Protein AF-A0A2J8A4R7-F1 (afdb_monomer)

pLDDT: mean 76.88, std 17.41, range [34.88, 96.88]

Secondary structure (DSSP, 8-state):
--HHHHGGGS---HHHHHHHHHHHHHTT--HHHHHHHHHTTT---HHHHHHHHHHHHHTT--TTSEETTTEEHHHHHHHSSSPPPSS--TT----HHHHHHT---TT-B-TTS-BHHHHHHHHHHHHT-----TT--TT-B-TTS-BHHHHHHHHHHHHHHHHHHHTTTS-SHHHHHHHHHHHHHHHHTT-PPPPPHHHHHHHHH--S-PPPPPPPPPGGGGGPBP-SGGGTTSBGGGS-HHHHHHHHHSTTTTTSSHHHHHHHHHHHHTTSEEEETTEEEEPPHHHHH-B--SSTTTTSBGGGS-HHHHHHHHHS-TTTT-S-HHHHHHHHHHHHTTSEEEETTEEEE--------S----------S--S-----------------

Radius of gyration: 30.82 Å; Cα contacts (8 Å, |Δi|>4): 371; chains: 1; bounding box: 73×88×78 Å

Structure (mmCIF, N/CA/C/O backbone):
data_AF-A0A2J8A4R7-F1
#
_entry.id   AF-A0A2J8A4R7-F1
#
loop_
_atom_site.group_PDB
_atom_site.id
_atom_site.type_symbol
_atom_site.label_atom_id
_atom_site.label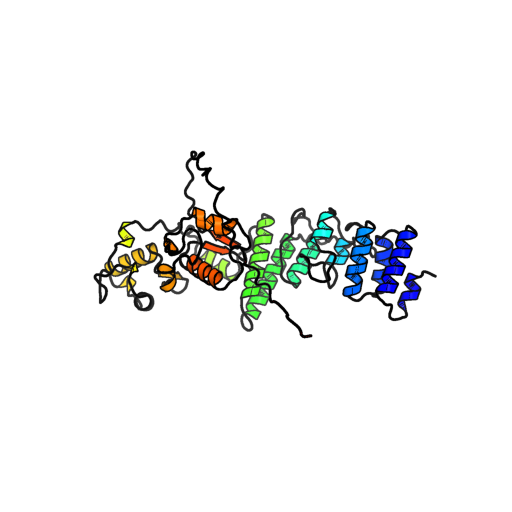_alt_id
_atom_site.label_comp_id
_atom_site.label_asym_id
_atom_site.label_entity_id
_atom_site.label_seq_id
_atom_site.pdbx_PDB_ins_code
_atom_site.Cartn_x
_atom_site.Cartn_y
_atom_site.Cartn_z
_atom_site.occupancy
_atom_site.B_iso_or_equiv
_atom_site.auth_seq_id
_atom_site.auth_comp_id
_atom_site.auth_asym_id
_atom_site.auth_atom_id
_atom_site.pdbx_PDB_model_num
ATOM 1 N N . MET A 1 1 ? 33.862 -18.446 -30.635 1.00 52.34 1 MET A N 1
ATOM 2 C CA . MET A 1 1 ? 33.684 -18.172 -29.199 1.00 52.34 1 MET A CA 1
ATOM 3 C C . MET A 1 1 ? 32.553 -17.181 -29.067 1.00 52.34 1 MET A C 1
ATOM 5 O O . MET A 1 1 ? 32.362 -16.391 -29.985 1.00 52.34 1 MET A O 1
ATOM 9 N N . ASP A 1 2 ? 31.738 -17.319 -28.028 1.00 71.25 2 ASP A N 1
ATOM 10 C CA . ASP A 1 2 ? 30.549 -16.492 -27.857 1.00 71.25 2 ASP A CA 1
ATOM 11 C C . ASP A 1 2 ? 30.984 -15.091 -27.404 1.00 71.25 2 ASP A C 1
ATOM 13 O O . ASP A 1 2 ? 31.662 -14.963 -26.387 1.00 71.25 2 ASP A O 1
ATOM 17 N N . THR A 1 3 ? 30.659 -14.046 -28.167 1.00 71.19 3 THR A N 1
ATOM 18 C CA . THR A 1 3 ? 31.118 -12.664 -27.917 1.00 71.19 3 THR A CA 1
ATOM 19 C C . THR A 1 3 ? 30.745 -12.154 -26.525 1.00 71.19 3 THR A C 1
ATOM 21 O O . THR A 1 3 ? 31.468 -11.344 -25.959 1.00 71.19 3 THR A O 1
ATOM 24 N N . LEU A 1 4 ? 29.659 -12.666 -25.939 1.00 68.56 4 LEU A N 1
ATOM 25 C CA . LEU A 1 4 ? 29.264 -12.370 -24.559 1.00 68.56 4 LEU A CA 1
ATOM 26 C C . LEU A 1 4 ? 30.168 -13.048 -23.516 1.00 68.56 4 LEU A C 1
ATOM 28 O O . LEU A 1 4 ? 30.400 -12.488 -22.451 1.00 68.56 4 LEU A O 1
ATOM 32 N N . GLN A 1 5 ? 30.733 -14.213 -23.831 1.00 68.19 5 GLN A N 1
ATOM 33 C CA . GLN A 1 5 ? 31.623 -14.948 -22.931 1.00 68.19 5 GLN A CA 1
ATOM 34 C C . GLN A 1 5 ? 33.022 -14.313 -22.869 1.00 68.19 5 GLN A C 1
ATOM 36 O O . GLN A 1 5 ? 33.666 -14.320 -21.824 1.00 68.19 5 GLN A O 1
ATOM 41 N N . GLU A 1 6 ? 33.481 -13.700 -23.966 1.00 73.31 6 GLU A N 1
ATOM 42 C CA . GLU A 1 6 ? 34.736 -12.928 -23.993 1.00 73.31 6 GLU A CA 1
ATOM 43 C C . GLU A 1 6 ? 34.648 -11.625 -23.180 1.00 73.31 6 GLU A C 1
ATOM 45 O O . GLU A 1 6 ? 35.665 -11.124 -22.703 1.00 73.31 6 GLU A O 1
ATOM 50 N N . LEU A 1 7 ? 33.437 -11.098 -22.972 1.00 66.12 7 LEU A N 1
ATOM 51 C CA . LEU A 1 7 ? 33.177 -9.904 -22.165 1.00 66.12 7 LEU A CA 1
ATOM 52 C C . LEU A 1 7 ? 33.205 -10.183 -20.648 1.00 66.12 7 LEU A C 1
ATOM 54 O O . LEU A 1 7 ? 33.266 -9.250 -19.857 1.00 66.12 7 LEU A O 1
ATOM 58 N N . SER A 1 8 ? 33.239 -11.441 -20.211 1.00 60.41 8 SER A N 1
ATOM 59 C CA . SER A 1 8 ? 33.236 -11.775 -18.780 1.00 60.41 8 SER A CA 1
ATOM 60 C C . SER A 1 8 ? 34.531 -11.383 -18.041 1.00 60.41 8 SER A C 1
ATOM 62 O O . SER A 1 8 ? 34.534 -11.086 -16.849 1.00 60.41 8 SER A O 1
ATOM 64 N N . THR A 1 9 ? 35.664 -11.304 -18.745 1.00 59.56 9 THR A N 1
ATOM 65 C CA . THR A 1 9 ? 36.989 -11.265 -18.100 1.00 59.56 9 THR A CA 1
ATOM 66 C C . THR A 1 9 ? 37.578 -9.869 -17.875 1.00 59.56 9 THR A C 1
ATOM 68 O O . THR A 1 9 ? 38.642 -9.757 -17.264 1.00 59.56 9 THR A O 1
ATOM 71 N N . ALA A 1 10 ? 36.929 -8.794 -18.335 1.00 55.81 10 ALA A N 1
ATOM 72 C CA . ALA A 1 10 ? 37.531 -7.460 -18.320 1.00 55.81 10 ALA A CA 1
ATOM 73 C C . ALA A 1 10 ? 36.509 -6.332 -18.129 1.00 55.81 10 ALA A C 1
ATOM 75 O O . ALA A 1 10 ? 36.104 -5.738 -19.119 1.00 55.81 10 ALA A O 1
ATOM 76 N N . GLY A 1 11 ? 36.144 -6.015 -16.876 1.00 66.44 11 GLY A N 1
ATOM 77 C CA . GLY A 1 11 ? 35.497 -4.754 -16.452 1.00 66.44 11 GLY A CA 1
ATOM 78 C C . GLY A 1 11 ? 34.668 -4.055 -17.533 1.00 66.44 11 GLY A C 1
ATOM 79 O O . GLY A 1 11 ? 35.001 -2.944 -17.954 1.00 66.44 11 GLY A O 1
ATOM 80 N N . VAL A 1 12 ? 33.669 -4.758 -18.065 1.00 73.81 12 VAL A N 1
ATOM 81 C CA . VAL A 1 12 ? 33.002 -4.349 -19.298 1.00 73.81 12 VAL A CA 1
ATOM 82 C C . VAL A 1 12 ? 32.086 -3.179 -19.010 1.00 73.81 12 VAL A C 1
ATOM 84 O O . VAL A 1 12 ? 31.276 -3.215 -18.091 1.00 73.81 12 VAL A O 1
ATOM 87 N N . SER A 1 13 ? 32.221 -2.118 -19.805 1.00 86.06 13 SER A N 1
ATOM 88 C CA . SER A 1 13 ? 31.308 -0.990 -19.708 1.00 86.06 13 SER A CA 1
ATOM 89 C C . SER A 1 13 ? 29.898 -1.429 -20.097 1.00 86.06 13 SER A C 1
ATOM 91 O O . SER A 1 13 ? 29.714 -2.144 -21.085 1.00 86.06 13 SER A O 1
ATOM 93 N N . THR A 1 14 ? 28.894 -0.940 -19.368 1.00 86.38 14 THR A N 1
ATOM 94 C CA . THR A 1 14 ? 27.467 -1.164 -19.649 1.00 86.38 14 THR A CA 1
ATOM 95 C C . THR A 1 14 ? 27.131 -0.977 -21.131 1.00 86.38 14 THR A C 1
ATOM 97 O O . THR A 1 14 ? 26.435 -1.795 -21.720 1.00 86.38 14 THR A O 1
ATOM 100 N N . ALA A 1 15 ? 27.708 0.040 -21.778 1.00 88.62 15 ALA A N 1
ATOM 101 C CA . ALA A 1 15 ? 27.512 0.308 -23.201 1.00 88.62 15 ALA A CA 1
ATOM 102 C C . ALA A 1 15 ? 27.959 -0.849 -24.117 1.00 88.62 15 ALA A C 1
ATOM 104 O O . ALA A 1 15 ? 27.279 -1.163 -25.090 1.00 88.62 15 ALA A O 1
ATOM 105 N N . ARG A 1 16 ? 29.088 -1.506 -23.816 1.00 90.00 16 ARG A N 1
ATOM 106 C CA . ARG A 1 16 ? 29.576 -2.645 -24.615 1.00 90.00 16 ARG A CA 1
ATOM 107 C C . ARG A 1 16 ? 28.708 -3.881 -24.423 1.00 90.00 16 ARG A C 1
ATOM 109 O O . ARG A 1 16 ? 28.510 -4.623 -25.379 1.00 90.00 16 ARG A O 1
ATOM 116 N N . LEU A 1 17 ? 28.200 -4.087 -23.210 1.00 89.75 17 LEU A N 1
ATOM 117 C CA . LEU A 1 17 ? 27.266 -5.167 -22.917 1.00 89.75 17 LEU A CA 1
ATOM 118 C C . LEU A 1 17 ? 25.942 -4.968 -23.668 1.00 89.75 17 LEU A C 1
ATOM 120 O O . LEU A 1 17 ? 25.487 -5.896 -24.331 1.00 89.75 17 LEU A O 1
ATOM 124 N N . LEU A 1 18 ? 25.364 -3.763 -23.611 1.00 91.94 18 LEU A N 1
ATOM 125 C CA . LEU A 1 18 ? 24.124 -3.433 -24.321 1.00 91.94 18 LEU A CA 1
ATOM 126 C C . LEU A 1 18 ? 24.280 -3.609 -25.833 1.00 91.94 18 LEU A C 1
ATOM 128 O O . LEU A 1 18 ? 23.467 -4.296 -26.440 1.00 91.94 18 LEU A O 1
ATOM 132 N N . ALA A 1 19 ? 25.372 -3.107 -26.419 1.00 92.88 19 ALA A N 1
ATOM 133 C CA . ALA A 1 19 ? 25.649 -3.291 -27.845 1.00 92.88 19 ALA A CA 1
ATOM 134 C C . ALA A 1 19 ? 25.807 -4.776 -28.231 1.00 92.88 19 ALA A C 1
ATOM 136 O O . ALA A 1 19 ? 25.372 -5.200 -29.300 1.00 92.88 19 ALA A O 1
ATOM 137 N N . ALA A 1 20 ? 26.419 -5.593 -27.366 1.00 92.50 20 ALA A N 1
ATOM 138 C CA . ALA A 1 20 ? 26.547 -7.029 -27.606 1.00 92.50 20 ALA A CA 1
ATOM 139 C C . ALA A 1 20 ? 25.202 -7.766 -27.482 1.00 92.50 20 ALA A C 1
ATOM 141 O O . ALA A 1 20 ? 24.940 -8.688 -28.257 1.00 92.50 20 ALA A O 1
ATOM 142 N N . ALA A 1 21 ? 24.355 -7.366 -26.529 1.00 94.38 21 ALA A N 1
ATOM 143 C CA . ALA A 1 21 ? 23.003 -7.892 -26.376 1.00 94.38 21 ALA A CA 1
ATOM 144 C C . ALA A 1 21 ? 22.128 -7.532 -27.587 1.00 94.38 21 ALA A C 1
ATOM 146 O O . ALA A 1 21 ? 21.499 -8.417 -28.162 1.00 94.38 21 ALA A O 1
ATOM 147 N N . GLU A 1 22 ? 22.159 -6.275 -28.028 1.00 95.69 22 GLU A N 1
ATOM 148 C CA . GLU A 1 22 ? 21.443 -5.787 -29.211 1.00 95.69 22 GLU A CA 1
ATOM 149 C C . GLU A 1 22 ? 21.853 -6.558 -30.472 1.00 95.69 22 GLU A C 1
ATOM 151 O O . GLU A 1 22 ? 21.004 -7.149 -31.135 1.00 95.69 22 GLU A O 1
ATOM 156 N N . ALA A 1 23 ? 23.158 -6.711 -30.725 1.00 95.31 23 ALA A N 1
ATOM 157 C CA . ALA A 1 23 ? 23.651 -7.490 -31.863 1.00 95.31 23 ALA A CA 1
ATOM 158 C C . ALA A 1 23 ? 23.183 -8.962 -31.843 1.00 95.31 23 ALA A C 1
ATOM 160 O O . ALA A 1 23 ? 22.969 -9.575 -32.892 1.00 95.31 23 ALA A O 1
ATOM 161 N N . LYS A 1 24 ? 23.012 -9.564 -30.657 1.00 95.62 24 LYS A N 1
ATOM 162 C CA . LYS A 1 24 ? 22.471 -10.927 -30.514 1.00 95.62 24 LYS A CA 1
ATOM 163 C C . LYS A 1 24 ? 20.977 -10.989 -30.820 1.00 95.62 24 LYS A C 1
ATOM 165 O O . LYS A 1 24 ? 20.540 -11.951 -31.460 1.00 95.62 24 LYS A O 1
ATOM 170 N N . LEU A 1 25 ? 20.216 -9.990 -30.383 1.00 96.31 25 LEU A N 1
ATOM 171 C CA . LEU A 1 25 ? 18.788 -9.865 -30.679 1.00 96.31 25 LEU A CA 1
ATOM 172 C C . LEU A 1 25 ? 18.564 -9.661 -32.185 1.00 96.31 25 LEU A C 1
ATOM 174 O O . LEU A 1 25 ? 17.738 -10.356 -32.773 1.00 96.31 25 LEU A O 1
ATOM 178 N N . GLU A 1 26 ? 19.361 -8.806 -32.832 1.00 95.69 26 GLU A N 1
ATOM 179 C CA . GLU A 1 26 ? 19.342 -8.603 -34.291 1.00 95.69 26 GLU A CA 1
ATOM 180 C C . GLU A 1 26 ? 19.698 -9.876 -35.071 1.00 95.69 26 GLU A C 1
ATOM 182 O O . GLU A 1 26 ? 19.134 -10.144 -36.133 1.00 95.69 26 GLU A O 1
ATOM 187 N N . ALA A 1 27 ? 20.587 -10.710 -34.522 1.00 96.56 27 ALA A N 1
ATOM 188 C CA . ALA A 1 27 ? 20.904 -12.025 -35.075 1.00 96.56 27 ALA A CA 1
ATOM 189 C C . ALA A 1 27 ? 19.780 -13.071 -34.879 1.00 96.56 27 ALA A C 1
ATOM 191 O O . ALA A 1 27 ? 19.938 -14.218 -35.304 1.00 96.56 27 ALA A O 1
ATOM 192 N N . GLY A 1 28 ? 18.660 -12.704 -34.246 1.00 96.62 28 GLY A N 1
ATOM 193 C CA . GLY A 1 28 ? 17.497 -13.567 -34.026 1.00 96.62 28 GLY A CA 1
ATOM 194 C C . GLY A 1 28 ? 17.567 -14.424 -32.761 1.00 96.62 28 GLY A C 1
ATOM 195 O O . GLY A 1 28 ? 16.794 -15.374 -32.628 1.00 96.62 28 GLY A O 1
ATOM 196 N N . THR A 1 29 ? 18.483 -14.119 -31.837 1.00 96.69 29 THR A N 1
ATOM 197 C CA . THR A 1 29 ? 18.538 -14.797 -30.531 1.00 96.69 29 THR A CA 1
ATOM 198 C C . THR A 1 29 ? 17.316 -14.402 -29.707 1.00 96.69 29 THR A C 1
ATOM 200 O O . THR A 1 29 ? 16.936 -13.232 -29.679 1.00 96.69 29 THR A O 1
ATOM 203 N N . GLN A 1 30 ? 16.703 -15.362 -29.013 1.00 96.69 30 GLN A N 1
ATOM 204 C CA . GLN A 1 30 ? 15.543 -15.072 -28.173 1.00 96.69 30 GLN A CA 1
ATOM 205 C C . GLN A 1 30 ? 15.953 -14.189 -26.978 1.00 96.69 30 GLN A C 1
ATOM 207 O O . GLN A 1 30 ? 16.973 -14.476 -26.341 1.00 96.69 30 GLN A O 1
ATOM 212 N N . PRO A 1 31 ? 15.161 -13.168 -26.593 1.00 96.88 31 PRO A N 1
ATOM 213 C CA . PRO A 1 31 ? 15.502 -12.280 -25.478 1.00 96.88 31 PRO A CA 1
ATOM 214 C C . PRO A 1 31 ? 15.804 -13.010 -24.161 1.00 96.88 31 PRO A C 1
ATOM 216 O O . PRO A 1 31 ? 16.723 -12.642 -23.432 1.00 96.88 31 PRO A O 1
ATOM 219 N N . ALA A 1 32 ? 15.084 -14.096 -23.869 1.00 95.25 32 ALA A N 1
ATOM 220 C CA . ALA A 1 32 ? 15.292 -14.891 -22.657 1.00 95.25 32 ALA A CA 1
ATOM 221 C C . ALA A 1 32 ? 16.643 -15.635 -22.636 1.00 95.25 32 ALA A C 1
ATOM 223 O O . ALA A 1 32 ? 17.237 -15.838 -21.570 1.00 95.25 32 ALA A O 1
ATOM 224 N N . GLU A 1 33 ? 17.155 -16.013 -23.811 1.00 94.06 33 GLU A N 1
ATOM 225 C CA . GLU A 1 33 ? 18.480 -16.618 -23.956 1.00 94.06 33 GLU A CA 1
ATOM 226 C C . GLU A 1 33 ? 19.572 -15.568 -23.757 1.00 94.06 33 GLU A C 1
ATOM 228 O O . GLU A 1 33 ? 20.509 -15.811 -22.996 1.00 94.06 33 GLU A O 1
ATOM 233 N N . VAL A 1 34 ? 19.414 -14.380 -24.356 1.00 94.69 34 VAL A N 1
ATOM 234 C CA . VAL A 1 34 ? 20.325 -13.243 -24.138 1.00 94.69 34 VAL A CA 1
ATOM 235 C C . VAL A 1 34 ? 20.383 -12.892 -22.652 1.00 94.69 34 VAL A C 1
ATOM 237 O O . VAL A 1 34 ? 21.472 -12.804 -22.085 1.00 94.69 34 VAL A O 1
ATOM 240 N N . PHE A 1 35 ? 19.228 -12.798 -21.989 1.00 93.38 35 PHE A N 1
ATOM 241 C CA . PHE A 1 35 ? 19.165 -12.572 -20.548 1.00 93.38 35 PHE A CA 1
ATOM 242 C C . PHE A 1 35 ? 19.918 -13.648 -19.759 1.00 93.38 35 PHE A C 1
ATOM 244 O O . PHE A 1 35 ? 20.719 -13.335 -18.883 1.00 93.38 35 PHE A O 1
ATOM 251 N N . SER A 1 36 ? 19.693 -14.925 -20.081 1.00 91.25 36 SER A N 1
ATOM 252 C CA . SER A 1 36 ? 20.334 -16.045 -19.383 1.00 91.25 36 SER A CA 1
ATOM 253 C C . SER A 1 36 ? 21.853 -16.072 -19.572 1.00 91.25 36 SER A C 1
ATOM 255 O O . SER A 1 36 ? 22.563 -16.499 -18.664 1.00 91.25 36 SER A O 1
ATOM 257 N N . LEU A 1 37 ? 22.362 -15.627 -20.724 1.00 90.06 37 LEU A N 1
ATOM 258 C CA . LEU A 1 37 ? 23.802 -15.491 -20.956 1.00 90.06 37 LEU A CA 1
ATOM 259 C C . LEU A 1 37 ? 24.400 -14.397 -20.072 1.00 90.06 37 LEU A C 1
ATOM 261 O O . LEU A 1 37 ? 25.438 -14.609 -19.454 1.00 90.06 37 LEU A O 1
ATOM 265 N N . VAL A 1 38 ? 23.719 -13.259 -19.971 1.00 88.00 38 VAL A N 1
ATOM 266 C CA . VAL A 1 38 ? 24.218 -12.111 -19.214 1.00 88.00 38 VAL A CA 1
ATOM 267 C C . VAL A 1 38 ? 24.093 -12.318 -17.698 1.00 88.00 38 VAL A C 1
ATOM 269 O O . VAL A 1 38 ? 25.035 -12.047 -16.957 1.00 88.00 38 VAL A O 1
ATOM 272 N N . ALA A 1 39 ? 22.968 -12.862 -17.225 1.00 84.06 39 ALA A N 1
ATOM 273 C CA . ALA A 1 39 ? 22.700 -13.070 -15.801 1.00 84.06 39 ALA A CA 1
ATOM 274 C C . ALA A 1 39 ? 23.618 -14.117 -15.141 1.00 84.06 39 ALA A C 1
ATOM 276 O O . ALA A 1 39 ? 23.785 -14.104 -13.924 1.00 84.06 39 ALA A O 1
ATOM 277 N N . ARG A 1 40 ? 24.205 -15.042 -15.914 1.00 78.12 40 ARG A N 1
ATOM 278 C CA . ARG A 1 40 ? 25.118 -16.075 -15.385 1.00 78.12 40 ARG A CA 1
ATOM 279 C C . ARG A 1 40 ? 26.479 -15.538 -14.974 1.00 78.12 40 ARG A C 1
ATOM 281 O O . ARG A 1 40 ? 27.146 -16.170 -14.163 1.00 78.12 40 ARG A O 1
ATOM 288 N N . GLU A 1 41 ? 26.888 -14.430 -15.565 1.00 71.88 41 GLU A N 1
ATOM 289 C CA . GLU A 1 41 ? 28.254 -13.931 -15.458 1.00 71.88 41 GLU A CA 1
ATOM 290 C C . GLU A 1 41 ? 28.380 -12.806 -14.406 1.00 71.88 41 GLU A C 1
ATOM 292 O O . GLU A 1 41 ? 29.466 -12.273 -14.216 1.00 71.88 41 GLU A O 1
ATOM 297 N N . ASP A 1 42 ? 27.281 -12.447 -13.720 1.00 72.12 42 ASP A N 1
ATOM 298 C CA . ASP A 1 42 ? 27.208 -11.368 -12.711 1.00 72.12 42 ASP A CA 1
ATOM 299 C C . ASP A 1 42 ? 27.814 -10.033 -13.204 1.00 72.12 42 ASP A C 1
ATOM 301 O O . ASP A 1 42 ? 28.354 -9.228 -12.449 1.00 72.12 42 ASP A O 1
ATOM 305 N N . LEU A 1 43 ? 27.757 -9.805 -14.523 1.00 65.75 43 LEU A N 1
ATOM 306 C CA . LEU A 1 43 ? 28.521 -8.752 -15.207 1.00 65.75 43 LEU A CA 1
ATOM 307 C C . LEU A 1 43 ? 27.918 -7.362 -15.074 1.00 65.75 43 LEU A C 1
ATOM 309 O O . LEU A 1 43 ? 28.460 -6.414 -15.644 1.00 65.75 43 LEU A O 1
ATOM 313 N N . ILE A 1 44 ? 26.787 -7.228 -14.386 1.00 67.75 44 ILE A N 1
ATOM 314 C CA . ILE A 1 44 ? 26.025 -5.991 -14.400 1.00 67.75 44 ILE A CA 1
ATOM 315 C C . ILE A 1 44 ? 25.819 -5.455 -12.991 1.00 67.75 44 ILE A C 1
ATOM 317 O O . ILE A 1 44 ? 25.117 -6.050 -12.179 1.00 67.75 44 ILE A O 1
ATOM 321 N N . GLY A 1 45 ? 26.371 -4.268 -12.734 1.00 71.19 45 GLY A N 1
ATOM 322 C CA . GLY A 1 45 ? 25.896 -3.428 -11.639 1.00 71.19 45 GLY A CA 1
ATOM 323 C C . GLY A 1 45 ? 24.443 -2.998 -11.867 1.00 71.19 45 GLY A C 1
ATOM 324 O O . GLY A 1 45 ? 23.961 -2.988 -12.997 1.00 71.19 45 GLY A O 1
ATOM 325 N N . THR A 1 46 ? 23.747 -2.599 -10.804 1.00 70.06 46 THR A N 1
ATOM 326 C CA . THR A 1 46 ? 22.306 -2.278 -10.821 1.00 70.06 46 THR A CA 1
ATOM 327 C C . THR A 1 46 ? 21.881 -1.346 -11.962 1.00 70.06 46 THR A C 1
ATOM 329 O O . THR A 1 46 ? 20.887 -1.616 -12.621 1.00 70.06 46 THR A O 1
ATOM 332 N N . GLU A 1 47 ? 22.663 -0.306 -12.264 1.00 70.69 47 GLU A N 1
ATOM 333 C CA . GLU A 1 47 ? 22.330 0.673 -13.315 1.00 70.69 47 GLU A CA 1
ATOM 334 C C . GLU A 1 47 ? 22.333 0.082 -14.732 1.00 70.69 47 GLU A C 1
ATOM 336 O O . GLU A 1 47 ? 21.532 0.468 -15.580 1.00 70.69 47 GLU A O 1
ATOM 341 N N . GLY A 1 48 ? 23.226 -0.871 -15.016 1.00 81.50 48 GLY A N 1
ATOM 342 C CA . GLY A 1 48 ? 23.259 -1.513 -16.330 1.00 81.50 48 GLY A CA 1
ATOM 343 C C . GLY A 1 48 ? 22.140 -2.530 -16.524 1.00 81.50 48 GLY A C 1
ATOM 344 O O . GLY A 1 48 ? 21.827 -2.892 -17.659 1.00 81.50 48 GLY A O 1
ATOM 345 N N . PHE A 1 49 ? 21.552 -2.993 -15.421 1.00 86.12 49 PHE A N 1
ATOM 346 C CA . PHE A 1 49 ? 20.550 -4.041 -15.441 1.00 86.12 49 PHE A CA 1
ATOM 347 C C . PHE A 1 49 ? 19.232 -3.477 -15.960 1.00 86.12 49 PHE A C 1
ATOM 349 O O . PHE A 1 49 ? 18.633 -4.082 -16.843 1.00 86.12 49 PHE A O 1
ATOM 356 N N . ASP A 1 50 ? 18.845 -2.288 -15.496 1.00 86.38 50 ASP A N 1
ATOM 357 C CA . ASP A 1 50 ? 17.602 -1.628 -15.902 1.00 86.38 50 ASP A CA 1
ATOM 358 C C . ASP A 1 50 ? 17.592 -1.303 -17.405 1.00 86.38 50 ASP A C 1
ATOM 360 O O . ASP A 1 50 ? 16.596 -1.535 -18.088 1.00 86.38 50 ASP A O 1
ATOM 364 N N . ALA A 1 51 ? 18.721 -0.834 -17.950 1.00 89.12 51 ALA A N 1
ATOM 365 C CA . ALA A 1 51 ? 18.854 -0.560 -19.382 1.00 89.12 51 ALA A CA 1
ATOM 366 C C . ALA A 1 51 ? 18.784 -1.842 -20.232 1.00 89.12 51 ALA A C 1
ATOM 368 O O . ALA A 1 51 ? 18.190 -1.844 -21.312 1.00 89.12 51 ALA A O 1
ATOM 369 N N . LEU A 1 52 ? 19.370 -2.943 -19.748 1.00 91.69 52 LEU A N 1
ATOM 370 C CA . LEU A 1 52 ? 19.288 -4.233 -20.430 1.00 91.69 52 LEU A CA 1
ATOM 371 C C . LEU A 1 52 ? 17.873 -4.819 -20.348 1.00 91.69 52 LEU A C 1
ATOM 373 O O . LEU A 1 52 ? 17.367 -5.325 -21.345 1.00 91.69 52 LEU A O 1
ATOM 377 N N . GLU A 1 53 ? 17.235 -4.757 -19.179 1.00 92.50 53 GLU A N 1
ATOM 378 C CA . GLU A 1 53 ? 15.852 -5.196 -18.958 1.00 92.50 53 GLU A CA 1
ATOM 379 C C . GLU A 1 53 ? 14.900 -4.445 -19.901 1.00 92.50 53 GLU A C 1
ATOM 381 O O . GLU A 1 53 ? 14.144 -5.088 -20.630 1.00 92.50 53 GLU A O 1
ATOM 386 N N . ALA A 1 54 ? 15.021 -3.119 -20.003 1.00 91.38 54 ALA A N 1
ATOM 387 C CA . ALA A 1 54 ? 14.240 -2.319 -20.945 1.00 91.38 54 ALA A CA 1
ATOM 388 C C . ALA A 1 54 ? 14.462 -2.732 -22.410 1.00 91.38 54 ALA A C 1
ATOM 390 O O . ALA A 1 54 ? 13.489 -2.924 -23.143 1.00 91.38 54 ALA A O 1
ATOM 391 N N . LEU A 1 55 ? 15.719 -2.927 -22.830 1.00 94.38 55 LEU A N 1
ATOM 392 C CA . LEU A 1 55 ? 16.045 -3.404 -24.179 1.00 94.38 55 LEU A CA 1
ATOM 393 C C . LEU A 1 55 ? 15.382 -4.761 -24.460 1.00 94.38 55 LEU A C 1
ATOM 395 O O . LEU A 1 55 ? 14.728 -4.949 -25.482 1.00 94.38 55 LEU A O 1
ATOM 399 N N . LEU A 1 56 ? 15.496 -5.718 -23.541 1.00 95.56 56 LEU A N 1
ATOM 400 C CA . LEU A 1 56 ? 14.947 -7.057 -23.741 1.00 95.56 56 LEU A CA 1
ATOM 401 C C . LEU A 1 56 ? 13.414 -7.058 -23.807 1.00 95.56 56 LEU A C 1
ATOM 403 O O . LEU A 1 56 ? 12.847 -7.791 -24.620 1.00 95.56 56 LEU A O 1
ATOM 407 N N . LEU A 1 57 ? 12.743 -6.230 -23.002 1.00 94.00 57 LEU A N 1
ATOM 408 C CA . LEU A 1 57 ? 11.287 -6.062 -23.060 1.00 94.00 57 LEU A CA 1
ATOM 409 C C . LEU A 1 57 ? 10.837 -5.452 -24.393 1.00 94.00 57 LEU A C 1
ATOM 411 O O . LEU A 1 57 ? 9.868 -5.939 -24.977 1.00 94.00 57 LEU A O 1
ATOM 415 N N . GLN A 1 58 ? 11.567 -4.464 -24.928 1.00 93.88 58 GLN A N 1
ATOM 416 C CA . GLN A 1 58 ? 11.295 -3.897 -26.260 1.00 93.88 58 GLN A CA 1
ATOM 417 C C . GLN A 1 58 ? 11.402 -4.948 -27.374 1.00 93.88 58 GLN A C 1
ATOM 419 O O . GLN A 1 58 ? 10.649 -4.903 -28.346 1.00 93.88 58 GLN A O 1
ATOM 424 N N . HIS A 1 59 ? 12.287 -5.931 -27.205 1.00 96.31 59 HIS A N 1
ATOM 425 C CA . HIS A 1 59 ? 12.436 -7.068 -28.114 1.00 96.31 59 HIS A CA 1
ATOM 426 C C . HIS A 1 59 ? 11.517 -8.260 -27.785 1.00 96.31 59 HIS A C 1
ATOM 428 O O . HIS A 1 59 ? 11.671 -9.335 -28.366 1.00 96.31 59 HIS A O 1
ATOM 434 N N . GLY A 1 60 ? 10.537 -8.086 -26.893 1.00 95.56 60 GLY A N 1
ATOM 435 C CA . GLY A 1 60 ? 9.497 -9.082 -26.631 1.00 95.56 60 GLY A CA 1
ATOM 436 C C . GLY A 1 60 ? 9.851 -10.124 -25.571 1.00 95.56 60 GLY A C 1
ATOM 437 O O . GLY A 1 60 ? 9.302 -11.227 -25.596 1.00 95.56 60 GLY A O 1
ATOM 438 N N . LEU A 1 61 ? 10.747 -9.815 -24.628 1.00 96.19 61 LEU A N 1
ATOM 439 C CA . LEU A 1 61 ? 10.918 -10.645 -23.435 1.00 96.19 61 LEU A CA 1
ATOM 440 C C . LEU A 1 61 ? 9.599 -10.700 -22.648 1.00 96.19 61 LEU A C 1
ATOM 442 O O . LEU A 1 61 ? 9.176 -9.723 -22.042 1.00 96.19 61 LEU A O 1
ATOM 446 N N . HIS A 1 62 ? 8.949 -11.860 -22.628 1.00 96.62 62 HIS A N 1
ATOM 447 C CA . HIS A 1 62 ? 7.732 -12.054 -21.841 1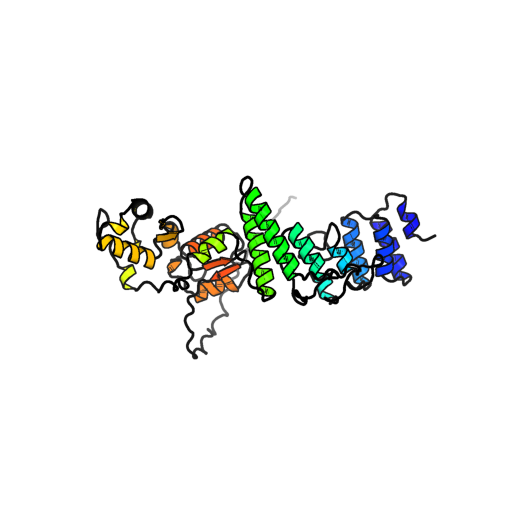.00 96.62 62 HIS A CA 1
ATOM 448 C C . HIS A 1 62 ? 8.081 -12.413 -20.382 1.00 96.62 62 HIS A C 1
ATOM 450 O O . HIS A 1 62 ? 9.037 -13.173 -20.181 1.00 96.62 62 HIS A O 1
ATOM 456 N N . PRO A 1 63 ? 7.318 -11.991 -19.354 1.00 95.75 63 PRO A N 1
ATOM 457 C CA . PRO A 1 63 ? 7.640 -12.326 -17.964 1.00 95.75 63 PRO A CA 1
ATOM 458 C C . PRO A 1 63 ? 7.523 -13.828 -17.627 1.00 95.75 63 PRO A C 1
ATOM 460 O O . PRO A 1 63 ? 8.140 -14.306 -16.669 1.00 95.75 63 PRO A O 1
ATOM 463 N N . ASP A 1 64 ? 6.795 -14.591 -18.446 1.00 96.19 64 ASP A N 1
ATOM 464 C CA . ASP A 1 64 ? 6.736 -16.061 -18.360 1.00 96.19 64 ASP A CA 1
ATOM 465 C C . ASP A 1 64 ? 7.892 -16.764 -19.087 1.00 96.19 64 ASP A C 1
ATOM 467 O O . ASP A 1 64 ? 8.020 -17.986 -18.999 1.00 96.19 64 ASP A O 1
ATOM 471 N N . SER A 1 65 ? 8.748 -16.019 -19.795 1.00 96.38 65 SER A N 1
ATOM 472 C CA . SER A 1 65 ? 9.866 -16.615 -20.527 1.00 96.38 65 SER A CA 1
ATOM 473 C C . SER A 1 65 ? 10.818 -17.315 -19.557 1.00 96.38 65 SER A C 1
ATOM 475 O O . SER A 1 65 ? 11.165 -16.732 -18.524 1.00 96.38 65 SER A O 1
ATOM 477 N N . PRO A 1 66 ? 11.264 -18.543 -19.857 1.00 94.81 66 PRO A N 1
ATOM 478 C CA . PRO A 1 66 ? 12.169 -19.271 -18.984 1.00 94.81 66 PRO A CA 1
ATOM 479 C C . PRO A 1 66 ? 13.553 -18.618 -18.992 1.00 94.81 66 PRO A C 1
ATOM 481 O O . PRO A 1 66 ? 14.169 -18.458 -20.044 1.00 94.81 66 PRO A O 1
ATOM 484 N N . VAL A 1 67 ? 14.063 -18.282 -17.809 1.00 91.75 67 VAL A N 1
ATOM 485 C CA . VAL A 1 67 ? 15.419 -17.768 -17.604 1.00 91.75 67 VAL A CA 1
ATOM 486 C C . VAL A 1 67 ? 16.119 -18.584 -16.520 1.00 91.75 67 VAL A C 1
ATOM 488 O O . VAL A 1 67 ? 15.539 -18.911 -15.485 1.00 91.75 67 VAL A O 1
ATOM 491 N N . GLY A 1 68 ? 17.378 -18.964 -16.744 1.00 79.56 68 GLY A N 1
ATOM 492 C CA . GLY A 1 68 ? 18.167 -19.639 -15.702 1.00 79.56 68 GLY A CA 1
ATOM 493 C C . GLY A 1 68 ? 17.593 -20.984 -15.217 1.00 79.56 68 GLY A C 1
ATOM 494 O O . GLY A 1 68 ? 17.535 -21.255 -14.017 1.00 79.56 68 GLY A O 1
ATOM 495 N N . GLY A 1 69 ? 17.165 -21.846 -16.143 1.00 80.19 69 GLY A N 1
ATOM 496 C CA . GLY A 1 69 ? 16.833 -23.255 -15.893 1.00 80.19 69 GLY A CA 1
ATOM 497 C C . GLY A 1 69 ? 15.432 -23.525 -15.336 1.00 80.19 69 GLY A C 1
ATOM 498 O O . GLY A 1 69 ? 14.723 -24.349 -15.903 1.00 80.19 69 GLY A O 1
ATOM 499 N N . SER A 1 70 ? 15.024 -22.866 -14.246 1.00 82.38 70 SER A N 1
ATOM 500 C CA . SER A 1 70 ? 13.743 -23.173 -13.566 1.00 82.38 70 SER A CA 1
ATOM 501 C C . SER A 1 70 ? 12.878 -21.972 -13.191 1.00 82.38 70 SER A C 1
ATOM 503 O O . SER A 1 70 ? 11.784 -22.153 -12.653 1.00 82.38 70 SER A O 1
ATOM 505 N N . TYR A 1 71 ? 13.352 -20.760 -13.461 1.00 89.69 71 TYR A N 1
ATOM 506 C CA . TYR A 1 71 ? 12.612 -19.539 -13.187 1.00 89.69 71 TYR A CA 1
ATOM 507 C C . TYR A 1 71 ? 11.992 -19.027 -14.482 1.00 89.69 71 TYR A C 1
ATOM 509 O O . TYR A 1 71 ? 12.612 -19.090 -15.541 1.00 89.69 71 TYR A O 1
ATOM 517 N N . SER A 1 72 ? 10.776 -18.493 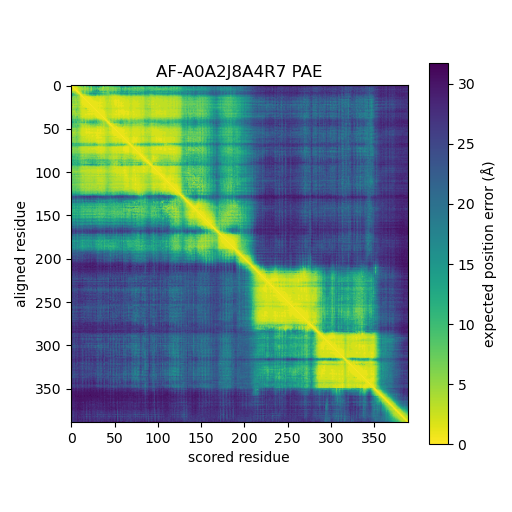-14.407 1.00 94.94 72 SER A N 1
ATOM 518 C CA . SER A 1 72 ? 10.382 -17.507 -15.409 1.00 94.94 72 SER A CA 1
ATOM 519 C C . SER A 1 72 ? 11.085 -16.187 -15.109 1.00 94.94 72 SER A C 1
ATOM 521 O O . SER A 1 72 ? 11.547 -15.968 -13.983 1.00 94.94 72 SER A O 1
ATOM 523 N N . TYR A 1 73 ? 11.141 -15.296 -16.090 1.00 95.06 73 TYR A N 1
ATOM 524 C CA . TYR A 1 73 ? 11.743 -13.983 -15.921 1.00 95.06 73 TYR A CA 1
ATOM 525 C C . TYR A 1 73 ? 11.179 -13.218 -14.718 1.00 95.06 73 TYR A C 1
ATOM 527 O O . TYR A 1 73 ? 11.939 -12.747 -13.870 1.00 95.06 73 TYR A O 1
ATOM 535 N N . LEU A 1 74 ? 9.852 -13.200 -14.568 1.00 94.19 74 LEU A N 1
ATOM 536 C CA . LEU A 1 74 ? 9.194 -12.573 -13.423 1.00 94.19 74 LEU A CA 1
ATOM 537 C C . LEU A 1 74 ? 9.618 -13.209 -12.095 1.00 94.19 74 LEU A C 1
ATOM 539 O O . LEU A 1 74 ? 9.931 -12.495 -11.142 1.00 94.19 74 LEU A O 1
ATOM 543 N N . HIS A 1 75 ? 9.679 -14.543 -12.021 1.00 93.88 75 HIS A N 1
ATOM 544 C CA . HIS A 1 75 ? 10.120 -15.209 -10.797 1.00 93.88 75 HIS A CA 1
ATOM 545 C C . HIS A 1 75 ? 11.577 -14.865 -10.462 1.00 93.88 75 HIS A C 1
ATOM 547 O O . HIS A 1 75 ? 11.879 -14.606 -9.299 1.00 93.88 75 HIS A O 1
ATOM 553 N N . TYR A 1 76 ? 12.466 -14.819 -11.460 1.00 92.31 76 TYR A N 1
ATOM 554 C CA . TYR A 1 76 ? 13.856 -14.401 -11.267 1.00 92.31 76 TYR A CA 1
ATOM 555 C C . TYR A 1 76 ? 13.935 -12.968 -10.723 1.00 92.31 76 TYR A C 1
ATOM 557 O O . TYR A 1 76 ? 14.602 -12.724 -9.716 1.00 92.31 76 TYR A O 1
ATOM 565 N N . ARG A 1 77 ? 13.209 -12.024 -11.335 1.00 90.56 77 ARG A N 1
ATOM 566 C CA . ARG A 1 77 ? 13.212 -10.612 -10.922 1.00 90.56 77 ARG A CA 1
ATOM 567 C C . ARG A 1 77 ? 12.700 -10.428 -9.503 1.00 90.56 77 ARG A C 1
ATOM 569 O O . ARG A 1 77 ? 13.351 -9.755 -8.705 1.00 90.56 77 ARG A O 1
ATOM 576 N N . LEU A 1 78 ? 11.601 -11.089 -9.151 1.00 89.88 78 LEU A N 1
ATOM 577 C CA . LEU A 1 78 ? 11.063 -11.069 -7.792 1.00 89.88 78 LEU A CA 1
ATOM 578 C C . LEU A 1 78 ? 11.998 -11.748 -6.784 1.00 89.88 78 LEU A C 1
ATOM 580 O O . LEU A 1 78 ? 12.113 -11.296 -5.648 1.00 89.88 78 LEU A O 1
ATOM 584 N N . ALA A 1 79 ? 12.699 -12.808 -7.185 1.00 88.75 79 ALA A N 1
ATOM 585 C CA . ALA A 1 79 ? 13.672 -13.488 -6.338 1.00 88.75 79 ALA A CA 1
ATOM 586 C C . ALA A 1 79 ? 15.009 -12.739 -6.214 1.00 88.75 79 ALA A C 1
ATOM 588 O O . ALA A 1 79 ? 15.807 -13.120 -5.359 1.00 88.75 79 ALA A O 1
ATOM 589 N N . SER A 1 80 ? 15.264 -11.695 -7.006 1.00 86.88 80 SER A N 1
ATOM 590 C CA . SER A 1 80 ? 16.532 -10.957 -6.991 1.00 86.88 80 SER A CA 1
ATOM 591 C C . SER A 1 80 ? 16.691 -10.048 -5.759 1.00 86.88 80 SER A C 1
ATOM 593 O O . SER A 1 80 ? 15.739 -9.767 -5.023 1.00 86.88 80 SER A O 1
ATOM 595 N N . GLU A 1 81 ? 17.915 -9.574 -5.506 1.00 79.75 81 GLU A N 1
ATOM 596 C CA . GLU A 1 81 ? 18.182 -8.585 -4.453 1.00 79.75 81 GLU A CA 1
ATOM 597 C C . GLU A 1 81 ? 17.586 -7.209 -4.758 1.00 79.75 81 GLU A C 1
ATOM 599 O O . GLU A 1 81 ? 17.326 -6.445 -3.834 1.00 79.75 81 GLU A O 1
ATOM 604 N N . HIS A 1 82 ? 17.291 -6.899 -6.014 1.00 78.31 82 HIS A N 1
ATOM 605 C CA . HIS A 1 82 ? 16.743 -5.612 -6.435 1.00 78.31 82 HIS A CA 1
ATOM 606 C C . HIS A 1 82 ? 15.483 -5.856 -7.272 1.00 78.31 82 HIS A C 1
ATOM 608 O O . HIS A 1 82 ? 15.541 -5.756 -8.495 1.00 78.31 82 HIS A O 1
ATOM 614 N N . PRO A 1 83 ? 14.353 -6.243 -6.642 1.00 84.19 83 PRO A N 1
ATOM 615 C CA . PRO A 1 83 ? 13.108 -6.462 -7.356 1.00 84.19 83 PRO A CA 1
ATOM 616 C C . PRO A 1 83 ? 12.641 -5.151 -8.004 1.00 84.19 83 PRO A C 1
ATOM 618 O O . PRO A 1 83 ? 12.956 -4.075 -7.483 1.00 84.19 83 PRO A O 1
ATOM 621 N N . PRO A 1 84 ? 11.884 -5.236 -9.107 1.00 83.56 84 PRO A N 1
ATOM 622 C CA . PRO A 1 84 ? 11.406 -4.062 -9.821 1.00 83.56 84 PRO A CA 1
ATOM 623 C C . PRO A 1 84 ? 10.551 -3.189 -8.888 1.00 83.56 84 PRO A C 1
ATOM 625 O O . PRO A 1 84 ? 9.753 -3.724 -8.102 1.00 83.56 84 PRO A O 1
ATOM 628 N N . PRO A 1 85 ? 10.715 -1.856 -8.921 1.00 81.00 85 PRO A N 1
ATOM 629 C CA . PRO A 1 85 ? 9.945 -0.969 -8.066 1.00 81.00 85 PRO A CA 1
ATOM 630 C C . PRO A 1 85 ? 8.467 -1.004 -8.461 1.00 81.00 85 PRO A C 1
ATOM 632 O O . PRO A 1 85 ? 8.109 -1.205 -9.619 1.00 81.00 85 PRO A O 1
ATOM 635 N N . CYS A 1 86 ? 7.582 -0.789 -7.487 1.00 75.44 86 CYS A N 1
ATOM 636 C CA . CYS A 1 86 ? 6.142 -0.714 -7.754 1.00 75.44 86 CYS A CA 1
ATOM 637 C C . CYS A 1 86 ? 5.743 0.573 -8.483 1.00 75.44 86 CYS A C 1
ATOM 639 O O . CYS A 1 86 ? 4.663 0.627 -9.045 1.00 75.44 86 CYS A O 1
ATOM 641 N N . ARG A 1 87 ? 6.575 1.617 -8.426 1.00 71.12 87 ARG A N 1
ATOM 642 C CA . ARG A 1 87 ? 6.314 2.920 -9.041 1.00 71.12 87 ARG A CA 1
ATOM 643 C C . ARG A 1 87 ? 7.521 3.357 -9.860 1.00 71.12 87 ARG A C 1
ATOM 645 O O . ARG A 1 87 ? 8.634 2.957 -9.512 1.00 71.12 87 ARG A O 1
ATOM 652 N N . PRO A 1 88 ? 7.325 4.211 -10.875 1.00 76.44 88 PRO A N 1
ATOM 653 C CA . PRO A 1 88 ? 8.433 4.835 -11.579 1.00 76.44 88 PRO A CA 1
ATOM 654 C C . PRO A 1 88 ? 9.351 5.565 -10.589 1.00 76.44 88 PRO A C 1
ATOM 656 O O . PRO A 1 88 ? 8.887 6.341 -9.749 1.00 76.44 88 PRO A O 1
ATOM 659 N N . CYS A 1 89 ? 10.649 5.299 -10.680 1.00 73.75 89 CYS A N 1
ATOM 660 C CA . CYS A 1 89 ? 11.695 5.996 -9.939 1.00 73.75 89 CYS A CA 1
ATOM 661 C C . CYS A 1 89 ? 12.696 6.567 -10.944 1.00 73.75 89 CYS A C 1
ATOM 663 O O . CYS A 1 89 ? 12.886 6.000 -12.018 1.00 73.75 89 CYS A O 1
ATOM 665 N N . GLU A 1 90 ? 13.333 7.687 -10.607 1.00 74.44 90 GLU A N 1
ATOM 666 C CA . GLU A 1 90 ? 14.325 8.313 -11.482 1.00 74.44 90 GLU A CA 1
ATOM 667 C C . GLU A 1 90 ? 15.452 7.316 -11.807 1.00 74.44 90 GLU A C 1
ATOM 669 O O . GLU A 1 90 ? 16.036 6.713 -10.909 1.00 74.44 90 GLU A O 1
ATOM 674 N N . GLY A 1 91 ? 15.702 7.096 -13.101 1.00 74.19 91 GLY A N 1
ATOM 675 C CA . GLY A 1 91 ? 16.703 6.145 -13.595 1.00 74.19 91 GLY A CA 1
ATOM 676 C C . GLY A 1 91 ? 16.220 4.701 -13.787 1.00 74.19 91 GLY A C 1
ATOM 677 O O . GLY A 1 91 ? 16.875 3.967 -14.524 1.00 74.19 91 GLY A O 1
ATOM 678 N N . VAL A 1 92 ? 15.072 4.300 -13.226 1.00 73.31 92 VAL A N 1
ATOM 679 C CA . VAL A 1 92 ? 14.528 2.942 -13.409 1.00 73.31 92 VAL A CA 1
ATOM 680 C C . VAL A 1 92 ? 13.545 2.925 -14.574 1.00 73.31 92 VAL A C 1
ATOM 682 O O . VAL A 1 92 ? 12.516 3.598 -14.538 1.00 73.31 92 VAL A O 1
ATOM 685 N N . GLN A 1 93 ? 13.853 2.141 -15.606 1.00 76.62 93 GLN A N 1
ATOM 686 C CA . GLN A 1 93 ? 13.043 2.096 -16.829 1.00 76.62 93 GLN A CA 1
ATOM 687 C C . GLN A 1 93 ? 11.893 1.089 -16.781 1.00 76.62 93 GLN A C 1
ATOM 689 O O . GLN A 1 93 ? 10.985 1.185 -17.600 1.00 76.62 93 GLN A O 1
ATOM 694 N N . VAL A 1 94 ? 11.929 0.126 -15.854 1.00 86.62 94 VAL A N 1
ATOM 695 C CA . VAL A 1 94 ? 10.962 -0.976 -15.812 1.00 86.62 94 VAL A CA 1
ATOM 696 C C . VAL A 1 94 ? 10.421 -1.153 -14.403 1.00 86.62 94 VAL A C 1
ATOM 698 O O . VAL A 1 94 ? 11.153 -1.454 -13.456 1.00 86.62 94 VAL A O 1
ATOM 701 N N . THR A 1 95 ? 9.114 -0.970 -14.266 1.00 89.12 95 THR A N 1
ATOM 702 C CA . THR A 1 95 ? 8.390 -1.165 -13.013 1.00 89.12 95 THR A CA 1
ATOM 703 C C . THR A 1 95 ? 7.749 -2.550 -12.952 1.00 89.12 95 THR A C 1
ATOM 705 O O . THR A 1 95 ? 7.607 -3.262 -13.948 1.00 89.12 95 THR A O 1
ATOM 708 N N . LEU A 1 96 ? 7.321 -2.948 -11.753 1.00 87.94 96 LEU A N 1
ATOM 709 C CA . LEU A 1 96 ? 6.531 -4.165 -11.586 1.00 87.94 96 LEU A CA 1
ATOM 710 C C . LEU A 1 96 ? 5.187 -4.063 -12.325 1.00 87.94 96 LEU A C 1
ATOM 712 O O . LEU A 1 96 ? 4.710 -5.069 -12.841 1.00 87.94 96 LEU A O 1
ATOM 716 N N . GLU A 1 97 ? 4.588 -2.871 -12.389 1.00 85.25 97 GLU A N 1
ATOM 717 C CA . GLU A 1 97 ? 3.349 -2.644 -13.139 1.00 85.25 97 GLU A CA 1
ATOM 718 C C . GLU A 1 97 ? 3.544 -2.927 -14.631 1.00 85.25 97 GLU A C 1
ATOM 720 O O . GLU A 1 97 ? 2.717 -3.628 -15.213 1.00 85.25 97 GLU A O 1
ATOM 725 N N . ASP A 1 98 ? 4.667 -2.497 -15.216 1.00 87.88 98 ASP A N 1
ATOM 726 C CA . ASP A 1 98 ? 4.992 -2.762 -16.625 1.00 87.88 98 ASP A CA 1
ATOM 727 C C . ASP A 1 98 ? 5.089 -4.267 -16.905 1.00 87.88 98 ASP A C 1
ATOM 729 O O . ASP A 1 98 ? 4.527 -4.769 -17.878 1.00 87.88 98 ASP A O 1
ATOM 733 N N . LEU A 1 99 ? 5.741 -5.022 -16.012 1.00 90.62 99 LEU A N 1
ATOM 734 C CA . LEU A 1 99 ? 5.850 -6.478 -16.141 1.00 90.62 99 LEU A CA 1
ATOM 735 C C . LEU A 1 99 ? 4.500 -7.186 -15.978 1.00 90.62 99 LEU A C 1
ATOM 737 O O . LEU A 1 99 ? 4.237 -8.171 -16.666 1.00 90.62 99 LEU A O 1
ATOM 741 N N . LEU A 1 100 ? 3.642 -6.712 -15.072 1.00 88.62 100 LEU A N 1
ATOM 742 C CA . LEU A 1 100 ? 2.308 -7.280 -14.869 1.00 88.62 100 LEU A CA 1
ATOM 743 C C . LEU A 1 100 ? 1.349 -6.923 -16.014 1.00 88.62 100 LEU A C 1
ATOM 745 O O . LEU A 1 100 ? 0.489 -7.736 -16.355 1.00 88.62 100 LEU A O 1
ATOM 749 N N . ALA A 1 101 ? 1.514 -5.757 -16.641 1.00 88.56 101 ALA A N 1
ATOM 750 C CA . ALA A 1 101 ? 0.721 -5.327 -17.793 1.00 88.56 101 ALA A CA 1
ATOM 751 C C . ALA A 1 101 ? 0.910 -6.237 -19.018 1.00 88.56 101 ALA A C 1
ATOM 753 O O . ALA A 1 101 ? 0.010 -6.339 -19.852 1.00 88.56 101 ALA A O 1
ATOM 754 N N . LEU A 1 102 ? 2.035 -6.957 -19.096 1.00 89.81 102 LEU A N 1
ATOM 755 C CA . LEU A 1 102 ? 2.282 -7.972 -20.125 1.00 89.81 102 LEU A CA 1
ATOM 756 C C . LEU A 1 102 ? 1.451 -9.255 -19.933 1.00 89.81 102 LEU A C 1
ATOM 758 O O . LEU A 1 102 ? 1.471 -10.121 -20.801 1.00 89.81 102 LEU A O 1
ATOM 762 N N . GLY A 1 103 ? 0.696 -9.375 -18.837 1.00 90.69 103 GLY A N 1
ATOM 763 C CA . GLY A 1 103 ? -0.216 -10.492 -18.585 1.00 90.69 103 GLY A CA 1
ATOM 764 C C . GLY A 1 103 ? 0.475 -11.824 -18.261 1.00 90.69 103 GLY A C 1
ATOM 765 O O . GLY A 1 103 ? 0.126 -12.834 -18.876 1.00 90.69 103 GLY A O 1
ATOM 766 N N . PRO A 1 104 ? 1.428 -11.870 -17.309 1.00 91.56 104 PRO A N 1
ATOM 767 C CA . PRO A 1 104 ? 2.063 -13.121 -16.912 1.00 91.56 104 PRO A CA 1
ATOM 768 C C . PRO A 1 104 ? 1.059 -14.103 -16.307 1.00 91.56 104 PRO A C 1
ATOM 770 O O . PRO A 1 104 ? 0.104 -13.704 -15.634 1.00 91.56 104 PRO A O 1
ATOM 773 N N . ASN A 1 105 ? 1.299 -15.398 -16.492 1.00 89.75 105 ASN A N 1
ATOM 774 C CA . ASN A 1 105 ? 0.465 -16.442 -15.917 1.00 89.75 105 ASN A CA 1
ATOM 775 C C . ASN A 1 105 ? 0.627 -16.482 -14.380 1.00 89.75 105 ASN A C 1
ATOM 777 O O . ASN A 1 105 ? 1.694 -16.861 -13.883 1.00 89.75 105 ASN A O 1
ATOM 781 N N . PRO A 1 106 ? -0.429 -16.169 -13.601 1.00 85.00 106 PRO A N 1
ATOM 782 C CA . PRO A 1 106 ? -0.339 -16.095 -12.143 1.00 85.00 106 PRO A CA 1
ATOM 783 C C . PRO A 1 106 ? -0.108 -17.456 -11.469 1.00 85.00 106 PRO A C 1
ATOM 785 O O . PRO A 1 106 ? 0.361 -17.505 -10.328 1.00 85.00 106 PRO A O 1
ATOM 788 N N . ASP A 1 107 ? -0.420 -18.548 -12.170 1.00 87.44 107 ASP A N 1
ATOM 789 C CA . ASP A 1 107 ? -0.303 -19.924 -11.684 1.00 87.44 107 ASP A CA 1
ATOM 790 C C . ASP A 1 107 ? 0.992 -20.609 -12.133 1.00 87.44 107 ASP A C 1
ATOM 792 O O . ASP A 1 107 ? 1.223 -21.777 -11.797 1.00 87.44 107 ASP A O 1
ATOM 796 N N . LEU A 1 108 ? 1.849 -19.908 -12.886 1.00 90.88 108 LEU A N 1
ATOM 797 C CA . LEU A 1 108 ? 3.167 -20.418 -13.237 1.00 90.88 108 LEU A CA 1
ATOM 798 C C . LEU A 1 108 ? 3.996 -20.610 -11.961 1.00 90.88 108 LEU A C 1
ATOM 800 O O . LEU A 1 108 ? 3.953 -19.794 -11.040 1.00 90.88 108 LEU A O 1
ATOM 804 N N . ARG A 1 109 ? 4.734 -21.720 -11.899 1.00 92.31 109 ARG A N 1
ATOM 805 C CA . ARG A 1 109 ? 5.443 -22.168 -10.697 1.00 92.31 109 ARG A CA 1
ATOM 806 C C . ARG A 1 109 ? 6.922 -22.374 -10.976 1.00 92.31 109 ARG A C 1
ATOM 808 O O . ARG A 1 109 ? 7.289 -22.910 -12.020 1.00 92.31 109 ARG A O 1
ATOM 815 N N . THR A 1 110 ? 7.756 -22.015 -10.007 1.00 92.00 110 THR A N 1
ATOM 816 C CA . THR A 1 110 ? 9.171 -22.403 -9.968 1.00 92.00 110 THR A CA 1
ATOM 817 C C . THR A 1 110 ? 9.326 -23.915 -9.752 1.00 92.00 110 THR A C 1
ATOM 819 O O . THR A 1 110 ? 8.372 -24.616 -9.404 1.00 92.00 110 THR A O 1
ATOM 822 N N . ALA A 1 111 ? 10.559 -24.427 -9.846 1.00 90.00 111 ALA A N 1
ATOM 823 C CA . ALA A 1 111 ? 10.872 -25.808 -9.456 1.00 90.00 111 ALA A CA 1
ATOM 824 C C . ALA A 1 111 ? 10.543 -26.132 -7.982 1.00 90.00 111 ALA A C 1
ATOM 826 O O . ALA A 1 111 ? 10.281 -27.286 -7.656 1.00 90.00 111 ALA A O 1
ATOM 827 N N . SER A 1 112 ? 10.520 -25.129 -7.094 1.00 89.12 112 SER A N 1
ATOM 828 C CA . SER A 1 112 ? 10.070 -25.278 -5.701 1.00 89.12 112 SER A CA 1
ATOM 829 C C . SER A 1 112 ? 8.549 -25.159 -5.535 1.00 89.12 112 SER A C 1
ATOM 831 O O . SER A 1 112 ? 8.044 -25.180 -4.416 1.00 89.12 112 SER A O 1
ATOM 833 N N . GLY A 1 113 ? 7.801 -25.016 -6.630 1.00 90.94 113 GLY A N 1
ATOM 834 C CA . GLY A 1 113 ? 6.349 -24.860 -6.636 1.00 90.94 113 GLY A CA 1
ATOM 835 C C . GLY A 1 113 ? 5.843 -23.482 -6.216 1.00 90.94 113 GLY A C 1
ATOM 836 O O . GLY A 1 113 ? 4.627 -23.327 -6.097 1.00 90.94 113 GLY A O 1
ATOM 837 N N . ALA A 1 114 ? 6.730 -22.507 -5.998 1.00 88.44 114 ALA A N 1
ATOM 838 C CA . ALA A 1 114 ? 6.362 -21.140 -5.647 1.00 88.44 114 ALA A CA 1
ATOM 839 C C . ALA A 1 114 ? 5.839 -20.399 -6.883 1.00 88.44 114 ALA A C 1
ATOM 841 O O . ALA A 1 114 ? 6.436 -20.490 -7.952 1.00 88.44 114 ALA A O 1
ATOM 842 N N . THR A 1 115 ? 4.742 -19.658 -6.733 1.00 91.06 115 THR A N 1
ATOM 843 C CA . THR A 1 115 ? 4.256 -18.734 -7.775 1.00 91.06 115 THR A CA 1
ATOM 844 C C . THR A 1 115 ? 4.890 -17.352 -7.615 1.00 91.06 115 THR A C 1
ATOM 846 O O . THR A 1 115 ? 5.473 -17.046 -6.569 1.00 91.06 115 THR A O 1
ATOM 849 N N . ALA A 1 116 ? 4.728 -16.472 -8.606 1.00 88.25 116 ALA A N 1
ATOM 850 C CA . ALA A 1 116 ? 5.174 -15.080 -8.507 1.00 88.25 116 ALA A CA 1
ATOM 851 C C . ALA A 1 116 ? 4.596 -14.378 -7.261 1.00 88.25 116 ALA A C 1
ATOM 853 O O . ALA A 1 116 ? 5.324 -13.679 -6.558 1.00 88.25 116 ALA A O 1
ATOM 854 N N . LEU A 1 117 ? 3.337 -14.663 -6.898 1.00 82.50 117 LEU A N 1
ATOM 855 C CA . LEU A 1 117 ? 2.726 -14.144 -5.671 1.00 82.50 117 LEU A CA 1
ATOM 856 C C . LEU A 1 117 ? 3.462 -14.606 -4.404 1.00 82.50 117 LEU A C 1
ATOM 858 O O . LEU A 1 117 ? 3.671 -13.801 -3.498 1.00 82.50 117 LEU A O 1
ATOM 862 N N . HIS A 1 118 ? 3.879 -15.875 -4.335 1.00 85.00 118 HIS A N 1
ATOM 863 C CA . HIS A 1 118 ? 4.641 -16.382 -3.187 1.00 85.00 118 HIS A CA 1
ATOM 864 C C . HIS A 1 118 ? 5.936 -15.579 -3.002 1.00 85.00 118 HIS A C 1
ATOM 866 O O . HIS A 1 118 ? 6.234 -15.138 -1.891 1.00 85.00 118 HIS A O 1
ATOM 872 N N . LEU A 1 119 ? 6.660 -15.323 -4.097 1.00 87.50 119 LEU A N 1
ATOM 873 C CA . LEU A 1 119 ? 7.913 -14.563 -4.078 1.00 87.50 119 LEU A CA 1
ATOM 874 C C . LEU A 1 119 ? 7.693 -13.079 -3.754 1.00 87.50 119 LEU A C 1
ATOM 876 O O . LEU A 1 119 ? 8.439 -12.515 -2.951 1.00 87.50 119 LEU A O 1
ATOM 880 N N . MET A 1 120 ? 6.653 -12.457 -4.321 1.00 82.94 120 MET A N 1
ATOM 881 C CA . MET A 1 120 ? 6.257 -11.082 -3.994 1.00 82.94 120 MET A CA 1
ATOM 882 C C . MET A 1 120 ? 5.979 -10.941 -2.505 1.00 82.94 120 MET A C 1
ATOM 884 O O . MET A 1 120 ? 6.525 -10.051 -1.863 1.00 82.94 120 MET A O 1
ATOM 888 N N . VAL A 1 121 ? 5.171 -11.834 -1.935 1.00 78.38 121 VAL A N 1
ATOM 889 C CA . VAL A 1 121 ? 4.820 -11.792 -0.513 1.00 78.38 121 VAL A CA 1
ATOM 890 C C . VAL A 1 121 ? 6.049 -12.019 0.356 1.00 78.38 121 VAL A C 1
ATOM 892 O O . VAL A 1 121 ? 6.278 -11.251 1.289 1.00 78.38 121 VAL A O 1
ATOM 895 N N . GLU A 1 122 ? 6.891 -13.002 0.035 1.00 80.56 122 GLU A N 1
ATOM 896 C CA . GLU A 1 122 ? 8.127 -13.240 0.784 1.00 80.56 122 GLU A CA 1
ATOM 897 C C . GLU A 1 122 ? 9.038 -11.999 0.804 1.00 80.56 122 GLU A C 1
ATOM 899 O O . GLU A 1 122 ? 9.627 -11.667 1.836 1.00 80.56 122 GLU A O 1
ATOM 904 N N . ARG A 1 123 ? 9.135 -11.281 -0.320 1.00 77.00 123 ARG A N 1
ATOM 905 C CA . ARG A 1 123 ? 9.986 -10.090 -0.463 1.00 77.00 123 ARG A CA 1
ATOM 906 C C . ARG A 1 123 ? 9.363 -8.831 0.128 1.00 77.00 123 ARG A C 1
ATOM 908 O O . ARG A 1 123 ? 10.067 -8.088 0.808 1.00 77.00 123 ARG A O 1
ATOM 915 N N . LEU A 1 124 ? 8.064 -8.612 -0.058 1.00 68.25 124 LEU A N 1
ATOM 916 C CA . LEU A 1 124 ? 7.318 -7.505 0.549 1.00 68.25 124 LEU A CA 1
ATOM 917 C C . LEU A 1 124 ? 7.344 -7.598 2.076 1.00 68.25 124 LEU A C 1
ATOM 919 O O . LEU A 1 124 ? 7.503 -6.581 2.747 1.00 68.25 124 LEU A O 1
ATOM 923 N N . LEU A 1 125 ? 7.280 -8.812 2.630 1.00 64.75 125 LEU A N 1
ATOM 924 C CA . LEU A 1 125 ? 7.440 -9.042 4.068 1.00 64.75 125 LEU A CA 1
ATOM 925 C C . LEU A 1 125 ? 8.872 -8.777 4.560 1.00 64.75 125 LEU A C 1
ATOM 927 O O . LEU A 1 125 ? 9.049 -8.443 5.727 1.00 64.75 125 LEU A O 1
ATOM 931 N N . LYS A 1 126 ? 9.884 -8.883 3.688 1.00 67.25 126 LYS A N 1
ATOM 932 C CA . LYS A 1 126 ? 11.273 -8.499 3.995 1.00 67.25 126 LYS A CA 1
ATOM 933 C C . LYS A 1 126 ? 11.540 -6.992 3.831 1.00 67.25 126 LYS A C 1
ATOM 935 O O . LYS A 1 126 ? 12.528 -6.524 4.385 1.00 67.25 126 LYS A O 1
ATOM 940 N N . ARG A 1 127 ? 10.726 -6.246 3.064 1.00 59.56 127 ARG A N 1
ATOM 941 C CA . ARG A 1 127 ? 11.029 -4.854 2.644 1.00 59.56 127 ARG A CA 1
ATOM 942 C C . ARG A 1 127 ? 9.963 -3.778 2.920 1.00 59.56 127 ARG A C 1
ATOM 944 O O . ARG A 1 127 ? 10.255 -2.618 2.679 1.00 59.56 127 ARG A O 1
ATOM 951 N N . CYS A 1 128 ? 8.793 -4.122 3.465 1.00 43.16 128 CYS A N 1
ATOM 952 C CA . CYS A 1 128 ? 7.697 -3.198 3.823 1.00 43.16 128 CYS A CA 1
ATOM 953 C C . CYS A 1 128 ? 7.052 -2.407 2.641 1.00 43.16 128 CYS A C 1
ATOM 955 O O . CYS A 1 128 ? 7.315 -1.224 2.500 1.00 43.16 128 CYS A O 1
ATOM 957 N N . ALA A 1 129 ? 6.152 -3.079 1.885 1.00 46.41 129 ALA A N 1
ATOM 958 C CA . ALA A 1 129 ? 4.922 -2.639 1.141 1.00 46.41 129 ALA A CA 1
ATOM 959 C C . ALA A 1 129 ? 4.954 -1.472 0.090 1.00 46.41 129 ALA A C 1
ATOM 961 O O . ALA A 1 129 ? 5.661 -0.494 0.310 1.00 46.41 129 ALA A O 1
ATOM 962 N N . PRO A 1 130 ? 4.164 -1.509 -1.036 1.00 52.22 130 PRO A N 1
ATOM 963 C CA . PRO A 1 130 ? 2.674 -1.469 -1.047 1.00 52.22 130 PRO A CA 1
ATOM 964 C C . PRO A 1 130 ? 2.006 -2.403 -2.139 1.00 52.22 130 PRO A C 1
ATOM 966 O O . PRO A 1 130 ? 2.622 -3.426 -2.433 1.00 52.22 130 PRO A O 1
ATOM 969 N N . PRO A 1 131 ? 0.744 -2.238 -2.655 1.00 55.69 131 PRO A N 1
ATOM 970 C CA . PRO A 1 131 ? -0.261 -3.317 -2.682 1.00 55.69 131 PRO A CA 1
ATOM 971 C C . PRO A 1 131 ? -0.856 -3.611 -4.084 1.00 55.69 131 PRO A C 1
ATOM 973 O O . PRO A 1 131 ? -1.924 -3.097 -4.415 1.00 55.69 131 PRO A O 1
ATOM 976 N N . HIS A 1 132 ? -0.224 -4.443 -4.916 1.00 55.38 132 HIS A N 1
ATOM 977 C CA . HIS A 1 132 ? -0.788 -4.854 -6.219 1.00 55.38 132 HIS A CA 1
ATOM 978 C C . HIS A 1 132 ? -0.868 -6.381 -6.306 1.00 55.38 132 HIS A C 1
ATOM 980 O O . HIS A 1 132 ? 0.094 -7.038 -6.678 1.00 55.38 132 HIS A O 1
ATOM 986 N N . LEU A 1 133 ? -2.012 -6.950 -5.899 1.00 56.44 133 LEU A N 1
ATOM 987 C CA . LEU A 1 133 ? -2.262 -8.403 -5.891 1.00 56.44 133 LEU A CA 1
ATOM 988 C C . LEU A 1 133 ? -3.470 -8.819 -6.754 1.00 56.44 133 LEU A C 1
ATOM 990 O O . LEU A 1 133 ? -4.002 -9.916 -6.589 1.00 56.44 133 LEU A O 1
ATOM 994 N N . ALA A 1 134 ? -3.940 -7.957 -7.659 1.00 53.88 134 ALA A N 1
ATOM 995 C CA . ALA A 1 134 ? -5.066 -8.295 -8.525 1.00 53.88 134 ALA A CA 1
ATOM 996 C C . ALA A 1 134 ? -4.678 -9.429 -9.494 1.00 53.88 134 ALA A C 1
ATOM 998 O O . ALA A 1 134 ? -3.662 -9.340 -10.174 1.00 53.88 134 ALA A O 1
ATOM 999 N N . GLY A 1 135 ? -5.482 -10.496 -9.545 1.00 57.56 135 GLY A N 1
ATOM 1000 C CA . GLY A 1 135 ? -5.322 -11.604 -10.501 1.00 57.56 135 GLY A CA 1
ATOM 1001 C C . GLY A 1 135 ? -4.590 -12.849 -9.988 1.00 57.56 135 GLY A C 1
ATOM 1002 O O . GLY A 1 135 ? -4.640 -13.880 -10.651 1.00 57.56 135 GLY A O 1
ATOM 1003 N N . PHE A 1 136 ? -3.973 -12.815 -8.803 1.00 67.75 136 PHE A N 1
ATOM 1004 C CA . PHE A 1 136 ? -3.315 -13.992 -8.224 1.00 67.75 136 PHE A CA 1
ATOM 1005 C C . PHE A 1 136 ? -4.227 -14.737 -7.243 1.00 67.75 136 PHE A C 1
ATOM 1007 O O . PHE A 1 136 ? -4.933 -14.112 -6.453 1.00 67.75 136 PHE A O 1
ATOM 1014 N N . SER A 1 137 ? -4.179 -16.075 -7.246 1.00 74.25 137 SER A N 1
ATOM 1015 C CA . SER A 1 137 ? -4.920 -16.901 -6.285 1.00 74.25 137 SER A CA 1
ATOM 1016 C C . SER A 1 137 ? -4.150 -17.040 -4.961 1.00 74.25 137 SER A C 1
ATOM 1018 O O . SER A 1 137 ? -3.124 -17.725 -4.917 1.00 74.25 137 SER A O 1
ATOM 1020 N N . PRO A 1 138 ? -4.624 -16.450 -3.845 1.00 71.31 138 PRO A N 1
ATOM 1021 C CA . PRO A 1 138 ? -3.925 -16.517 -2.559 1.00 71.31 138 PRO A CA 1
ATOM 1022 C C . PRO A 1 138 ? -4.052 -17.885 -1.865 1.00 71.31 138 PRO A C 1
ATOM 1024 O O . PRO A 1 138 ? -3.385 -18.149 -0.861 1.00 71.31 138 PRO A O 1
ATOM 1027 N N . THR A 1 139 ? -4.916 -18.761 -2.381 1.00 79.38 139 THR A N 1
ATOM 1028 C CA . THR A 1 139 ? -5.188 -20.093 -1.828 1.00 79.38 139 THR A CA 1
ATOM 1029 C C . THR A 1 139 ? -4.436 -21.206 -2.550 1.00 79.38 139 THR A C 1
ATOM 1031 O O . THR A 1 139 ? -4.459 -22.342 -2.079 1.00 79.38 139 THR A O 1
ATOM 1034 N N . ALA A 1 140 ? -3.751 -20.910 -3.659 1.00 79.38 140 ALA A N 1
ATOM 1035 C CA . ALA A 1 140 ? -2.923 -21.888 -4.350 1.00 79.38 140 ALA A CA 1
ATOM 1036 C C . ALA A 1 140 ? -1.738 -22.301 -3.448 1.00 79.38 140 ALA A C 1
ATOM 1038 O O . ALA A 1 140 ? -0.957 -21.432 -3.056 1.00 79.38 140 ALA A O 1
ATOM 1039 N N . PRO A 1 141 ? -1.589 -23.593 -3.092 1.00 84.94 141 PRO A N 1
ATOM 1040 C CA . PRO A 1 141 ? -0.468 -24.054 -2.275 1.00 84.94 141 PRO A CA 1
ATOM 1041 C C . PRO A 1 141 ? 0.808 -24.180 -3.112 1.00 84.94 141 PRO A C 1
ATOM 1043 O O . PRO A 1 141 ? 0.714 -24.517 -4.294 1.00 84.94 141 PRO A O 1
ATOM 1046 N N . ASP A 1 142 ? 1.980 -23.968 -2.514 1.00 81.06 142 ASP A N 1
ATOM 1047 C CA . ASP A 1 142 ? 3.296 -24.276 -3.091 1.00 81.06 142 ASP A CA 1
ATOM 1048 C C . ASP A 1 142 ? 3.602 -25.796 -3.106 1.00 81.06 142 ASP A C 1
ATOM 1050 O O . ASP A 1 142 ? 2.738 -26.615 -2.775 1.00 81.06 142 ASP A O 1
ATOM 1054 N N . ALA A 1 143 ? 4.820 -26.214 -3.495 1.00 77.56 143 ALA A N 1
ATOM 1055 C CA . ALA A 1 143 ? 5.179 -27.644 -3.522 1.00 77.56 143 ALA A CA 1
ATOM 1056 C C . ALA A 1 143 ? 5.228 -28.297 -2.130 1.00 77.56 143 ALA A C 1
ATOM 1058 O O . ALA A 1 143 ? 5.184 -29.522 -2.024 1.00 77.56 143 ALA A O 1
ATOM 1059 N N . THR A 1 144 ? 5.320 -27.501 -1.066 1.00 81.56 144 THR A N 1
ATOM 1060 C CA . THR A 1 144 ? 5.292 -27.976 0.323 1.00 81.56 144 THR A CA 1
ATOM 1061 C C . THR A 1 144 ? 3.875 -28.011 0.902 1.00 81.56 144 THR A C 1
ATOM 1063 O O . THR A 1 144 ? 3.682 -28.437 2.040 1.00 81.56 144 THR A O 1
ATOM 1066 N N . GLY A 1 145 ? 2.871 -27.607 0.117 1.00 86.50 145 GLY A N 1
ATOM 1067 C CA . GLY A 1 145 ? 1.481 -27.510 0.551 1.00 86.50 145 GLY A CA 1
ATOM 1068 C C . GLY A 1 145 ? 1.153 -26.200 1.272 1.00 86.50 145 GLY A C 1
ATOM 1069 O O . GLY A 1 145 ? 0.057 -26.081 1.822 1.00 86.50 145 GLY A O 1
ATOM 1070 N N . VAL A 1 146 ? 2.072 -25.229 1.294 1.00 83.31 146 VAL A N 1
ATOM 1071 C CA . VAL A 1 146 ? 1.895 -23.953 1.993 1.00 83.31 146 VAL A CA 1
ATOM 1072 C C . VAL A 1 146 ? 1.259 -22.934 1.054 1.00 83.31 146 VAL A C 1
ATOM 1074 O O . VAL A 1 146 ? 1.760 -22.657 -0.026 1.00 83.31 146 VAL A O 1
ATOM 1077 N N . THR A 1 147 ? 0.137 -22.361 1.472 1.00 85.50 147 THR A N 1
ATOM 1078 C CA . THR A 1 147 ? -0.566 -21.291 0.743 1.00 85.50 147 THR A CA 1
ATOM 1079 C C . THR A 1 147 ? -0.009 -19.911 1.090 1.00 85.50 147 THR A C 1
ATOM 1081 O O . THR A 1 147 ? 0.553 -19.700 2.170 1.00 85.50 147 THR A O 1
ATOM 1084 N N . VAL A 1 148 ? -0.256 -18.921 0.231 1.00 76.94 148 VAL A N 1
ATOM 1085 C CA . VAL A 1 148 ? 0.101 -17.517 0.498 1.00 76.94 148 VAL A CA 1
ATOM 1086 C C . VAL A 1 148 ? -0.562 -17.001 1.782 1.00 76.94 148 VAL A C 1
ATOM 1088 O O . VAL A 1 148 ? 0.080 -16.330 2.591 1.00 76.94 148 VAL A O 1
ATOM 1091 N N . VAL A 1 149 ? -1.816 -17.385 2.039 1.00 77.00 149 VAL A N 1
ATOM 1092 C CA . VAL A 1 149 ? -2.511 -17.080 3.304 1.00 77.00 149 VAL A CA 1
ATOM 1093 C C . VAL A 1 149 ? -1.774 -17.675 4.509 1.00 77.00 149 VAL A C 1
ATOM 1095 O O . VAL A 1 149 ? -1.625 -17.007 5.535 1.00 77.00 149 VAL A O 1
ATOM 1098 N N . GLN A 1 150 ? -1.309 -18.924 4.417 1.00 81.56 150 GLN A N 1
ATOM 1099 C CA . GLN A 1 150 ? -0.545 -19.560 5.494 1.00 81.56 150 GLN A CA 1
ATOM 1100 C C . GLN A 1 150 ? 0.812 -18.883 5.705 1.00 81.56 150 GLN A C 1
ATOM 1102 O O . GLN A 1 150 ? 1.190 -18.667 6.857 1.00 81.56 150 GLN A O 1
ATOM 1107 N N . LEU A 1 151 ? 1.497 -18.474 4.633 1.00 77.75 151 LEU A N 1
ATOM 1108 C CA . LEU A 1 151 ? 2.719 -17.665 4.708 1.00 77.75 151 LEU A CA 1
ATOM 1109 C C . LEU A 1 151 ? 2.471 -16.337 5.430 1.00 77.75 151 LEU A C 1
ATOM 1111 O O . LEU A 1 151 ? 3.197 -16.013 6.372 1.00 77.75 151 LEU A O 1
ATOM 1115 N N . PHE A 1 152 ? 1.408 -15.613 5.065 1.00 73.69 152 PHE A N 1
ATOM 1116 C CA . PHE A 1 152 ? 1.019 -14.381 5.751 1.00 73.69 152 PHE A CA 1
ATOM 1117 C C . PHE A 1 152 ? 0.721 -14.618 7.230 1.00 73.69 152 PHE A C 1
ATOM 1119 O O . PHE A 1 152 ? 1.225 -13.879 8.072 1.00 73.69 152 PHE A O 1
ATOM 1126 N N . LYS A 1 153 ? -0.053 -15.654 7.579 1.00 77.25 153 LYS A N 1
ATOM 1127 C CA . LYS A 1 153 ? -0.380 -15.974 8.981 1.00 77.25 153 LYS A CA 1
ATOM 1128 C C . LYS A 1 153 ? 0.868 -16.358 9.786 1.00 77.25 153 LYS A C 1
ATOM 1130 O O . LYS A 1 153 ? 1.045 -15.864 10.901 1.00 77.25 153 LYS A O 1
ATOM 1135 N N . ALA A 1 154 ? 1.744 -17.194 9.228 1.00 78.56 154 ALA A N 1
ATOM 1136 C CA . ALA A 1 154 ? 2.979 -17.627 9.880 1.00 78.56 154 ALA A CA 1
ATOM 1137 C C . ALA A 1 154 ? 3.932 -16.449 10.126 1.00 78.56 154 ALA A C 1
ATOM 1139 O O . ALA A 1 154 ? 4.413 -16.265 11.249 1.00 78.56 154 ALA A O 1
ATOM 1140 N N . ARG A 1 155 ? 4.139 -15.601 9.110 1.00 71.56 155 ARG A N 1
ATOM 1141 C CA . ARG A 1 155 ? 4.993 -14.412 9.225 1.00 71.56 155 ARG A CA 1
ATOM 1142 C C . ARG A 1 155 ? 4.363 -13.314 10.071 1.00 71.56 155 ARG A C 1
ATOM 1144 O O . ARG A 1 155 ? 5.083 -12.683 10.829 1.00 71.56 155 ARG A O 1
ATOM 1151 N N . TYR A 1 156 ? 3.042 -13.135 10.053 1.00 67.62 156 TYR A N 1
ATOM 1152 C CA . TYR A 1 156 ? 2.350 -12.240 10.988 1.00 67.62 156 TYR A CA 1
ATOM 1153 C C . TYR A 1 156 ? 2.607 -12.648 12.443 1.00 67.62 156 TYR A C 1
ATOM 1155 O O . TYR A 1 156 ? 2.921 -11.801 13.279 1.00 67.62 156 TYR A O 1
ATOM 1163 N N . ALA A 1 157 ? 2.526 -13.946 12.751 1.00 70.75 157 ALA A N 1
ATOM 1164 C CA . ALA A 1 157 ? 2.803 -14.465 14.089 1.00 70.75 157 ALA A CA 1
ATOM 1165 C C . ALA A 1 157 ? 4.280 -14.318 14.497 1.00 70.75 157 ALA A C 1
ATOM 1167 O O . ALA A 1 157 ? 4.585 -14.140 15.676 1.00 70.75 157 ALA A O 1
ATOM 1168 N N . GLU A 1 158 ? 5.209 -14.413 13.550 1.00 71.69 158 GLU A N 1
ATOM 1169 C CA . GLU A 1 158 ? 6.638 -14.174 13.777 1.00 71.69 158 GLU A CA 1
ATOM 1170 C C . GLU A 1 158 ? 6.957 -12.687 13.962 1.00 71.69 158 GLU A C 1
ATOM 1172 O O . GLU A 1 158 ? 7.626 -12.329 14.927 1.00 71.69 158 GLU A O 1
ATOM 1177 N N . LEU A 1 159 ? 6.406 -11.815 13.116 1.00 64.12 159 LEU A N 1
ATOM 1178 C CA . LEU A 1 159 ? 6.527 -10.362 13.230 1.00 64.12 159 LEU A CA 1
ATOM 1179 C C . LEU A 1 159 ? 5.936 -9.855 14.544 1.00 64.12 159 LEU A C 1
ATOM 1181 O O . LEU A 1 159 ? 6.555 -9.029 15.201 1.00 64.12 159 LEU A O 1
ATOM 1185 N N . CYS A 1 160 ? 4.789 -10.384 14.982 1.00 63.69 160 CYS A N 1
ATOM 1186 C CA . CYS A 1 160 ? 4.248 -10.052 16.300 1.00 63.69 160 CYS A CA 1
ATOM 1187 C C . CYS A 1 160 ? 5.211 -10.443 17.430 1.00 63.69 160 CYS A C 1
ATOM 1189 O O . CYS A 1 160 ? 5.401 -9.652 18.346 1.00 63.69 160 CYS A O 1
ATOM 1191 N N . ARG A 1 161 ? 5.852 -11.618 17.341 1.00 67.81 161 ARG A N 1
ATOM 1192 C CA . ARG A 1 161 ? 6.845 -12.070 18.329 1.00 67.81 161 ARG A CA 1
ATOM 1193 C C . ARG A 1 161 ? 8.106 -11.203 18.332 1.00 67.81 161 ARG A C 1
ATOM 1195 O O . ARG A 1 161 ? 8.597 -10.864 19.402 1.00 67.81 161 ARG A O 1
ATOM 1202 N N . LEU A 1 162 ? 8.619 -10.838 17.157 1.00 59.00 162 LEU A N 1
ATOM 1203 C CA . LEU A 1 162 ? 9.779 -9.949 17.025 1.00 59.00 162 LEU A CA 1
ATOM 1204 C C . LEU A 1 162 ? 9.461 -8.535 17.525 1.00 59.00 162 LEU A C 1
ATOM 1206 O O . LEU A 1 162 ? 10.267 -7.934 18.229 1.00 59.00 162 LEU A O 1
ATOM 1210 N N . ALA A 1 163 ? 8.270 -8.022 17.221 1.00 54.22 163 ALA A N 1
ATOM 1211 C CA . ALA A 1 163 ? 7.842 -6.691 17.629 1.00 54.22 163 ALA A CA 1
ATOM 1212 C C . ALA A 1 163 ? 7.589 -6.563 19.135 1.00 54.22 163 ALA A C 1
ATOM 1214 O O . ALA A 1 163 ? 7.894 -5.523 19.716 1.00 54.22 163 ALA A O 1
ATOM 1215 N N . ASP A 1 164 ? 7.102 -7.620 19.790 1.00 55.75 164 ASP A N 1
ATOM 1216 C CA . ASP A 1 164 ? 7.020 -7.656 21.254 1.00 55.75 164 ASP A CA 1
ATOM 1217 C C . ASP A 1 164 ? 8.419 -7.541 21.901 1.00 55.75 164 ASP A C 1
ATOM 1219 O O . ASP A 1 164 ? 8.535 -7.018 23.008 1.00 55.75 164 ASP A O 1
ATOM 1223 N N . GLY A 1 165 ? 9.484 -7.941 21.189 1.00 51.91 165 GLY A N 1
ATOM 1224 C CA . GLY A 1 165 ? 10.881 -7.716 21.582 1.00 51.91 165 GLY A CA 1
ATOM 1225 C C . GLY A 1 165 ? 11.464 -6.352 21.174 1.00 51.91 165 GLY A C 1
ATOM 1226 O O . GLY A 1 165 ? 12.316 -5.827 21.884 1.00 51.91 165 GLY A O 1
ATOM 1227 N N . LEU A 1 166 ? 11.009 -5.759 20.063 1.00 40.62 166 LEU A N 1
ATOM 1228 C CA . LEU A 1 166 ? 11.534 -4.498 19.499 1.00 40.62 166 LEU A CA 1
ATOM 1229 C C . LEU A 1 166 ? 10.845 -3.225 20.014 1.00 40.62 166 LEU A C 1
ATOM 1231 O O . LEU A 1 166 ? 11.355 -2.127 19.790 1.00 40.62 166 LEU A O 1
ATOM 1235 N N . ARG A 1 167 ? 9.738 -3.349 20.758 1.00 49.47 167 ARG A N 1
ATOM 1236 C CA . ARG A 1 167 ? 9.015 -2.238 21.414 1.00 49.47 167 ARG A CA 1
ATOM 1237 C C . ARG A 1 167 ? 9.869 -1.327 22.313 1.00 49.47 167 ARG A C 1
ATOM 1239 O O . ARG A 1 167 ? 9.340 -0.342 22.819 1.00 49.47 167 ARG A O 1
ATOM 1246 N N . SER A 1 168 ? 11.152 -1.625 22.533 1.00 46.97 168 SER A N 1
ATOM 1247 C CA . SER A 1 168 ? 12.018 -0.873 23.441 1.00 46.97 168 SER A CA 1
ATOM 1248 C C . SER A 1 168 ? 12.982 0.133 22.796 1.00 46.97 168 SER A C 1
ATOM 1250 O O . SER A 1 168 ? 13.672 0.791 23.567 1.00 46.97 168 SER A O 1
ATOM 1252 N N . MET A 1 169 ? 13.091 0.267 21.462 1.00 39.47 169 MET A N 1
ATOM 1253 C CA . MET A 1 169 ? 14.194 1.066 20.873 1.00 39.47 169 MET A CA 1
ATOM 1254 C C . MET A 1 169 ? 13.777 2.169 19.884 1.00 39.47 169 MET A C 1
ATOM 1256 O O . MET A 1 169 ? 14.241 3.293 20.046 1.00 39.47 169 MET A O 1
ATOM 1260 N N . GLU A 1 170 ? 12.905 1.928 18.900 1.00 43.66 170 GLU A N 1
ATOM 1261 C CA . GLU A 1 170 ? 12.629 2.918 17.838 1.00 43.66 170 GLU A CA 1
ATOM 1262 C C . GLU A 1 170 ? 11.176 2.804 17.331 1.00 43.66 170 GLU A C 1
ATOM 1264 O O . GLU A 1 170 ? 10.854 1.871 16.613 1.00 43.66 170 GLU A O 1
ATOM 1269 N N . GLY A 1 171 ? 10.298 3.730 17.747 1.00 55.00 171 GLY A N 1
ATOM 1270 C CA . GLY A 1 171 ? 8.991 4.089 17.147 1.00 55.00 171 GLY A CA 1
ATOM 1271 C C . GLY A 1 171 ? 8.072 3.003 16.532 1.00 55.00 171 GLY A C 1
ATOM 1272 O O . GLY A 1 171 ? 8.371 2.396 15.514 1.00 55.00 171 GLY A O 1
ATOM 1273 N N . ASP A 1 172 ? 6.840 2.881 17.045 1.00 63.41 172 ASP A N 1
ATOM 1274 C CA . ASP A 1 172 ? 5.837 1.854 16.664 1.00 63.41 172 ASP A CA 1
ATOM 1275 C C . ASP A 1 172 ? 5.182 2.046 15.264 1.00 63.41 172 ASP A C 1
ATOM 1277 O O . ASP A 1 172 ? 4.332 1.249 14.863 1.00 63.41 172 ASP A O 1
ATOM 1281 N N . THR A 1 173 ? 5.536 3.091 14.501 1.00 56.00 173 T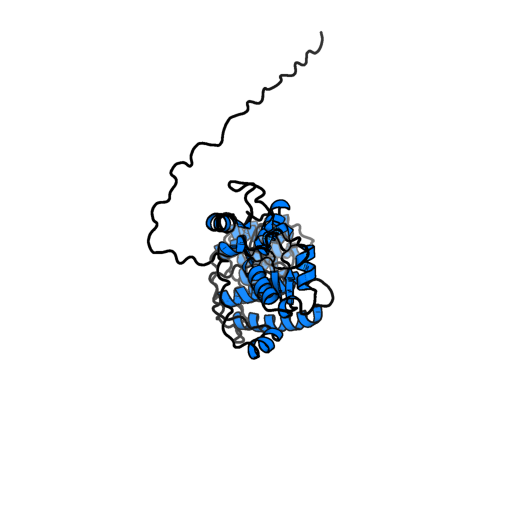HR A N 1
ATOM 1282 C CA . THR A 1 173 ? 4.810 3.505 13.278 1.00 56.00 173 THR A CA 1
ATOM 1283 C C . THR A 1 173 ? 4.956 2.515 12.119 1.00 56.00 173 THR A C 1
ATOM 1285 O O . THR A 1 173 ? 3.954 1.971 11.659 1.00 56.00 173 THR A O 1
ATOM 1288 N N . GLY A 1 174 ? 6.185 2.182 11.700 1.00 54.47 174 GLY A N 1
ATOM 1289 C CA . GLY A 1 174 ? 6.403 1.247 10.582 1.00 54.47 174 GLY A CA 1
ATOM 1290 C C . GLY A 1 174 ? 5.887 -0.170 10.871 1.00 54.47 174 GLY A C 1
ATOM 1291 O O . GLY A 1 174 ? 5.450 -0.893 9.977 1.00 54.47 174 GLY A O 1
ATOM 1292 N N . HIS A 1 175 ? 5.860 -0.553 12.148 1.00 61.88 175 HIS A N 1
ATOM 1293 C CA . HIS A 1 175 ? 5.281 -1.813 12.601 1.00 61.88 175 HIS A CA 1
ATOM 1294 C C . HIS A 1 175 ? 3.744 -1.808 12.542 1.00 61.88 175 HIS A C 1
ATOM 1296 O O . HIS A 1 175 ? 3.141 -2.805 12.126 1.00 61.88 175 HIS A O 1
ATOM 1302 N N . CYS A 1 176 ? 3.099 -0.699 12.919 1.00 62.62 176 CYS A N 1
ATOM 1303 C CA . CYS A 1 176 ? 1.654 -0.530 12.765 1.00 62.62 176 CYS A CA 1
ATOM 1304 C C . CYS A 1 176 ? 1.238 -0.571 11.290 1.00 62.62 176 CYS A C 1
ATOM 1306 O O . CYS A 1 176 ? 0.272 -1.267 10.962 1.00 62.62 176 CYS A O 1
ATOM 1308 N N . ASP A 1 177 ? 2.004 0.076 10.411 1.00 57.44 177 ASP A N 1
ATOM 1309 C CA . ASP A 1 177 ? 1.753 0.087 8.967 1.00 57.44 177 ASP A CA 1
ATOM 1310 C C . ASP A 1 177 ? 1.894 -1.313 8.357 1.00 57.44 177 ASP A C 1
ATOM 1312 O O . ASP A 1 177 ? 1.017 -1.765 7.618 1.00 57.44 177 ASP A O 1
ATOM 1316 N N . LEU A 1 178 ? 2.929 -2.068 8.744 1.00 58.06 178 LEU A N 1
ATOM 1317 C CA . LEU A 1 178 ? 3.105 -3.451 8.297 1.00 58.06 178 LEU A CA 1
ATOM 1318 C C . LEU A 1 178 ? 1.985 -4.374 8.809 1.00 58.06 178 LEU A C 1
ATOM 1320 O O . LEU A 1 178 ? 1.454 -5.191 8.052 1.00 58.06 178 LEU A O 1
ATOM 1324 N N . ARG A 1 179 ? 1.573 -4.241 10.080 1.00 6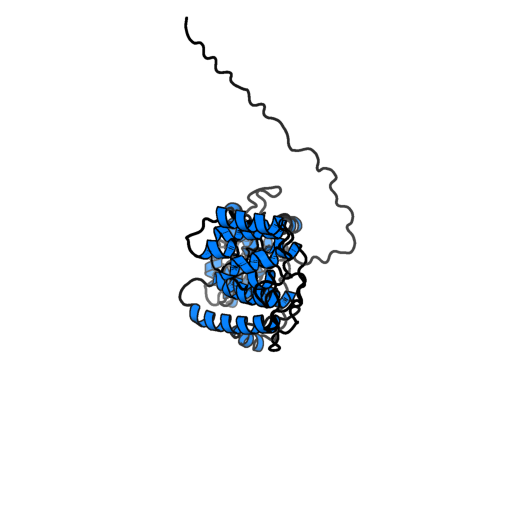5.88 179 ARG A N 1
ATOM 1325 C CA . ARG A 1 179 ? 0.431 -4.996 10.634 1.00 65.88 179 ARG A CA 1
ATOM 1326 C C . ARG A 1 179 ? -0.871 -4.668 9.904 1.00 65.88 179 ARG A C 1
ATOM 1328 O O . ARG A 1 179 ? -1.662 -5.582 9.660 1.00 65.88 179 ARG A O 1
ATOM 1335 N N . ALA A 1 180 ? -1.093 -3.398 9.573 1.00 63.69 180 ALA A N 1
ATOM 1336 C CA . ALA A 1 180 ? -2.252 -2.954 8.809 1.00 63.69 180 ALA A CA 1
ATOM 1337 C C . ALA A 1 180 ? -2.229 -3.522 7.382 1.00 63.69 180 ALA A C 1
ATOM 1339 O O . ALA A 1 180 ? -3.231 -4.089 6.948 1.00 63.69 180 ALA A O 1
ATOM 1340 N N . ALA A 1 181 ? -1.078 -3.482 6.705 1.00 61.34 181 ALA A N 1
ATOM 1341 C CA . ALA A 1 181 ? -0.907 -4.025 5.359 1.00 61.34 181 ALA A CA 1
ATOM 1342 C C . ALA A 1 181 ? -1.143 -5.546 5.299 1.00 61.34 181 ALA A C 1
ATOM 1344 O O . ALA A 1 181 ? -1.839 -6.031 4.404 1.00 61.34 181 ALA A O 1
ATOM 1345 N N . ILE A 1 182 ? -0.631 -6.311 6.275 1.00 65.31 182 ILE A N 1
ATOM 1346 C CA . ILE A 1 182 ? -0.875 -7.762 6.347 1.00 65.31 182 ILE A CA 1
ATOM 1347 C C . ILE A 1 182 ? -2.356 -8.051 6.619 1.00 65.31 182 ILE A C 1
ATOM 1349 O O . ILE A 1 182 ? -2.930 -8.939 5.992 1.00 65.31 182 ILE A O 1
ATOM 1353 N N . ARG A 1 183 ? -3.000 -7.296 7.520 1.00 67.38 183 ARG A N 1
ATOM 1354 C CA . ARG A 1 183 ? -4.437 -7.447 7.798 1.00 67.38 183 ARG A CA 1
ATOM 1355 C C . ARG A 1 183 ? -5.281 -7.162 6.554 1.00 67.38 183 ARG A C 1
ATOM 1357 O O . ARG A 1 183 ? -6.122 -7.985 6.213 1.00 67.38 183 ARG A O 1
ATOM 1364 N N . GLN A 1 184 ? -5.007 -6.061 5.859 1.00 65.19 184 GLN A N 1
ATOM 1365 C CA . GLN A 1 184 ? -5.684 -5.705 4.613 1.00 65.19 184 GLN A CA 1
ATOM 1366 C C . GLN A 1 184 ? -5.477 -6.778 3.537 1.00 65.19 184 GLN A C 1
ATOM 1368 O O . GLN A 1 184 ? -6.426 -7.159 2.859 1.00 65.19 184 GLN A O 1
ATOM 1373 N N . SER A 1 185 ? -4.260 -7.315 3.413 1.00 61.91 185 SER A N 1
ATOM 1374 C CA . SER A 1 185 ? -3.963 -8.389 2.459 1.00 61.91 185 SER A CA 1
ATOM 1375 C C . SER A 1 185 ? -4.758 -9.660 2.772 1.00 61.91 185 SER A C 1
ATOM 1377 O O . SER A 1 185 ? -5.323 -10.262 1.866 1.00 61.91 185 SER A O 1
ATOM 1379 N N . LEU A 1 186 ? -4.867 -10.044 4.050 1.00 67.50 186 LEU A N 1
ATOM 1380 C CA . LEU A 1 186 ? -5.685 -11.187 4.476 1.00 67.50 186 LEU A CA 1
ATOM 1381 C C . LEU A 1 186 ? -7.180 -10.961 4.207 1.00 67.50 186 LEU A C 1
ATOM 1383 O O . LEU A 1 186 ? -7.845 -11.861 3.699 1.00 67.50 186 LEU A O 1
ATOM 1387 N N . GLU A 1 187 ? -7.689 -9.758 4.478 1.00 68.81 187 GLU A N 1
ATOM 1388 C CA . GLU A 1 187 ? -9.086 -9.395 4.206 1.00 68.81 187 GLU A CA 1
ATOM 1389 C C . GLU A 1 187 ? -9.410 -9.439 2.705 1.00 68.81 187 GLU A C 1
ATOM 1391 O O . GLU A 1 187 ? -10.445 -9.984 2.322 1.00 68.81 187 GLU A O 1
ATOM 1396 N N . LEU A 1 188 ? -8.503 -8.956 1.846 1.00 59.16 188 LEU A N 1
ATOM 1397 C CA . LEU A 1 188 ? -8.627 -9.062 0.385 1.00 59.16 188 LEU A CA 1
ATOM 1398 C C . LEU A 1 188 ? -8.621 -10.517 -0.106 1.00 59.16 188 LEU A C 1
ATOM 1400 O O . LEU A 1 188 ? -9.234 -10.824 -1.125 1.00 59.16 188 LEU A O 1
ATOM 1404 N N . CYS A 1 189 ? -7.984 -11.423 0.637 1.00 63.16 189 CYS A N 1
ATOM 1405 C CA . CYS A 1 189 ? -8.017 -12.861 0.367 1.00 63.16 189 CYS A CA 1
ATOM 1406 C C . CYS A 1 189 ? -9.291 -13.552 0.900 1.00 63.16 189 CYS A C 1
ATOM 1408 O O . CYS A 1 189 ? -9.383 -14.776 0.828 1.00 63.16 189 CYS A O 1
ATOM 1410 N N . GLY A 1 190 ? -10.253 -12.808 1.464 1.00 70.00 190 GLY A N 1
ATOM 1411 C CA . GLY A 1 190 ? -11.469 -13.360 2.075 1.00 70.00 190 GLY A CA 1
ATOM 1412 C C . GLY A 1 190 ? -11.247 -14.001 3.451 1.00 70.00 190 GLY A C 1
ATOM 1413 O O . GLY A 1 190 ? -12.129 -14.688 3.966 1.00 70.00 190 GLY A O 1
ATOM 1414 N N . GLU A 1 191 ? -10.084 -13.785 4.065 1.00 71.56 191 GLU A N 1
ATOM 1415 C CA . GLU A 1 191 ? -9.685 -14.404 5.325 1.00 71.56 191 GLU A CA 1
ATOM 1416 C C . GLU A 1 191 ? -9.743 -13.398 6.475 1.00 71.56 191 GLU A C 1
ATOM 1418 O O . GLU A 1 191 ? -9.205 -12.291 6.414 1.00 71.56 191 GLU A O 1
ATOM 1423 N N . LYS A 1 192 ? -10.371 -13.793 7.587 1.00 70.00 192 LYS A N 1
ATOM 1424 C CA . LYS A 1 192 ? -10.417 -12.950 8.784 1.00 70.00 192 LYS A CA 1
ATOM 1425 C C . LYS A 1 192 ? -9.028 -12.916 9.422 1.00 70.00 192 LYS A C 1
ATOM 1427 O O . LYS A 1 192 ? -8.510 -13.951 9.845 1.00 70.00 192 LYS A O 1
ATOM 1432 N N . ALA A 1 193 ? -8.425 -11.731 9.504 1.00 62.91 193 ALA A N 1
ATOM 1433 C CA . ALA A 1 193 ? -7.088 -11.583 10.064 1.00 62.91 193 ALA A CA 1
ATOM 1434 C C . ALA A 1 193 ? -7.017 -12.083 11.525 1.00 62.91 193 ALA A C 1
ATOM 1436 O O . ALA A 1 193 ? -7.933 -11.806 12.310 1.00 62.91 193 ALA A O 1
ATOM 1437 N N . PRO A 1 194 ? -5.934 -12.781 11.926 1.00 63.00 194 PRO A N 1
ATOM 1438 C CA . PRO A 1 194 ? -5.736 -13.186 13.311 1.00 63.00 194 PRO A CA 1
ATOM 1439 C C . PRO A 1 194 ? -5.731 -11.960 14.230 1.00 63.00 194 PRO A C 1
ATOM 1441 O O . PRO A 1 194 ? -5.054 -10.963 13.963 1.00 63.00 194 PRO A O 1
ATOM 1444 N N . LEU A 1 195 ? -6.491 -12.020 15.324 1.00 58.66 195 LEU A N 1
ATOM 1445 C CA . LEU A 1 195 ? -6.406 -11.006 16.370 1.00 58.66 195 LEU A CA 1
ATOM 1446 C C . LEU A 1 195 ? -5.037 -11.122 17.061 1.00 58.66 195 LEU A C 1
ATOM 1448 O O . LEU A 1 195 ? -4.567 -12.240 17.282 1.00 58.66 195 LEU A O 1
ATOM 1452 N N . PRO A 1 196 ? -4.382 -10.001 17.409 1.00 57.38 196 PRO A N 1
ATOM 1453 C CA . PRO A 1 196 ? -3.127 -10.059 18.142 1.00 57.38 196 PRO A CA 1
ATOM 1454 C C . PRO A 1 196 ? -3.334 -10.763 19.497 1.00 57.38 196 PRO A C 1
ATOM 1456 O O . PRO A 1 196 ? -4.410 -10.631 20.088 1.00 57.38 196 PRO A O 1
ATOM 1459 N N . PRO A 1 197 ? -2.315 -11.465 20.027 1.00 52.06 197 PRO A N 1
ATOM 1460 C CA . PRO A 1 197 ? -2.437 -12.294 21.231 1.00 52.06 197 PRO A CA 1
ATOM 1461 C C . PRO A 1 197 ? -2.955 -11.528 22.467 1.00 52.06 197 PRO A C 1
ATOM 1463 O O . PRO A 1 197 ? -3.732 -12.063 23.260 1.00 52.06 197 PRO A O 1
ATOM 1466 N N . ALA A 1 198 ? -2.617 -10.240 22.594 1.00 49.44 198 ALA A N 1
ATOM 1467 C CA . ALA A 1 198 ? -3.147 -9.367 23.646 1.00 49.44 198 ALA A CA 1
ATOM 1468 C C . ALA A 1 198 ? -4.651 -9.053 23.481 1.00 49.44 198 ALA A C 1
ATOM 1470 O O . ALA A 1 198 ? -5.376 -8.930 24.466 1.00 49.44 198 ALA A O 1
ATOM 1471 N N . ALA A 1 199 ? -5.148 -8.975 22.242 1.00 49.50 199 ALA A N 1
ATOM 1472 C CA . ALA A 1 199 ? -6.562 -8.741 21.951 1.00 49.50 199 ALA A CA 1
ATOM 1473 C C . ALA A 1 199 ? -7.406 -10.015 22.080 1.00 49.50 199 ALA A C 1
ATOM 1475 O O . ALA A 1 199 ? -8.579 -9.912 22.413 1.00 49.50 199 ALA A O 1
ATOM 1476 N N . THR A 1 200 ? -6.840 -11.211 21.886 1.00 48.97 200 THR A N 1
ATOM 1477 C CA . THR A 1 200 ? -7.555 -12.471 22.165 1.00 48.97 200 THR A CA 1
ATOM 1478 C C . THR A 1 200 ? -7.878 -12.647 23.650 1.00 48.97 200 THR A C 1
ATOM 1480 O O . THR A 1 200 ? -8.960 -13.130 23.974 1.00 48.97 200 THR A O 1
ATOM 1483 N N . ALA A 1 201 ? -7.004 -12.185 24.554 1.00 46.88 201 ALA A N 1
ATOM 1484 C CA . ALA A 1 201 ? -7.271 -12.193 25.995 1.00 46.88 201 ALA A CA 1
ATOM 1485 C C . ALA A 1 201 ? -8.353 -11.168 26.395 1.00 46.88 201 ALA A C 1
ATOM 1487 O O . ALA A 1 201 ? -9.216 -11.470 27.215 1.00 46.88 201 ALA A O 1
ATOM 1488 N N . ALA A 1 202 ? -8.360 -9.985 25.769 1.00 42.12 202 ALA A N 1
ATOM 1489 C CA . ALA A 1 202 ? -9.384 -8.961 25.997 1.00 42.12 202 ALA A CA 1
ATOM 1490 C C . ALA A 1 202 ? -10.741 -9.310 25.350 1.00 42.12 202 ALA A C 1
ATOM 1492 O O . ALA A 1 202 ? -11.790 -9.066 25.940 1.00 42.12 202 ALA A O 1
ATOM 1493 N N . ALA A 1 203 ? -10.743 -9.937 24.169 1.00 41.28 203 ALA A N 1
ATOM 1494 C CA . ALA A 1 203 ? -11.954 -10.358 23.463 1.00 41.28 203 ALA A CA 1
ATOM 1495 C C . ALA A 1 203 ? -12.685 -11.507 24.177 1.00 41.28 203 ALA A C 1
ATOM 1497 O O . ALA A 1 203 ? -13.911 -11.565 24.131 1.00 41.28 203 ALA A O 1
ATOM 1498 N N . ALA A 1 204 ? -11.960 -12.375 24.893 1.00 47.41 204 ALA A N 1
ATOM 1499 C CA . ALA A 1 204 ? -12.567 -13.389 25.756 1.00 47.41 204 ALA A CA 1
ATOM 1500 C C . ALA A 1 204 ? -13.281 -12.782 26.985 1.00 47.41 204 ALA A C 1
ATOM 1502 O O . ALA A 1 204 ? -14.200 -13.397 27.517 1.00 47.41 204 ALA A O 1
ATOM 1503 N N . ALA A 1 205 ? -12.903 -11.569 27.407 1.00 46.50 205 ALA A N 1
ATOM 1504 C CA . ALA A 1 205 ? -13.544 -10.842 28.507 1.00 46.50 205 ALA A CA 1
ATOM 1505 C C . ALA A 1 205 ? -14.664 -9.883 28.048 1.00 46.50 205 ALA A C 1
ATOM 1507 O O . ALA A 1 205 ? -15.505 -9.493 28.854 1.00 46.50 205 ALA A O 1
ATOM 1508 N N . ALA A 1 206 ? -14.701 -9.517 26.763 1.00 43.03 206 ALA A N 1
ATOM 1509 C CA . ALA A 1 206 ? -15.590 -8.496 26.207 1.00 43.03 206 ALA A CA 1
ATOM 1510 C C . ALA A 1 206 ? -16.566 -9.048 25.152 1.00 43.03 206 ALA A C 1
ATOM 1512 O O . ALA A 1 206 ? -16.846 -8.390 24.153 1.00 43.03 206 ALA A O 1
ATOM 1513 N N . ALA A 1 207 ? -17.124 -10.243 25.368 1.00 37.53 207 ALA A N 1
ATOM 1514 C CA . ALA A 1 207 ? -18.238 -10.768 24.571 1.00 37.53 207 ALA A CA 1
ATOM 1515 C C . ALA A 1 207 ? -19.574 -10.065 24.915 1.00 37.53 207 ALA A C 1
ATOM 1517 O O . ALA A 1 207 ? -20.582 -10.707 25.206 1.00 37.53 207 ALA A O 1
ATOM 1518 N N . ALA A 1 208 ? -19.571 -8.732 24.891 1.00 42.41 208 ALA A N 1
ATOM 1519 C CA . ALA A 1 208 ? -20.753 -7.884 24.887 1.00 42.41 208 ALA A CA 1
ATOM 1520 C C . ALA A 1 208 ? -20.797 -7.140 23.545 1.00 42.41 208 ALA A C 1
ATOM 1522 O O . ALA A 1 208 ? -19.757 -6.818 22.976 1.00 42.41 208 ALA A O 1
ATOM 1523 N N . ALA A 1 209 ? -22.010 -6.949 23.028 1.00 34.88 209 ALA A N 1
ATOM 1524 C CA . ALA A 1 209 ? -22.330 -6.428 21.701 1.00 34.88 209 ALA A CA 1
ATOM 1525 C C . ALA A 1 209 ? -21.448 -5.245 21.233 1.00 34.88 209 ALA A C 1
ATOM 1527 O O . ALA A 1 209 ? -21.011 -4.447 22.066 1.00 34.88 209 ALA A O 1
ATOM 1528 N N . PRO A 1 210 ? -21.218 -5.092 19.910 1.00 39.47 210 PRO A N 1
ATOM 1529 C CA . PRO A 1 210 ? -20.488 -3.947 19.368 1.00 39.47 210 PRO A CA 1
ATOM 1530 C C . PRO A 1 210 ? -21.066 -2.634 19.923 1.00 39.47 210 PRO A C 1
ATOM 1532 O O . PRO A 1 210 ? -22.294 -2.509 19.995 1.00 39.47 210 PRO A O 1
ATOM 1535 N N . PRO A 1 211 ? -20.221 -1.670 20.341 1.00 44.25 211 PRO A N 1
ATOM 1536 C CA . PRO A 1 211 ? -20.705 -0.393 20.842 1.00 44.25 211 PRO A CA 1
ATOM 1537 C C . PRO A 1 211 ? -21.531 0.271 19.742 1.00 44.25 211 PRO A C 1
ATOM 1539 O O . PRO A 1 211 ? -21.059 0.442 18.620 1.00 44.25 211 PRO A O 1
ATOM 1542 N N . ALA A 1 212 ? -22.784 0.584 20.063 1.00 41.47 212 ALA A N 1
ATOM 1543 C CA . ALA A 1 212 ? -23.672 1.302 19.166 1.00 41.47 212 ALA A CA 1
ATOM 1544 C C . ALA A 1 212 ? -23.024 2.633 18.759 1.00 41.47 212 ALA A C 1
ATOM 1546 O O . ALA A 1 212 ? -22.452 3.328 19.604 1.00 41.47 212 ALA A O 1
ATOM 1547 N N . ASP A 1 213 ? -23.124 2.978 17.474 1.00 42.81 213 ASP A N 1
ATOM 1548 C CA . ASP A 1 213 ? -22.656 4.263 16.962 1.00 42.81 213 ASP A CA 1
ATOM 1549 C C . ASP A 1 213 ? -23.247 5.413 17.799 1.00 42.81 213 ASP A C 1
ATOM 1551 O O . ASP A 1 213 ? -24.451 5.410 18.087 1.00 42.81 213 ASP A O 1
ATOM 1555 N N . PRO A 1 214 ? -22.443 6.414 18.199 1.00 51.81 214 PRO A N 1
ATOM 1556 C CA . PRO A 1 214 ? -22.946 7.525 18.990 1.00 51.81 214 PRO A CA 1
ATOM 1557 C C . PRO A 1 214 ? -24.010 8.280 18.184 1.00 51.81 214 PRO A C 1
ATOM 1559 O O . PRO A 1 214 ? -23.760 8.736 17.063 1.00 51.81 214 PRO A O 1
ATOM 1562 N N . ALA A 1 215 ? -25.210 8.411 18.751 1.00 55.16 215 ALA A N 1
ATOM 1563 C CA . ALA A 1 215 ? -26.310 9.184 18.181 1.00 55.16 215 ALA A CA 1
ATOM 1564 C C . ALA A 1 215 ? -25.938 10.674 18.046 1.00 55.16 215 ALA A C 1
ATOM 1566 O O . ALA A 1 215 ? -25.053 11.178 18.740 1.00 55.16 215 ALA A O 1
ATOM 1567 N N . ALA A 1 216 ? -26.579 11.393 17.116 1.00 52.44 216 ALA A N 1
ATOM 1568 C CA . ALA A 1 216 ? -26.368 12.835 16.965 1.00 52.44 216 ALA A CA 1
ATOM 1569 C C . ALA A 1 216 ? -26.718 13.550 18.273 1.00 52.44 216 ALA A C 1
ATOM 1571 O O . ALA A 1 216 ? -27.776 13.245 18.827 1.00 52.44 216 ALA A O 1
ATOM 1572 N N . PRO A 1 217 ? -25.891 14.493 18.768 1.00 72.31 217 PRO A N 1
ATOM 1573 C CA . PRO A 1 217 ? -26.312 15.298 19.899 1.00 72.31 217 PRO A CA 1
ATOM 1574 C C . PRO A 1 217 ? -27.580 16.060 19.509 1.00 72.31 217 PRO A C 1
ATOM 1576 O O . PRO A 1 217 ? -27.611 16.740 18.482 1.00 72.31 217 PRO A O 1
ATOM 1579 N N . ALA A 1 218 ? -28.628 15.931 20.323 1.00 80.75 218 ALA A N 1
ATOM 1580 C CA . ALA A 1 218 ? -29.846 16.711 20.168 1.00 80.75 218 ALA A CA 1
ATOM 1581 C C . ALA A 1 218 ? -29.507 18.217 20.113 1.00 80.75 218 ALA A C 1
ATOM 1583 O O . ALA A 1 218 ? -28.604 18.654 20.832 1.00 80.75 218 ALA A O 1
ATOM 1584 N N . PRO A 1 219 ? -30.214 19.032 19.306 1.00 77.50 219 PRO A N 1
ATOM 1585 C CA . PRO A 1 219 ? -29.932 20.466 19.157 1.00 77.50 219 PRO A CA 1
ATOM 1586 C C . PRO A 1 219 ? -29.927 21.222 20.497 1.00 77.50 219 PRO A C 1
ATOM 1588 O O . PRO A 1 219 ? -29.161 22.166 20.678 1.00 77.50 219 PRO A O 1
ATOM 1591 N N . GLU A 1 220 ? -30.705 20.752 21.472 1.00 86.44 220 GLU A N 1
ATOM 1592 C CA . GLU A 1 220 ? -30.749 21.285 22.838 1.00 86.44 220 GLU A CA 1
ATOM 1593 C C . GLU A 1 220 ? -29.384 21.234 23.549 1.00 86.44 220 GLU A C 1
ATOM 1595 O O . GLU A 1 220 ? -29.046 22.148 24.309 1.00 86.44 220 GLU A O 1
ATOM 1600 N N . LEU A 1 221 ? -28.551 20.229 23.252 1.00 86.12 221 LEU A N 1
ATOM 1601 C CA . LEU A 1 221 ? -27.237 20.045 23.878 1.00 86.12 221 LEU A CA 1
ATOM 1602 C C . LEU A 1 221 ? -26.260 21.177 23.551 1.00 86.12 221 LEU A C 1
ATOM 1604 O O . LEU A 1 221 ? -25.439 21.531 24.394 1.00 86.12 221 LEU A O 1
ATOM 1608 N N . TRP A 1 222 ? -26.381 21.806 22.382 1.00 80.25 222 TRP A N 1
ATOM 1609 C CA . TRP A 1 222 ? -25.531 22.936 21.983 1.00 80.25 222 TRP A CA 1
ATOM 1610 C C . TRP A 1 222 ? -25.819 24.213 22.781 1.00 80.25 222 TRP A C 1
ATOM 1612 O O . TRP A 1 222 ? -24.982 25.112 22.866 1.00 80.25 222 TRP A O 1
ATOM 1622 N N . THR A 1 223 ? -27.000 24.289 23.397 1.00 89.25 223 THR A N 1
ATOM 1623 C CA . THR A 1 223 ? -27.399 25.401 24.272 1.00 89.25 223 THR A CA 1
ATOM 1624 C C . THR A 1 223 ? -27.238 25.081 25.755 1.00 89.25 223 THR A C 1
ATOM 1626 O O . THR A 1 223 ? -27.445 25.962 26.596 1.00 89.25 223 THR A O 1
ATOM 1629 N N . ALA A 1 224 ? -26.843 23.846 26.084 1.00 93.44 224 ALA A N 1
ATOM 1630 C CA . ALA A 1 224 ? -26.669 23.406 27.456 1.00 93.44 224 ALA A CA 1
ATOM 1631 C C . ALA A 1 224 ? -25.621 24.271 28.164 1.00 93.44 224 ALA A C 1
ATOM 1633 O O . ALA A 1 224 ? -24.519 24.511 27.659 1.00 93.44 224 ALA A O 1
ATOM 1634 N N . LYS A 1 225 ? -25.984 24.744 29.356 1.00 96.31 225 LYS A N 1
ATOM 1635 C CA . LYS A 1 225 ? -25.107 25.527 30.224 1.00 96.31 225 LYS A CA 1
ATOM 1636 C C . LYS A 1 225 ? -24.434 24.623 31.243 1.00 96.31 225 LYS A C 1
ATOM 1638 O O . LYS A 1 225 ? -24.986 23.597 31.642 1.00 96.31 225 LYS A O 1
ATOM 1643 N N . MET A 1 226 ? -23.244 25.022 31.670 1.00 96.38 226 MET A N 1
ATOM 1644 C CA . MET A 1 226 ? -22.552 24.381 32.778 1.00 96.38 226 MET A CA 1
ATOM 1645 C C . MET A 1 226 ? -23.433 24.455 34.035 1.00 96.38 226 MET A C 1
ATOM 1647 O O . MET A 1 226 ? -23.848 25.549 34.396 1.00 96.38 226 MET A O 1
ATOM 1651 N N . PRO A 1 227 ? -23.734 23.339 34.716 1.00 92.69 227 PRO A N 1
ATOM 1652 C CA . PRO A 1 227 ? -24.680 23.350 35.833 1.00 92.69 227 PRO A CA 1
ATOM 1653 C C . PRO A 1 227 ? -24.077 23.850 37.154 1.00 92.69 227 PRO A C 1
ATOM 1655 O O . PRO A 1 227 ? -24.815 24.126 38.095 1.00 92.69 227 PRO A O 1
ATOM 1658 N N . LEU A 1 228 ? -22.746 23.939 37.260 1.00 91.81 228 LEU A N 1
ATOM 1659 C CA . LEU A 1 228 ? -22.059 24.180 38.531 1.00 91.81 228 LEU A CA 1
ATOM 1660 C C . LEU A 1 228 ? -20.701 24.879 38.378 1.00 91.81 228 LEU A C 1
ATOM 1662 O O . LEU A 1 228 ? -20.091 24.899 37.307 1.00 91.81 228 LEU A O 1
ATOM 1666 N N . GLY A 1 229 ? -20.220 25.440 39.490 1.00 91.69 229 GLY A N 1
ATOM 1667 C CA . GLY A 1 229 ? -18.893 26.043 39.610 1.00 91.69 229 GLY A CA 1
ATOM 1668 C C . GLY A 1 229 ? -18.744 27.416 38.945 1.00 91.69 229 GLY A C 1
ATOM 1669 O O . GLY A 1 229 ? -19.716 28.084 38.593 1.00 91.69 229 GLY A O 1
ATOM 1670 N N . LYS A 1 230 ? -17.485 27.837 38.759 1.00 93.38 230 LYS A N 1
ATOM 1671 C CA . LYS A 1 230 ? -17.091 29.159 38.224 1.00 93.38 230 LYS A CA 1
ATOM 1672 C C . LYS A 1 230 ? -17.704 29.483 36.852 1.00 93.38 230 LYS A C 1
ATOM 1674 O O . LYS A 1 230 ? -17.818 30.651 36.495 1.00 93.38 230 LYS A O 1
ATOM 1679 N N . TYR A 1 231 ? -18.093 28.463 36.090 1.00 94.94 231 TYR A N 1
ATOM 1680 C CA . TYR A 1 231 ? -18.614 28.602 34.732 1.00 94.94 231 TYR A CA 1
ATOM 1681 C C . TYR A 1 231 ? -20.124 28.361 34.615 1.00 94.94 231 TYR A C 1
ATOM 1683 O O . TYR A 1 231 ? -20.600 28.290 33.489 1.00 94.94 231 TYR A O 1
ATOM 1691 N N . GLY A 1 232 ? -20.878 28.304 35.724 1.00 91.38 232 GLY A N 1
ATOM 1692 C CA . GLY A 1 232 ? -22.289 27.870 35.821 1.00 91.38 232 GLY A CA 1
ATOM 1693 C C . GLY A 1 232 ? -23.351 28.570 34.943 1.00 91.38 232 GLY A C 1
ATOM 1694 O O . GLY A 1 232 ? -24.537 28.280 35.038 1.00 91.38 232 GLY A O 1
ATOM 1695 N N . VAL A 1 233 ? -22.955 29.522 34.100 1.00 90.38 233 VAL A N 1
ATOM 1696 C CA . VAL A 1 233 ? -23.843 30.258 33.181 1.00 90.38 233 VAL A CA 1
ATOM 1697 C C . VAL A 1 233 ? -23.379 30.188 31.725 1.00 90.38 233 VAL A C 1
ATOM 1699 O O . VAL A 1 233 ? -24.128 30.578 30.826 1.00 90.38 233 VAL A O 1
ATOM 1702 N N . ARG A 1 234 ? -22.156 29.701 31.488 1.00 93.88 234 ARG A N 1
ATOM 1703 C CA . ARG A 1 234 ? -21.566 29.565 30.154 1.00 93.88 234 ARG A CA 1
ATOM 1704 C C . ARG A 1 234 ? -22.048 28.295 29.479 1.00 93.88 234 ARG A C 1
ATOM 1706 O O . ARG A 1 234 ? -22.381 27.319 30.158 1.00 93.88 234 ARG A O 1
ATOM 1713 N N . ARG A 1 235 ? -22.067 28.302 28.147 1.00 94.38 235 ARG A N 1
ATOM 1714 C CA . ARG A 1 235 ? -22.387 27.097 27.373 1.00 94.38 235 ARG A CA 1
ATOM 1715 C C . ARG A 1 235 ? -21.276 26.065 27.529 1.00 94.38 235 ARG A C 1
ATOM 1717 O O . ARG A 1 235 ? -20.114 26.428 27.702 1.00 94.38 235 ARG A O 1
ATOM 1724 N N . LEU A 1 236 ? -21.619 24.782 27.435 1.00 93.38 236 LEU A N 1
ATOM 1725 C CA . LEU A 1 236 ? -20.629 23.702 27.516 1.00 93.38 236 LEU A CA 1
ATOM 1726 C C . LEU A 1 236 ? -19.551 23.816 26.425 1.00 93.38 236 LEU A C 1
ATOM 1728 O O . LEU A 1 236 ? -18.385 23.542 26.689 1.00 93.38 236 LEU A O 1
ATOM 1732 N N . THR A 1 237 ? -19.917 24.310 25.242 1.00 87.44 237 THR A N 1
ATOM 1733 C CA . THR A 1 237 ? -19.003 24.565 24.115 1.00 87.44 237 THR A CA 1
ATOM 1734 C C . THR A 1 237 ? -18.094 25.782 24.308 1.00 87.44 237 THR A C 1
ATOM 1736 O O . THR A 1 237 ? -17.157 25.971 23.543 1.00 87.44 237 THR A O 1
ATOM 1739 N N . GLU A 1 238 ? -18.358 26.621 25.313 1.00 87.56 238 GLU A N 1
ATOM 1740 C CA . GLU A 1 238 ? -17.561 27.813 25.645 1.00 87.56 238 GLU A CA 1
ATOM 1741 C C . GLU A 1 238 ? -16.614 27.564 26.829 1.00 87.56 238 GLU A C 1
ATOM 1743 O O . GLU A 1 238 ? -15.951 28.489 27.315 1.00 87.56 238 GLU A O 1
ATOM 1748 N N . LEU A 1 239 ? -16.587 26.336 27.356 1.00 88.81 239 LEU A N 1
ATOM 1749 C CA . LEU A 1 239 ? -15.721 25.989 28.470 1.00 88.81 239 LEU A CA 1
ATOM 1750 C C . LEU A 1 239 ? -14.260 25.942 28.004 1.00 88.81 239 LEU A C 1
ATOM 1752 O O . LEU A 1 239 ? -13.957 25.284 27.009 1.00 88.81 239 LEU A O 1
ATOM 1756 N N . PRO A 1 240 ? -13.326 26.584 28.730 1.00 87.00 240 PRO A N 1
ATOM 1757 C CA . PRO A 1 240 ? -11.910 26.472 28.409 1.00 87.00 240 PRO A CA 1
ATOM 1758 C C . PRO A 1 240 ? -11.450 25.011 28.462 1.00 87.00 240 PRO A C 1
ATOM 1760 O O . PRO A 1 240 ? -11.757 24.298 29.421 1.00 87.00 240 PRO A O 1
ATOM 1763 N N . GLY A 1 241 ? -10.645 24.578 27.489 1.00 80.31 241 GLY A N 1
ATOM 1764 C CA . GLY A 1 241 ? -10.115 23.209 27.468 1.00 80.31 241 GLY A CA 1
ATOM 1765 C C . GLY A 1 241 ? -9.292 22.855 28.710 1.00 80.31 241 GLY A C 1
ATOM 1766 O O . GLY A 1 241 ? -9.331 21.719 29.172 1.00 80.31 241 GLY A O 1
ATOM 1767 N N . SER A 1 242 ? -8.625 23.833 29.332 1.00 83.25 242 SER A N 1
ATOM 1768 C CA . SER A 1 242 ? -7.930 23.648 30.614 1.00 83.25 242 SER A CA 1
ATOM 1769 C C . SER A 1 242 ? -8.878 23.270 31.757 1.00 83.25 242 SER A C 1
ATOM 1771 O O . SER A 1 242 ? -8.523 22.448 32.603 1.00 83.25 242 SER A O 1
ATOM 1773 N N . TYR A 1 243 ? -10.095 23.819 31.758 1.00 92.00 243 TYR A N 1
ATOM 1774 C CA . TYR A 1 243 ? -11.123 23.520 32.750 1.00 92.00 243 TYR A CA 1
ATOM 1775 C C . TYR A 1 243 ? -11.759 22.146 32.514 1.00 92.00 243 TYR A C 1
ATOM 1777 O O . TYR A 1 243 ? -11.875 21.361 33.455 1.00 92.00 243 TYR A O 1
ATOM 1785 N N . LEU A 1 244 ? -12.073 21.811 31.256 1.00 91.50 244 LEU A N 1
ATOM 1786 C CA . LEU A 1 244 ? -12.468 20.449 30.869 1.00 91.50 244 LEU A CA 1
ATOM 1787 C C . LEU A 1 244 ? -11.383 19.430 31.262 1.00 91.50 244 LEU A C 1
ATOM 1789 O O . LEU A 1 244 ? -11.690 18.353 31.770 1.00 91.50 244 LEU A O 1
ATOM 1793 N N . GLY A 1 245 ? -10.110 19.798 31.081 1.00 86.88 245 GLY A N 1
ATOM 1794 C CA . GLY A 1 245 ? -8.956 18.949 31.385 1.00 86.88 245 GLY A CA 1
ATOM 1795 C C . GLY A 1 245 ? -8.807 18.685 32.871 1.00 86.88 245 GLY A C 1
ATOM 1796 O O . GLY A 1 245 ? -8.504 17.563 33.266 1.00 86.88 245 GLY A O 1
ATOM 1797 N N . TRP A 1 246 ? -9.054 19.701 33.696 1.00 93.38 246 TRP A N 1
ATOM 1798 C CA . TRP A 1 246 ? -9.136 19.522 35.139 1.00 93.38 246 TRP A CA 1
ATOM 1799 C C . TRP A 1 246 ? -10.281 18.570 35.522 1.00 93.38 246 TRP A C 1
ATOM 1801 O O . TRP A 1 246 ? -10.014 17.598 36.220 1.00 93.38 246 TRP A O 1
ATOM 1811 N N . MET A 1 247 ? -11.499 18.759 34.994 1.00 94.75 247 MET A N 1
ATOM 1812 C CA . MET A 1 247 ? -12.641 17.876 35.302 1.00 94.75 247 MET A CA 1
ATOM 1813 C C . MET A 1 247 ? -12.388 16.407 34.940 1.00 94.75 247 MET A C 1
ATOM 1815 O O . MET A 1 247 ? -12.821 15.520 35.665 1.00 94.75 247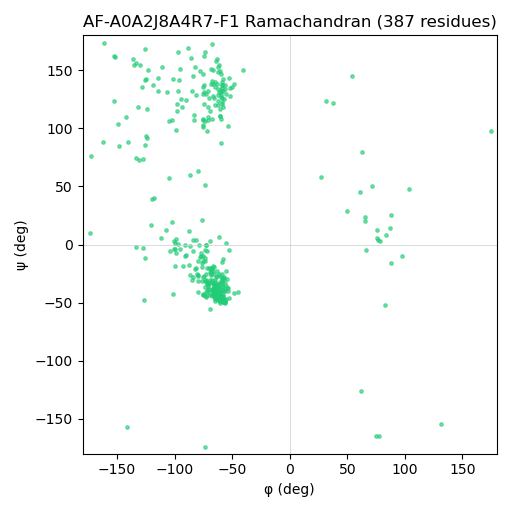 MET A O 1
ATOM 1819 N N . CYS A 1 248 ? -11.679 16.141 33.838 1.00 92.94 248 CYS A N 1
ATOM 1820 C CA . CYS A 1 248 ? -11.338 14.774 33.431 1.00 92.94 248 CYS A CA 1
ATOM 1821 C C . CYS A 1 248 ? -10.236 14.134 34.286 1.00 92.94 248 CYS A C 1
ATOM 1823 O O . CYS A 1 248 ? -10.193 12.911 34.394 1.00 92.94 248 CYS A O 1
ATOM 1825 N N . ARG A 1 249 ? -9.342 14.938 34.878 1.00 91.94 249 ARG A N 1
ATOM 1826 C CA . ARG A 1 249 ? -8.261 14.450 35.752 1.00 91.94 249 ARG A CA 1
ATOM 1827 C C . ARG A 1 249 ? -8.688 14.286 37.205 1.00 91.94 249 ARG A C 1
ATOM 1829 O O . ARG A 1 249 ? -8.067 13.499 37.908 1.00 91.94 249 ARG A O 1
ATOM 1836 N N . GLU A 1 250 ? -9.688 15.040 37.652 1.00 94.69 250 GLU A N 1
ATOM 1837 C CA . GLU A 1 250 ? -10.166 15.026 39.033 1.00 94.69 250 GLU A CA 1
ATOM 1838 C C . GLU A 1 250 ? -10.908 13.704 39.335 1.00 94.69 250 GLU A C 1
ATOM 1840 O O . GLU A 1 250 ? -12.003 13.477 38.804 1.00 94.69 250 GLU A O 1
ATOM 1845 N N . PRO A 1 251 ? -10.344 12.804 40.166 1.00 91.25 251 PRO A N 1
ATOM 1846 C CA . PRO A 1 251 ? -10.924 11.484 40.389 1.00 91.25 251 PRO A CA 1
ATOM 1847 C C . PRO A 1 251 ? -12.315 11.573 41.021 1.00 91.25 251 PRO A C 1
ATOM 1849 O O . PRO A 1 251 ? -12.509 12.218 42.049 1.00 91.25 251 PRO A O 1
ATOM 1852 N N . GLY A 1 252 ? -13.294 10.897 40.420 1.00 91.62 252 GLY A N 1
ATOM 1853 C CA . GLY A 1 252 ? -14.664 10.868 40.929 1.00 91.62 252 GLY A CA 1
ATOM 1854 C C . GLY A 1 252 ? -15.474 12.139 40.658 1.00 91.62 252 GLY A C 1
ATOM 1855 O O . GLY A 1 252 ? -16.617 12.219 41.109 1.00 91.62 252 GLY A O 1
ATOM 1856 N N . PHE A 1 253 ? -14.942 13.134 39.933 1.00 94.31 253 PHE A N 1
ATOM 1857 C CA . PHE A 1 253 ? -15.680 14.366 39.635 1.00 94.31 253 PHE A CA 1
ATOM 1858 C C . PHE A 1 253 ? -17.011 14.070 38.935 1.00 94.31 253 PHE A C 1
ATOM 1860 O O . PHE A 1 253 ? -18.072 14.509 39.393 1.00 94.31 253 PHE A O 1
ATOM 1867 N N . PHE A 1 254 ? -16.973 13.262 37.873 1.00 95.19 254 PHE A N 1
ATOM 1868 C CA . PHE A 1 254 ? -18.159 12.894 37.105 1.00 95.19 254 PHE A CA 1
ATOM 1869 C C . PHE A 1 254 ? -19.064 11.889 37.823 1.00 95.19 254 PHE A C 1
ATOM 1871 O O . PHE A 1 254 ? -20.216 11.737 37.438 1.00 95.19 254 PHE A O 1
ATOM 1878 N N . GLU A 1 255 ? -18.586 11.239 38.881 1.00 94.31 255 GLU A N 1
ATOM 1879 C CA . GLU A 1 255 ? -19.325 10.240 39.657 1.00 94.31 255 GLU A CA 1
ATOM 1880 C C . GLU A 1 255 ? -19.919 10.816 40.953 1.00 94.31 255 GLU A C 1
ATOM 1882 O O . GLU A 1 255 ? -20.855 10.240 41.512 1.00 94.31 255 GLU A O 1
ATOM 1887 N N . SER A 1 256 ? -19.415 11.968 41.406 1.00 91.25 256 SER A N 1
ATOM 1888 C CA . SER A 1 256 ? -19.738 12.585 42.699 1.00 91.25 256 SER A CA 1
ATOM 1889 C C . SER A 1 256 ? -21.216 12.943 42.884 1.00 91.25 256 SER A C 1
ATOM 1891 O O . SER A 1 256 ? -21.707 12.965 44.012 1.00 91.25 256 SER A O 1
ATOM 1893 N N . SER A 1 257 ? -21.952 13.214 41.800 1.00 95.88 257 SER A N 1
ATOM 1894 C CA . SER A 1 257 ? -23.362 13.603 41.858 1.00 95.88 257 SER A CA 1
ATOM 1895 C C . SER A 1 257 ? -24.133 13.191 40.593 1.00 95.88 257 SER A C 1
ATOM 1897 O O . SER A 1 257 ? -23.530 12.941 39.547 1.00 95.88 257 SER A O 1
ATOM 1899 N N . PRO A 1 258 ? -25.478 13.130 40.632 1.00 95.94 258 PRO A N 1
ATOM 1900 C CA . PRO A 1 258 ? -26.285 12.929 39.425 1.00 95.94 258 PRO A CA 1
ATOM 1901 C C . PRO A 1 258 ? -26.053 14.014 38.362 1.00 95.94 258 PRO A C 1
ATOM 1903 O O . PRO A 1 258 ? -25.999 13.711 37.176 1.00 95.94 258 PRO A O 1
ATOM 1906 N N . GLN A 1 259 ? -25.847 15.262 38.792 1.00 94.88 259 GLN A N 1
ATOM 1907 C CA . GLN A 1 259 ? -25.622 16.408 37.906 1.00 94.88 259 GLN A CA 1
ATOM 1908 C C . GLN A 1 259 ? -24.287 16.303 37.162 1.00 94.88 259 GLN A C 1
ATOM 1910 O O . GLN A 1 259 ? -24.206 16.630 35.981 1.00 94.88 259 GLN A O 1
ATOM 1915 N N . THR A 1 260 ? -23.231 15.831 37.833 1.00 94.50 260 THR A N 1
ATOM 1916 C CA . THR A 1 260 ? -21.927 15.632 37.191 1.00 94.50 260 THR A CA 1
ATOM 1917 C C . THR A 1 260 ? -21.928 14.416 36.262 1.00 94.50 260 THR A C 1
ATOM 1919 O O . THR A 1 260 ? -21.297 14.473 35.209 1.00 94.50 260 THR A O 1
ATOM 1922 N N . ARG A 1 261 ? -22.718 13.371 36.551 1.00 94.38 261 ARG A N 1
ATOM 1923 C CA . ARG A 1 261 ? -22.945 12.258 35.608 1.00 94.38 261 ARG A CA 1
ATOM 1924 C C . ARG A 1 261 ? -23.652 12.714 34.334 1.00 94.38 261 ARG A C 1
ATOM 1926 O O . ARG A 1 261 ? -23.196 12.399 33.240 1.00 94.38 261 ARG A O 1
ATOM 1933 N N . GLU A 1 262 ? -24.705 13.513 34.472 1.00 95.12 262 GLU A N 1
ATOM 1934 C CA . GLU A 1 262 ? -25.411 14.101 33.331 1.00 95.12 262 GLU A CA 1
ATOM 1935 C C . GLU A 1 262 ? -24.494 15.042 32.532 1.00 95.12 262 GLU A C 1
ATOM 1937 O O . GLU A 1 262 ? -24.469 15.009 31.302 1.00 95.12 262 GLU A O 1
ATOM 1942 N N . LEU A 1 263 ? -23.670 15.843 33.216 1.00 95.19 263 LEU A N 1
ATOM 1943 C CA . LEU A 1 263 ? -22.658 16.673 32.566 1.00 95.19 263 LEU A CA 1
ATOM 1944 C C . LEU A 1 263 ? -21.680 15.826 31.738 1.00 95.19 263 LEU A C 1
ATOM 1946 O O . LEU A 1 263 ? -21.396 16.192 30.600 1.00 95.19 263 LEU A O 1
ATOM 1950 N N . ARG A 1 264 ? -21.204 14.688 32.265 1.00 94.56 264 ARG A N 1
ATOM 1951 C CA . ARG A 1 264 ? -20.340 13.751 31.526 1.00 94.56 264 ARG A CA 1
ATOM 1952 C C . ARG A 1 264 ? -20.996 13.299 30.226 1.00 94.56 264 ARG A C 1
ATOM 1954 O O . ARG A 1 264 ? -20.369 13.364 29.173 1.00 94.56 264 ARG A O 1
ATOM 1961 N N . GLU A 1 265 ? -22.249 12.866 30.299 1.00 93.56 265 GLU A N 1
ATOM 1962 C CA . GLU A 1 265 ? -23.012 12.394 29.138 1.00 93.56 265 GLU A CA 1
ATOM 1963 C C . GLU A 1 265 ? -23.191 13.498 28.094 1.00 93.56 265 GLU A C 1
ATOM 1965 O O . GLU A 1 265 ? -22.988 13.261 26.904 1.00 93.56 265 GLU A O 1
ATOM 1970 N N . ARG A 1 266 ? -23.473 14.730 28.531 1.00 93.38 266 ARG A N 1
ATOM 1971 C CA . ARG A 1 266 ? -23.580 15.889 27.634 1.00 93.38 266 ARG A CA 1
ATOM 1972 C C . ARG A 1 266 ? -22.247 16.238 26.976 1.00 93.38 266 ARG A C 1
ATOM 1974 O O . ARG A 1 266 ? -22.224 16.508 25.780 1.00 93.38 266 ARG A O 1
ATOM 1981 N N . LEU A 1 267 ? -21.141 16.215 27.722 1.00 92.50 267 LEU A N 1
ATOM 1982 C CA . LEU A 1 267 ? -19.806 16.482 27.174 1.00 92.50 267 LEU A CA 1
ATOM 1983 C C . LEU A 1 267 ? -19.371 15.398 26.175 1.00 92.50 267 LEU A C 1
ATOM 1985 O O . LEU A 1 267 ? -18.770 15.732 25.154 1.00 92.50 267 LEU A O 1
ATOM 1989 N N . LEU A 1 268 ? -19.695 14.128 26.443 1.00 89.25 268 LEU A N 1
ATOM 1990 C CA . LEU A 1 268 ? -19.471 13.012 25.517 1.00 89.25 268 LEU A CA 1
ATOM 1991 C C . LEU A 1 268 ? -20.316 13.166 24.249 1.00 89.25 268 LEU A C 1
ATOM 1993 O O . LEU A 1 268 ? -19.793 13.043 23.144 1.00 89.25 268 LEU A O 1
ATOM 1997 N N . ALA A 1 269 ? -21.602 13.492 24.395 1.00 86.31 269 ALA A N 1
ATOM 1998 C CA . ALA A 1 269 ? -22.507 13.701 23.266 1.00 86.31 269 ALA A CA 1
ATOM 1999 C C . ALA A 1 269 ? -22.078 14.888 22.386 1.00 86.31 269 ALA A C 1
ATOM 2001 O O . ALA A 1 269 ? -22.205 14.830 21.165 1.00 86.31 269 ALA A O 1
ATOM 2002 N N . LEU A 1 270 ? -21.533 15.944 22.996 1.00 84.88 270 LEU A N 1
ATOM 2003 C CA . LEU A 1 270 ? -20.965 17.098 22.294 1.00 84.88 270 LEU A CA 1
ATOM 2004 C C . LEU A 1 270 ? -19.572 16.831 21.695 1.00 84.88 270 LEU A C 1
ATOM 2006 O O . LEU A 1 270 ? -19.046 17.691 20.993 1.00 84.88 270 LEU A O 1
ATOM 2010 N N . GLY A 1 271 ? -18.948 15.682 21.975 1.00 83.81 271 GLY A N 1
ATOM 2011 C CA . GLY A 1 271 ? -17.585 15.384 21.524 1.00 83.81 271 GLY A CA 1
ATOM 2012 C C . GLY A 1 271 ? -16.520 16.296 22.144 1.00 83.81 271 GLY A C 1
ATOM 2013 O O . GLY A 1 271 ? -15.454 16.493 21.564 1.00 83.81 271 GLY A O 1
ATOM 2014 N N . LEU A 1 272 ? -16.801 16.887 23.309 1.00 85.44 272 LEU A N 1
ATOM 2015 C CA . LEU A 1 272 ? -15.838 17.705 24.061 1.00 85.44 272 LEU A CA 1
ATOM 2016 C C . LEU A 1 272 ? -14.874 16.828 24.874 1.00 85.44 272 LEU A C 1
ATOM 2018 O O . LEU A 1 272 ? -13.748 17.226 25.175 1.00 85.44 272 LEU A O 1
ATOM 2022 N N . VAL A 1 273 ? -15.311 15.616 25.210 1.00 89.12 273 VAL A N 1
ATOM 2023 C CA . VAL A 1 273 ? -14.517 14.578 25.872 1.00 89.12 273 VAL A CA 1
ATOM 2024 C C . VAL A 1 273 ? -14.767 13.240 25.180 1.00 89.12 273 VAL A C 1
ATOM 2026 O O . VAL A 1 273 ? -15.823 13.041 24.579 1.00 89.12 273 VAL A O 1
ATOM 2029 N N . ARG A 1 274 ? -13.811 12.314 25.264 1.00 86.12 274 ARG A N 1
ATOM 2030 C CA . ARG A 1 274 ? -13.932 10.949 24.730 1.00 86.12 274 ARG A CA 1
ATOM 2031 C C . ARG A 1 274 ? -13.459 9.914 25.741 1.00 86.12 274 ARG A C 1
ATOM 2033 O O . ARG A 1 274 ? -12.651 10.224 26.615 1.00 86.12 274 ARG A O 1
ATOM 2040 N N . HIS A 1 275 ? -13.948 8.686 25.604 1.00 85.06 275 HIS A N 1
ATOM 2041 C CA . HIS A 1 275 ? -13.447 7.551 26.374 1.00 85.06 275 HIS A CA 1
ATOM 2042 C C . HIS A 1 275 ? -12.168 6.990 25.747 1.00 85.06 275 HIS A C 1
ATOM 2044 O O . HIS A 1 275 ? -12.143 6.665 24.562 1.00 85.06 275 HIS A O 1
ATOM 2050 N N . GLU A 1 276 ? -11.133 6.830 26.566 1.00 84.88 276 GLU A N 1
ATOM 2051 C CA . GLU A 1 276 ? -9.912 6.087 26.247 1.00 84.88 276 GLU A CA 1
ATOM 2052 C C . GLU A 1 276 ? -9.653 5.017 27.319 1.00 84.88 276 GLU A C 1
ATOM 2054 O O . GLU A 1 276 ? -10.268 5.026 28.387 1.00 84.88 276 GLU A O 1
ATOM 2059 N N . ALA A 1 277 ? -8.725 4.090 27.053 1.00 74.88 277 ALA A N 1
ATOM 2060 C CA . ALA A 1 277 ? -8.429 2.947 27.927 1.00 74.88 277 ALA A CA 1
ATOM 2061 C C . ALA A 1 277 ? -8.013 3.325 29.370 1.00 74.88 277 ALA A C 1
ATOM 2063 O O . ALA A 1 277 ? -7.998 2.461 30.242 1.00 74.88 277 ALA A O 1
ATOM 2064 N N . GLY A 1 278 ? -7.703 4.601 29.631 1.00 76.50 278 GLY A N 1
ATOM 2065 C CA . GLY A 1 278 ? -7.348 5.140 30.947 1.00 76.50 278 GLY A CA 1
ATOM 2066 C C . GLY A 1 278 ? -8.361 6.112 31.567 1.00 76.50 278 GLY A C 1
ATOM 2067 O O . GLY A 1 278 ? -8.055 6.685 32.609 1.00 76.50 278 GLY A O 1
ATOM 2068 N N . GLY A 1 279 ? -9.533 6.334 30.957 1.00 83.31 279 GLY A N 1
ATOM 2069 C CA . GLY A 1 279 ? -10.552 7.261 31.468 1.00 83.31 279 GLY A CA 1
ATOM 2070 C C . GLY A 1 279 ? -11.090 8.232 30.415 1.00 83.31 279 GLY A C 1
ATOM 2071 O O . GLY A 1 279 ? -11.102 7.936 29.221 1.00 83.31 279 GLY A O 1
ATOM 2072 N N . LEU A 1 280 ? -11.584 9.388 30.861 1.00 82.81 280 LEU A N 1
ATOM 2073 C CA . LEU A 1 280 ? -12.027 10.459 29.968 1.00 82.81 280 LEU A CA 1
ATOM 2074 C C . LEU A 1 280 ? -10.844 11.332 29.566 1.00 82.81 280 LEU A C 1
ATOM 2076 O O . LEU A 1 280 ? -10.086 11.793 30.417 1.00 82.81 280 LEU A O 1
ATOM 2080 N N . VAL A 1 281 ? -10.727 11.604 28.272 1.00 77.81 281 VAL A N 1
ATOM 2081 C CA . VAL A 1 281 ? -9.718 12.509 27.718 1.00 77.81 281 VAL A CA 1
ATOM 2082 C C . VAL A 1 281 ? -10.422 13.669 27.028 1.00 77.81 281 VAL A C 1
ATOM 2084 O O . VAL A 1 281 ? -11.427 13.486 26.341 1.00 77.81 281 VAL A O 1
ATOM 2087 N N . VAL A 1 282 ? -9.907 14.879 27.237 1.00 79.44 282 VAL A N 1
ATOM 2088 C CA . VAL A 1 282 ? -10.428 16.095 26.606 1.00 79.44 282 VAL A CA 1
ATOM 2089 C C . VAL A 1 282 ? -10.012 16.133 25.150 1.00 79.44 282 VAL A C 1
ATOM 2091 O O . VAL A 1 282 ? -8.834 15.970 24.830 1.00 79.44 282 VAL A O 1
ATOM 2094 N N . VAL A 1 283 ? -10.976 16.390 24.272 1.00 68.81 283 VAL A N 1
ATOM 2095 C CA . VAL A 1 283 ? -10.686 16.693 22.872 1.00 68.81 283 VAL A CA 1
ATOM 2096 C C . VAL A 1 283 ? -10.086 18.094 22.823 1.00 68.81 283 VAL A C 1
ATOM 2098 O O . VAL A 1 283 ? -10.625 19.010 23.444 1.00 68.81 283 VAL A O 1
ATOM 2101 N N . ALA A 1 284 ? -8.943 18.256 22.149 1.00 64.94 284 ALA A N 1
ATOM 2102 C CA . ALA A 1 284 ? -8.194 19.507 22.188 1.00 64.94 284 ALA A CA 1
ATOM 2103 C C . ALA A 1 284 ? -9.110 20.703 21.837 1.00 64.94 284 ALA A C 1
ATOM 2105 O O . ALA A 1 284 ? -9.807 20.653 20.818 1.00 64.94 284 ALA A O 1
ATOM 2106 N N . PRO A 1 285 ? -9.140 21.757 22.676 1.00 58.91 285 PRO A N 1
ATOM 2107 C CA . PRO A 1 285 ? -10.092 22.866 22.549 1.00 58.91 285 PRO A CA 1
ATOM 2108 C C . PRO A 1 285 ? -10.001 23.579 21.195 1.00 58.91 285 PRO A C 1
ATOM 2110 O O . PRO A 1 285 ? -11.010 24.061 20.684 1.00 58.91 285 PRO A O 1
ATOM 2113 N N . ASP A 1 286 ? -8.816 23.576 20.588 1.00 70.56 286 ASP A N 1
ATOM 2114 C CA . ASP A 1 286 ? -8.537 24.270 19.332 1.00 70.56 286 ASP A CA 1
ATOM 2115 C C . ASP A 1 286 ? -9.327 23.674 18.155 1.00 70.56 286 ASP A C 1
ATOM 2117 O O . ASP A 1 286 ? -9.671 24.385 17.217 1.00 70.56 286 ASP A O 1
ATOM 2121 N N . SER A 1 287 ? -9.712 22.396 18.226 1.00 77.69 287 SER A N 1
ATOM 2122 C CA . SER A 1 287 ? -10.441 21.719 17.145 1.00 77.69 287 SER A CA 1
ATOM 2123 C C . SER A 1 287 ? -11.908 22.106 17.034 1.00 77.69 287 SER A C 1
ATOM 2125 O O . SER A 1 287 ? -12.453 22.084 15.936 1.00 77.69 287 SER A O 1
ATOM 2127 N N . HIS A 1 288 ? -12.552 22.503 18.132 1.00 71.00 288 HIS A N 1
ATOM 2128 C CA . HIS A 1 288 ? -13.960 22.925 18.108 1.00 71.00 288 HIS A CA 1
ATOM 2129 C C . HIS A 1 288 ? -14.140 24.359 17.605 1.00 71.00 288 HIS A C 1
ATOM 2131 O O . HIS A 1 288 ? -15.185 24.690 17.047 1.00 71.00 288 HIS A O 1
ATOM 2137 N N . ALA A 1 289 ? -13.115 25.196 17.774 1.00 79.75 289 ALA A N 1
ATOM 2138 C CA . ALA A 1 289 ? -13.069 26.550 17.231 1.00 79.75 289 ALA A CA 1
ATOM 2139 C C . ALA A 1 289 ? -12.422 26.617 15.838 1.00 79.75 289 ALA A C 1
ATOM 2141 O O . ALA A 1 289 ? -12.481 27.668 15.197 1.00 79.75 289 ALA A O 1
ATOM 2142 N N . ALA A 1 290 ? -11.814 25.521 15.374 1.00 85.69 290 ALA A N 1
ATOM 2143 C CA . ALA A 1 290 ? -11.159 25.460 14.079 1.00 85.69 290 ALA A CA 1
ATOM 2144 C C . ALA A 1 290 ? -12.154 25.760 12.952 1.00 85.69 290 ALA A C 1
ATOM 2146 O O . ALA A 1 290 ? -13.272 25.230 12.901 1.00 85.69 290 ALA A O 1
ATOM 2147 N N . ARG A 1 291 ? -11.720 26.626 12.041 1.00 91.94 291 ARG A N 1
ATOM 2148 C CA . ARG A 1 291 ? -12.466 27.047 10.857 1.00 91.94 291 ARG A CA 1
ATOM 2149 C C . ARG A 1 291 ? -11.801 26.494 9.612 1.00 91.94 291 ARG A C 1
ATOM 2151 O O . ARG A 1 291 ? -10.600 26.237 9.603 1.00 91.94 291 ARG A O 1
ATOM 2158 N N . MET A 1 292 ? -12.594 26.293 8.571 1.00 95.38 292 MET A N 1
ATOM 2159 C CA . MET A 1 292 ? -12.095 25.854 7.280 1.00 95.38 292 MET A CA 1
ATOM 2160 C C . MET A 1 292 ? -11.143 26.922 6.712 1.00 95.38 292 MET A C 1
ATOM 2162 O O . MET A 1 292 ? -11.561 28.064 6.497 1.00 95.38 292 MET A O 1
ATOM 2166 N N . PRO A 1 293 ? -9.873 26.575 6.452 1.00 91.06 293 PRO A N 1
ATOM 2167 C CA . PRO A 1 293 ? -8.862 27.561 6.083 1.00 91.06 293 PRO A CA 1
ATOM 2168 C C . PRO A 1 293 ? -8.983 28.067 4.640 1.00 91.06 293 PRO A C 1
ATOM 2170 O O . PRO A 1 293 ? -8.377 29.080 4.317 1.00 91.06 293 PRO A O 1
ATOM 2173 N N . PHE A 1 294 ? -9.756 27.409 3.769 1.00 91.62 294 PHE A N 1
ATOM 2174 C CA . PHE A 1 294 ? -9.858 27.768 2.349 1.00 91.62 294 PHE A CA 1
ATOM 2175 C C . PHE A 1 294 ? -11.115 27.192 1.669 1.00 91.62 294 PHE A C 1
ATOM 2177 O O . PHE A 1 294 ? -11.836 26.368 2.235 1.00 91.62 294 PHE A O 1
ATOM 2184 N N . GLY A 1 295 ? -11.349 27.593 0.415 1.00 92.00 295 GLY A N 1
ATOM 2185 C CA . GLY A 1 295 ? -12.405 27.056 -0.449 1.00 92.00 295 GLY A CA 1
ATOM 2186 C C . GLY A 1 295 ? -13.809 27.580 -0.131 1.00 92.00 295 GLY A C 1
ATOM 2187 O O . GLY A 1 295 ? -13.979 28.563 0.586 1.00 92.00 295 GLY A O 1
ATOM 2188 N N . LYS A 1 296 ? -14.836 26.900 -0.658 1.00 91.69 296 LYS A N 1
ATOM 2189 C CA . LYS A 1 296 ? -16.252 27.322 -0.577 1.00 91.69 296 LYS A CA 1
ATOM 2190 C C . LYS A 1 296 ? -16.762 27.528 0.855 1.00 91.69 296 LYS A C 1
ATOM 2192 O O . LYS A 1 296 ? -17.653 28.338 1.081 1.00 91.69 296 LYS A O 1
ATOM 2197 N N . TYR A 1 297 ? -16.206 26.789 1.812 1.00 94.19 297 TYR A N 1
ATOM 2198 C CA . TYR A 1 297 ? -16.591 26.856 3.221 1.00 94.19 297 TYR A CA 1
ATOM 2199 C C . TYR A 1 297 ? -15.597 27.652 4.066 1.00 94.19 297 TYR A C 1
ATOM 2201 O O . TYR A 1 297 ? -15.595 27.471 5.277 1.00 94.19 297 TYR A O 1
ATOM 2209 N N . HIS A 1 298 ? -14.752 28.499 3.466 1.00 94.38 298 HIS A N 1
ATOM 2210 C CA . HIS A 1 298 ? -13.788 29.319 4.200 1.00 94.38 298 HIS A CA 1
ATOM 2211 C C . HIS A 1 298 ? -14.446 30.047 5.385 1.00 94.38 298 HIS A C 1
ATOM 2213 O O . HIS A 1 298 ? -15.581 30.516 5.289 1.00 94.38 298 HIS A O 1
ATOM 2219 N N . GLU A 1 299 ? -13.751 30.077 6.523 1.00 90.81 299 GLU A N 1
ATOM 2220 C CA . GLU A 1 299 ? -14.222 30.618 7.806 1.00 90.81 299 GLU A CA 1
ATOM 2221 C C . GLU A 1 299 ? -15.390 29.865 8.473 1.00 90.81 299 GLU A C 1
ATOM 2223 O O . GLU A 1 299 ? -15.739 30.176 9.615 1.00 90.81 299 GLU A O 1
ATOM 2228 N N . ILE A 1 300 ? -15.981 28.839 7.856 1.00 92.44 300 ILE A N 1
ATOM 2229 C CA . ILE A 1 300 ? -17.005 28.010 8.508 1.00 92.44 300 ILE A CA 1
ATOM 2230 C C . ILE A 1 300 ? -16.345 27.074 9.522 1.00 92.44 300 ILE A C 1
ATOM 2232 O O . ILE A 1 300 ? -15.314 26.463 9.247 1.00 92.44 300 ILE A O 1
ATOM 2236 N N . LEU A 1 301 ? -16.951 26.934 10.706 1.00 91.06 301 LEU A N 1
ATOM 2237 C CA . LEU A 1 301 ? -16.494 25.988 11.728 1.00 91.06 301 LEU A CA 1
ATOM 2238 C C . LEU A 1 301 ? -16.436 24.570 11.157 1.00 91.06 301 LEU A C 1
ATOM 2240 O O . LEU A 1 301 ? -17.411 24.103 10.567 1.00 91.06 301 LEU A O 1
ATOM 2244 N N . LEU A 1 302 ? -15.343 23.849 11.405 1.00 92.94 302 LEU A N 1
ATOM 2245 C CA . LEU A 1 302 ? -15.154 22.490 10.885 1.00 92.94 302 LEU A CA 1
ATOM 2246 C C . LEU A 1 302 ? -16.250 21.513 11.342 1.00 92.94 302 LEU A C 1
ATOM 2248 O O . LEU A 1 302 ? -16.614 20.594 10.610 1.00 92.94 302 LEU A O 1
ATOM 2252 N N . ALA A 1 303 ? -16.845 21.750 12.513 1.00 88.06 303 ALA A N 1
ATOM 2253 C CA . ALA A 1 303 ? -17.995 20.995 13.009 1.00 88.06 303 ALA A CA 1
ATOM 2254 C C . ALA A 1 303 ? -19.287 21.216 12.189 1.00 88.06 303 ALA A C 1
ATOM 2256 O O . ALA A 1 303 ? -20.192 20.381 12.236 1.00 88.06 303 ALA A O 1
ATOM 2257 N N . LEU A 1 304 ? -19.383 22.313 11.437 1.00 88.88 304 LEU A N 1
ATOM 2258 C CA . LEU A 1 304 ? -20.552 22.695 10.636 1.00 88.88 304 LEU A CA 1
ATOM 2259 C C . LEU A 1 304 ? -20.370 22.442 9.136 1.00 88.88 304 LEU A C 1
ATOM 2261 O O . LEU A 1 304 ? -21.318 22.614 8.375 1.00 88.88 304 LEU A O 1
ATOM 2265 N N . VAL A 1 305 ? -19.181 22.020 8.704 1.00 93.31 305 VAL A N 1
ATOM 2266 C CA . VAL A 1 305 ? -18.923 21.697 7.296 1.00 93.31 305 VAL A CA 1
ATOM 2267 C C . VAL A 1 305 ? -19.846 20.547 6.865 1.00 93.31 305 VAL A C 1
ATOM 2269 O O . VAL A 1 305 ? -19.929 19.549 7.585 1.00 93.31 305 VAL A O 1
ATOM 2272 N N . PRO A 1 306 ? -20.549 20.645 5.727 1.00 94.25 306 PRO A N 1
ATOM 2273 C CA . PRO A 1 306 ? -21.436 19.584 5.251 1.00 94.25 306 PRO A CA 1
ATOM 2274 C C . PRO A 1 306 ? -20.722 18.240 5.007 1.00 94.25 306 PRO A C 1
ATOM 2276 O O . PRO A 1 306 ? -19.538 18.186 4.664 1.00 94.25 306 PRO A O 1
ATOM 2279 N N . ALA A 1 307 ? -21.422 17.127 5.249 1.00 89.50 307 ALA A N 1
ATOM 2280 C CA . ALA A 1 307 ? -20.836 15.782 5.189 1.00 89.50 307 ALA A CA 1
ATOM 2281 C C . ALA A 1 307 ? -20.512 15.326 3.755 1.00 89.50 307 ALA A C 1
ATOM 2283 O O . ALA A 1 307 ? -19.532 14.615 3.539 1.00 89.50 307 ALA A O 1
ATOM 2284 N N . ASP A 1 308 ? -21.316 15.758 2.789 1.00 91.75 308 ASP A N 1
ATOM 2285 C CA . ASP A 1 308 ? -21.093 15.628 1.349 1.00 91.75 308 ASP A CA 1
ATOM 2286 C C . ASP A 1 308 ? -19.800 16.330 0.918 1.00 91.75 308 ASP A C 1
ATOM 2288 O O . ASP A 1 308 ? -18.978 15.711 0.244 1.00 91.75 308 ASP A O 1
ATOM 2292 N N . TYR A 1 309 ? -19.545 17.551 1.400 1.00 94.00 309 TYR A N 1
ATOM 2293 C CA . TYR A 1 309 ? -18.294 18.259 1.114 1.00 94.00 309 TYR A CA 1
ATOM 2294 C C . TYR A 1 309 ? -17.073 17.559 1.724 1.00 94.00 309 TYR A C 1
ATOM 2296 O O . TYR A 1 309 ? -16.046 17.405 1.065 1.00 94.00 309 TYR A O 1
ATOM 2304 N N . LEU A 1 310 ? -17.183 17.058 2.959 1.00 93.62 310 LEU A N 1
ATOM 2305 C CA . LEU A 1 310 ? -16.111 16.259 3.566 1.00 93.62 310 LEU A CA 1
ATOM 2306 C C . LEU A 1 310 ? -15.856 14.963 2.791 1.00 93.62 310 LEU A C 1
ATOM 2308 O O . LEU A 1 310 ? -14.710 14.544 2.644 1.00 93.62 310 LEU A O 1
ATOM 2312 N N . ALA A 1 311 ? -16.905 14.318 2.287 1.00 91.81 311 ALA A N 1
ATOM 2313 C CA . ALA A 1 311 ? -16.743 13.122 1.479 1.00 91.81 311 ALA A CA 1
ATOM 2314 C C . ALA A 1 311 ? -16.172 13.413 0.097 1.00 91.81 311 ALA A C 1
ATOM 2316 O O . ALA A 1 311 ? -15.409 12.591 -0.401 1.00 91.81 311 ALA A O 1
ATOM 2317 N N . TRP A 1 312 ? -16.498 14.563 -0.489 1.00 92.44 312 TRP A N 1
ATOM 2318 C CA . TRP A 1 312 ? -15.836 15.071 -1.682 1.00 92.44 312 TRP A CA 1
ATOM 2319 C C . TRP A 1 312 ? -14.338 15.286 -1.414 1.00 92.44 312 TRP A C 1
ATOM 2321 O O . TRP A 1 312 ? -13.526 14.690 -2.116 1.00 92.44 312 TRP A O 1
ATOM 2331 N N . MET A 1 313 ? -13.963 15.978 -0.328 1.00 92.75 313 MET A N 1
ATOM 2332 C CA . MET A 1 313 ? -12.555 16.172 0.072 1.00 92.75 313 MET A CA 1
ATOM 2333 C C . MET A 1 313 ? -11.793 14.849 0.240 1.00 92.75 313 MET A C 1
ATOM 2335 O O . MET A 1 313 ? -10.609 14.773 -0.061 1.00 92.75 313 MET A O 1
ATOM 2339 N N . CYS A 1 314 ? -12.463 13.807 0.737 1.00 91.75 314 CYS A N 1
ATOM 2340 C CA . CYS A 1 314 ? -11.856 12.490 0.934 1.00 91.75 314 CYS A CA 1
ATOM 2341 C C . CYS A 1 314 ? -11.799 11.630 -0.345 1.00 91.75 314 CYS A C 1
ATOM 2343 O O . CYS A 1 314 ? -11.053 10.655 -0.370 1.00 91.75 314 CYS A O 1
ATOM 2345 N N . ARG A 1 315 ? -12.622 11.922 -1.366 1.00 85.50 315 ARG A N 1
ATOM 2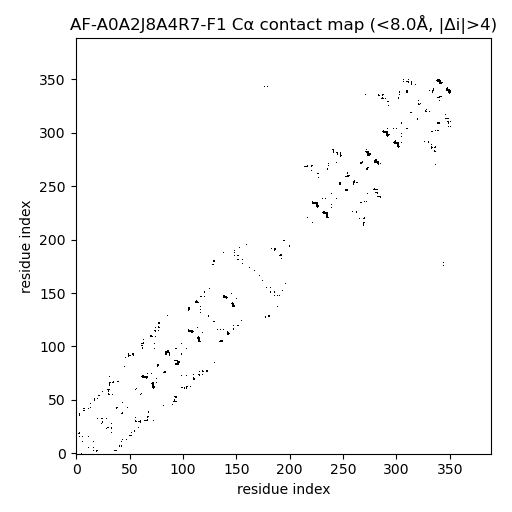346 C CA . ARG A 1 315 ? -12.734 11.119 -2.601 1.00 85.50 315 ARG A CA 1
ATOM 2347 C C . ARG A 1 315 ? -11.994 11.714 -3.787 1.00 85.50 315 ARG A C 1
ATOM 2349 O O . ARG A 1 315 ? -11.432 10.957 -4.567 1.00 85.50 315 ARG A O 1
ATOM 2356 N N . VAL A 1 316 ? -12.102 13.028 -3.975 1.00 67.62 316 VAL A N 1
ATOM 2357 C CA . VAL A 1 316 ? -11.819 13.667 -5.269 1.00 67.62 316 VAL A CA 1
ATOM 2358 C C . VAL A 1 316 ? -10.338 13.786 -5.561 1.00 67.62 316 VAL A C 1
ATOM 2360 O O . VAL A 1 316 ? -9.971 13.905 -6.723 1.00 67.62 316 VAL A O 1
ATOM 2363 N N . ASP A 1 317 ? -9.479 13.638 -4.558 1.00 55.41 317 ASP A N 1
ATOM 2364 C CA . ASP A 1 317 ? -8.062 13.560 -4.836 1.00 55.41 317 ASP A CA 1
ATOM 2365 C C . ASP A 1 317 ? -7.339 12.762 -3.754 1.00 55.41 317 ASP A C 1
ATOM 2367 O O . ASP A 1 317 ? -7.374 13.116 -2.572 1.00 55.41 317 ASP A O 1
ATOM 2371 N N . VAL A 1 318 ? -6.635 11.699 -4.155 1.00 61.62 318 VAL A N 1
ATOM 2372 C CA . VAL A 1 318 ? -5.664 11.019 -3.279 1.00 61.62 318 VAL A CA 1
ATOM 2373 C C . VAL A 1 318 ? -4.580 12.023 -2.830 1.00 61.62 318 VAL A C 1
ATOM 2375 O O . VAL A 1 318 ? -3.891 11.783 -1.841 1.00 61.62 318 VAL A O 1
ATOM 2378 N N . GLY A 1 319 ? -4.487 13.185 -3.494 1.00 73.88 319 GLY A N 1
ATOM 2379 C CA . GLY A 1 319 ? -3.666 14.331 -3.119 1.00 73.88 319 GLY A CA 1
ATOM 2380 C C . GLY A 1 319 ? -4.367 15.481 -2.382 1.00 73.88 319 GLY A C 1
ATOM 2381 O O . GLY A 1 319 ? -3.696 16.476 -2.123 1.00 73.88 319 GLY A O 1
ATOM 2382 N N . PHE A 1 320 ? -5.659 15.427 -2.003 1.00 88.50 320 PHE A N 1
ATOM 2383 C CA . PHE A 1 320 ? -6.256 16.585 -1.307 1.00 88.50 320 PHE A CA 1
ATOM 2384 C C . PHE A 1 320 ? -5.490 16.854 -0.015 1.00 88.50 320 PHE A C 1
ATOM 2386 O O . PHE A 1 320 ? -5.060 17.979 0.203 1.00 88.50 320 PHE A O 1
ATOM 2393 N N . PHE A 1 321 ? -5.240 15.821 0.792 1.00 91.06 321 PHE A N 1
ATOM 2394 C CA . PHE A 1 321 ? -4.371 15.888 1.967 1.00 91.06 321 PHE A CA 1
ATOM 2395 C C . PHE A 1 321 ? -2.900 15.629 1.588 1.00 91.06 321 PHE A C 1
ATOM 2397 O O . PHE A 1 321 ? -2.274 14.709 2.103 1.00 91.06 321 PHE A O 1
ATOM 2404 N N . ASP A 1 322 ? -2.351 16.469 0.706 1.00 86.69 322 ASP A N 1
ATOM 2405 C CA . ASP A 1 322 ? -0.972 16.447 0.163 1.00 86.69 322 ASP A CA 1
ATOM 2406 C C . ASP A 1 322 ? 0.175 16.610 1.183 1.00 86.69 322 ASP A C 1
ATOM 2408 O O . ASP A 1 322 ? 1.337 16.747 0.805 1.00 86.69 322 ASP A O 1
ATOM 2412 N N . GLY A 1 323 ? -0.117 16.633 2.482 1.00 87.06 323 GLY A N 1
ATOM 2413 C CA . GLY A 1 323 ? 0.890 16.850 3.519 1.00 87.06 323 GLY A CA 1
ATOM 2414 C C . GLY A 1 323 ? 1.318 18.310 3.698 1.00 87.06 323 GLY A C 1
ATOM 2415 O O . GLY A 1 323 ? 2.169 18.579 4.548 1.00 87.06 323 GLY A O 1
ATOM 2416 N N . SER A 1 324 ? 0.724 19.272 2.981 1.00 92.31 324 SER A N 1
ATOM 2417 C CA . SER A 1 324 ? 0.963 20.690 3.268 1.00 92.31 324 SER A CA 1
ATOM 2418 C C . SER A 1 324 ? 0.577 21.023 4.722 1.00 92.31 324 SER A C 1
ATOM 2420 O O . SER A 1 324 ? -0.431 20.511 5.225 1.00 92.31 324 SER A O 1
ATOM 2422 N N . PRO A 1 325 ? 1.327 21.898 5.424 1.00 89.31 325 PRO A N 1
ATOM 2423 C CA . PRO A 1 325 ? 1.116 22.152 6.854 1.00 89.31 325 PRO A CA 1
ATOM 2424 C C . PRO A 1 325 ? -0.324 22.542 7.207 1.00 89.31 325 PRO A C 1
ATOM 2426 O O . PRO A 1 325 ? -0.882 22.058 8.190 1.00 89.31 325 PRO A O 1
ATOM 2429 N N . VAL A 1 326 ? -0.959 23.361 6.362 1.00 91.50 326 VAL A N 1
ATOM 2430 C CA . VAL A 1 326 ? -2.352 23.801 6.543 1.00 91.50 326 VAL A CA 1
ATOM 2431 C C . VAL A 1 326 ? -3.323 22.620 6.462 1.00 91.50 326 VAL A C 1
ATOM 2433 O O . VAL A 1 326 ? -4.262 22.532 7.253 1.00 91.50 326 VAL A O 1
ATOM 2436 N N . LYS A 1 327 ? -3.103 21.688 5.531 1.00 94.25 327 LYS A N 1
ATOM 2437 C CA . LYS A 1 327 ? -3.985 20.533 5.334 1.00 94.25 327 LYS A CA 1
ATOM 2438 C C . LYS A 1 327 ? -3.739 19.423 6.350 1.00 94.25 327 LYS A C 1
ATOM 2440 O O . LYS A 1 327 ? -4.694 18.757 6.743 1.00 94.25 327 LYS A O 1
ATOM 2445 N N . VAL A 1 328 ? -2.504 19.265 6.827 1.00 91.81 328 VAL A N 1
ATOM 2446 C CA . VAL A 1 328 ? -2.175 18.398 7.972 1.00 91.81 328 VAL A CA 1
ATOM 2447 C C . VAL A 1 328 ? -2.899 18.888 9.222 1.00 91.81 328 VAL A C 1
ATOM 2449 O O . VAL A 1 328 ? -3.521 18.094 9.928 1.00 91.81 328 VAL A O 1
ATOM 2452 N N . GLU A 1 329 ? -2.885 20.198 9.462 1.00 90.69 329 GLU A N 1
ATOM 2453 C CA . GLU A 1 329 ? -3.574 20.796 10.602 1.00 90.69 329 GLU A CA 1
ATOM 2454 C C . GLU A 1 329 ? -5.098 20.664 10.483 1.00 90.69 329 GLU A C 1
ATOM 2456 O O . GLU A 1 329 ? -5.768 20.240 11.429 1.00 90.69 329 GLU A O 1
ATOM 2461 N N . LEU A 1 330 ? -5.649 20.917 9.291 1.00 94.69 330 LEU A N 1
ATOM 2462 C CA . LEU A 1 330 ? -7.057 20.670 8.978 1.00 94.69 330 LEU A CA 1
ATOM 2463 C C . LEU A 1 330 ? -7.448 19.205 9.230 1.00 94.69 330 LEU A C 1
ATOM 2465 O O . LEU A 1 330 ? -8.453 18.942 9.892 1.00 94.69 330 LEU A O 1
ATOM 2469 N N . LEU A 1 331 ? -6.657 18.248 8.733 1.00 94.69 331 LEU A N 1
ATOM 2470 C CA . LEU A 1 331 ? -6.897 16.819 8.929 1.00 94.69 331 LEU A CA 1
ATOM 2471 C C . LEU A 1 331 ? -6.870 16.459 10.412 1.00 94.69 331 LEU A C 1
ATOM 2473 O O . LEU A 1 331 ? -7.779 15.785 10.896 1.00 94.69 331 LEU A O 1
ATOM 2477 N N . ARG A 1 332 ? -5.874 16.956 11.151 1.00 92.88 332 ARG A N 1
ATOM 2478 C CA . ARG A 1 332 ? -5.760 16.764 12.599 1.00 92.88 332 ARG A CA 1
ATOM 2479 C C . ARG A 1 332 ? -7.022 17.245 13.314 1.00 92.88 332 ARG A C 1
ATOM 2481 O O . ARG A 1 332 ? -7.567 16.502 14.132 1.00 92.88 332 ARG A O 1
ATOM 2488 N N . HIS A 1 333 ? -7.524 18.434 12.978 1.00 92.88 333 HIS A N 1
ATOM 2489 C CA . HIS A 1 333 ? -8.766 18.956 13.547 1.00 92.88 333 HIS A CA 1
ATOM 2490 C C . HIS A 1 333 ? -9.988 18.108 13.166 1.00 92.88 333 HIS A C 1
ATOM 2492 O O . HIS A 1 333 ? -10.778 17.752 14.039 1.00 92.88 333 HIS A O 1
ATOM 2498 N N . LEU A 1 334 ? -10.133 17.714 11.897 1.00 93.50 334 LEU A N 1
ATOM 2499 C CA . LEU A 1 334 ? -11.252 16.878 11.440 1.00 93.50 334 LEU A CA 1
ATOM 2500 C C . LEU 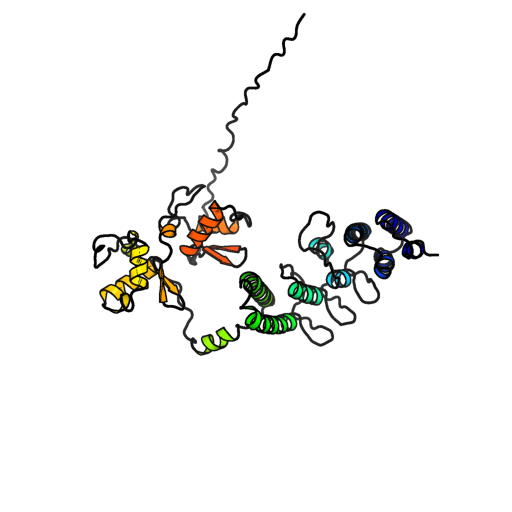A 1 334 ? -11.252 15.481 12.084 1.00 93.50 334 LEU A C 1
ATOM 2502 O O . LEU A 1 334 ? -12.324 14.965 12.414 1.00 93.50 334 LEU A O 1
ATOM 2506 N N . VAL A 1 335 ? -10.075 14.884 12.298 1.00 91.38 335 VAL A N 1
ATOM 2507 C CA . VAL A 1 335 ? -9.909 13.606 13.012 1.00 91.38 335 VAL A CA 1
ATOM 2508 C C . VAL A 1 335 ? -10.269 13.765 14.485 1.00 91.38 335 VAL A C 1
ATOM 2510 O O . VAL A 1 335 ? -11.000 12.943 15.035 1.00 91.38 335 VAL A O 1
ATOM 2513 N N . GLN A 1 336 ? -9.811 14.839 15.132 1.00 85.81 336 GLN A N 1
ATOM 2514 C CA . GLN A 1 336 ? -10.147 15.117 16.531 1.00 85.81 336 GLN A CA 1
ATOM 2515 C C . GLN A 1 336 ? -11.641 15.389 16.735 1.00 85.81 336 GLN A C 1
ATOM 2517 O O . GLN A 1 336 ? -12.201 14.959 17.740 1.00 85.81 336 GLN A O 1
ATOM 2522 N N . LEU A 1 337 ? -12.296 16.031 15.764 1.00 85.81 337 LEU A N 1
ATOM 2523 C CA . LEU A 1 337 ? -13.749 16.214 15.735 1.00 85.81 337 LEU A CA 1
ATOM 2524 C C . LEU A 1 337 ? -14.521 14.928 15.384 1.00 85.81 337 LEU A C 1
ATOM 2526 O O . LEU A 1 337 ? -15.752 14.944 15.369 1.00 85.81 337 LEU A O 1
ATOM 2530 N N . GLY A 1 338 ? -13.835 13.830 15.048 1.00 87.31 338 GLY A N 1
ATOM 2531 C CA . GLY A 1 338 ? -14.464 12.573 14.634 1.00 87.31 338 GLY A CA 1
ATOM 2532 C C . GLY A 1 338 ? -15.229 12.671 13.311 1.00 87.31 338 GLY A C 1
ATOM 2533 O O . GLY A 1 338 ? -16.104 11.851 13.044 1.00 87.31 338 GLY A O 1
ATOM 2534 N N . ARG A 1 339 ? -14.932 13.681 12.484 1.00 91.19 339 ARG A N 1
ATOM 2535 C CA . ARG A 1 339 ? -15.595 13.925 11.190 1.00 91.19 339 ARG A CA 1
ATOM 2536 C C . ARG A 1 339 ? -14.991 13.094 10.067 1.00 91.19 339 ARG A C 1
ATOM 2538 O O . ARG A 1 339 ? -15.684 12.747 9.113 1.00 91.19 339 ARG A O 1
ATOM 2545 N N . VAL A 1 340 ? -13.715 12.758 10.199 1.00 93.75 340 VAL A N 1
ATOM 2546 C CA . VAL A 1 340 ? -12.981 11.861 9.306 1.00 93.75 340 VAL A CA 1
ATOM 2547 C C . VAL A 1 340 ? -12.132 10.907 10.142 1.00 93.75 340 VAL A C 1
ATOM 2549 O O . VAL A 1 340 ? -11.832 11.182 11.305 1.00 93.75 340 VAL A O 1
ATOM 2552 N N . ARG A 1 341 ? -11.735 9.784 9.549 1.00 92.56 341 ARG A N 1
ATOM 2553 C CA . ARG A 1 341 ? -10.771 8.840 10.118 1.00 92.56 341 ARG A CA 1
ATOM 2554 C C . ARG A 1 341 ? -9.641 8.615 9.127 1.00 92.56 341 ARG A C 1
ATOM 2556 O O . ARG A 1 341 ? -9.885 8.516 7.928 1.00 92.56 341 ARG A O 1
ATOM 2563 N N . GLN A 1 342 ? -8.424 8.496 9.635 1.00 90.88 342 GLN A N 1
ATOM 2564 C CA . GLN A 1 342 ? -7.268 8.127 8.830 1.00 90.88 342 GLN A CA 1
ATOM 2565 C C . GLN A 1 342 ? -7.055 6.611 8.929 1.00 90.88 342 GLN A C 1
ATOM 2567 O O . GLN A 1 342 ? -6.986 6.062 10.029 1.00 90.88 342 GLN A O 1
ATOM 2572 N N . VAL A 1 343 ? -7.012 5.933 7.783 1.00 85.75 343 VAL A N 1
ATOM 2573 C CA . VAL A 1 343 ? -6.783 4.488 7.652 1.00 85.75 343 VAL A CA 1
ATOM 2574 C C . VAL A 1 343 ? -5.594 4.298 6.711 1.00 85.75 343 VAL A C 1
ATOM 2576 O O . VAL A 1 343 ? -5.742 4.304 5.489 1.00 85.75 343 VAL A O 1
ATOM 2579 N N . GLY A 1 344 ? -4.393 4.196 7.286 1.00 85.50 344 GLY A N 1
ATOM 2580 C CA . GLY A 1 344 ? -3.143 4.286 6.528 1.00 85.50 344 GLY A CA 1
ATOM 2581 C C . GLY A 1 344 ? -3.010 5.658 5.859 1.00 85.50 344 GLY A C 1
ATOM 2582 O O . GLY A 1 344 ? -3.174 6.689 6.510 1.00 85.50 344 GLY A O 1
ATOM 2583 N N . ASN A 1 345 ? -2.787 5.665 4.544 1.00 82.31 345 ASN A N 1
ATOM 2584 C CA . ASN A 1 345 ? -2.693 6.895 3.745 1.00 82.31 345 ASN A CA 1
ATOM 2585 C C . ASN A 1 345 ? -4.053 7.405 3.244 1.00 82.31 345 ASN A C 1
ATOM 2587 O O . ASN A 1 345 ? -4.111 8.428 2.570 1.00 82.31 345 ASN A O 1
ATOM 2591 N N . LEU A 1 346 ? -5.146 6.699 3.547 1.00 84.00 346 LEU A N 1
ATOM 2592 C CA . LEU A 1 346 ? -6.484 7.091 3.119 1.00 84.00 346 LEU A CA 1
ATOM 2593 C C . LEU A 1 346 ? -7.200 7.840 4.238 1.00 84.00 346 LEU A C 1
ATOM 2595 O O . LEU A 1 346 ? -7.272 7.379 5.379 1.00 84.00 346 LEU A O 1
ATOM 2599 N N . VAL A 1 347 ? -7.787 8.980 3.891 1.00 91.31 347 VAL A N 1
ATOM 2600 C CA . VAL A 1 347 ? -8.708 9.704 4.764 1.00 91.31 347 VAL A CA 1
ATOM 2601 C C . VAL A 1 347 ? -10.120 9.329 4.349 1.00 91.31 347 VAL A C 1
ATOM 2603 O O . VAL A 1 347 ? -10.508 9.502 3.200 1.00 91.31 347 VAL A O 1
ATOM 2606 N N . VAL A 1 348 ? -10.889 8.776 5.281 1.00 92.25 348 VAL A N 1
ATOM 2607 C CA . VAL A 1 348 ? -12.255 8.309 5.033 1.00 92.25 348 VAL A CA 1
ATOM 2608 C C . VAL A 1 348 ? -13.210 9.179 5.844 1.00 92.25 348 VAL A C 1
ATOM 2610 O O . VAL A 1 348 ? -12.982 9.362 7.044 1.00 92.25 348 VAL A O 1
ATOM 2613 N N . PRO A 1 349 ? -14.298 9.701 5.253 1.00 92.31 349 PRO A N 1
ATOM 2614 C CA . PRO A 1 349 ? -15.274 10.459 6.014 1.00 92.31 349 PRO A CA 1
ATOM 2615 C C . PRO A 1 349 ? -15.948 9.529 7.024 1.00 92.31 349 PRO A C 1
ATOM 2617 O O . PRO A 1 349 ? -16.374 8.421 6.686 1.00 92.31 349 PRO A O 1
ATOM 2620 N N . CYS A 1 350 ? -16.099 9.991 8.262 1.00 87.69 350 CYS A N 1
ATOM 2621 C CA . CYS A 1 350 ? -16.947 9.335 9.253 1.00 87.69 350 CYS A CA 1
ATOM 2622 C C . CYS A 1 350 ? -18.399 9.731 8.965 1.00 87.69 350 CYS A C 1
ATOM 2624 O O . CYS A 1 350 ? -19.044 10.432 9.743 1.00 87.69 350 CYS A O 1
ATOM 2626 N N . MET A 1 351 ? -18.903 9.350 7.790 1.00 73.75 351 MET A N 1
ATOM 2627 C CA . MET A 1 351 ? -20.315 9.515 7.490 1.00 73.75 351 MET A CA 1
ATOM 2628 C C . MET A 1 351 ? -21.109 8.612 8.430 1.00 73.75 351 MET A C 1
ATOM 2630 O O . MET A 1 351 ? -20.906 7.397 8.451 1.00 73.75 351 MET A O 1
ATOM 2634 N N . ARG A 1 352 ? -22.076 9.185 9.152 1.00 58.72 352 ARG A N 1
ATOM 2635 C CA . ARG A 1 352 ? -23.237 8.389 9.548 1.00 58.72 352 ARG A CA 1
ATOM 2636 C C . ARG A 1 352 ? -23.867 7.907 8.253 1.00 58.72 352 ARG A C 1
ATOM 2638 O O . ARG A 1 352 ? -24.105 8.729 7.371 1.00 58.72 352 ARG A O 1
ATOM 2645 N N . GLN A 1 353 ? -24.131 6.610 8.125 1.00 45.81 353 GLN A N 1
ATOM 2646 C CA . GLN A 1 353 ? -25.040 6.128 7.093 1.00 45.81 353 GLN A CA 1
ATOM 2647 C C . GLN A 1 353 ? -26.404 6.785 7.342 1.00 45.81 353 GLN A C 1
ATOM 2649 O O . GLN A 1 353 ? -27.254 6.253 8.053 1.00 45.81 353 GLN A O 1
ATOM 2654 N N . LEU A 1 354 ? -26.615 7.976 6.783 1.00 41.97 354 LEU A N 1
ATOM 2655 C CA . LEU A 1 354 ? -27.946 8.425 6.437 1.00 41.97 354 LEU A CA 1
ATOM 2656 C C . LEU A 1 354 ? -28.431 7.363 5.456 1.00 41.97 354 LEU A C 1
ATOM 2658 O O . LEU A 1 354 ? -27.887 7.235 4.361 1.00 41.97 354 LEU A O 1
ATOM 2662 N N . ARG A 1 355 ? -29.367 6.516 5.899 1.00 37.94 355 ARG A N 1
ATOM 2663 C CA . ARG A 1 355 ? -30.132 5.668 4.988 1.00 37.94 355 ARG A CA 1
ATOM 2664 C C . ARG A 1 355 ? -30.731 6.614 3.953 1.00 37.94 355 ARG A C 1
ATOM 2666 O O . ARG A 1 355 ? -31.682 7.321 4.270 1.00 37.94 355 ARG A O 1
ATOM 2673 N N . TYR A 1 356 ? -30.132 6.663 2.769 1.00 40.50 356 TYR A N 1
ATOM 2674 C CA . TYR A 1 356 ? -30.723 7.331 1.624 1.00 40.50 356 TYR A CA 1
ATOM 2675 C C . TYR A 1 356 ? -32.082 6.668 1.387 1.00 40.50 356 TYR A C 1
ATOM 2677 O O . TYR A 1 356 ? -32.169 5.451 1.203 1.00 40.50 356 TYR A O 1
ATOM 2685 N N . GLY A 1 357 ? -33.148 7.458 1.504 1.00 43.47 357 GLY A N 1
ATOM 2686 C CA . GLY A 1 357 ? -34.451 7.075 0.979 1.00 43.47 357 GLY A CA 1
ATOM 2687 C C . GLY A 1 357 ? -34.369 6.967 -0.549 1.00 43.47 357 GLY A C 1
ATOM 2688 O O . GLY A 1 357 ? -33.471 7.553 -1.149 1.00 43.47 357 GLY A O 1
ATOM 2689 N N . PRO A 1 358 ? -35.271 6.213 -1.192 1.00 35.81 358 PRO A N 1
ATOM 2690 C CA . PRO A 1 358 ? -35.152 5.834 -2.602 1.00 35.81 358 PRO A CA 1
ATOM 2691 C C . PRO A 1 358 ? -35.482 6.952 -3.611 1.00 35.81 358 PRO A C 1
ATOM 2693 O O . PRO A 1 358 ? -35.789 6.639 -4.754 1.00 35.81 358 PRO A O 1
ATOM 2696 N N . TYR A 1 359 ? -35.435 8.227 -3.226 1.00 51.84 359 TYR A N 1
ATOM 2697 C CA . TYR A 1 359 ? -35.735 9.344 -4.122 1.00 51.84 359 TYR A CA 1
ATOM 2698 C C . TYR A 1 359 ? -34.793 10.511 -3.835 1.00 51.84 359 TYR A C 1
ATOM 2700 O O . TYR A 1 359 ? -34.887 11.099 -2.764 1.00 51.84 359 TYR A O 1
ATOM 2708 N N . ASP A 1 360 ? -33.874 10.760 -4.767 1.00 39.38 360 ASP A N 1
ATOM 2709 C CA . ASP A 1 360 ? -33.377 12.086 -5.163 1.00 39.38 360 ASP A CA 1
ATOM 2710 C C . ASP A 1 360 ? -32.480 11.884 -6.401 1.00 39.38 360 ASP A C 1
ATOM 2712 O O . ASP A 1 360 ? -31.251 11.834 -6.336 1.00 39.38 360 ASP A O 1
ATOM 2716 N N . GLU A 1 361 ? -33.139 11.675 -7.543 1.00 43.41 361 GLU A N 1
ATOM 2717 C CA . GLU A 1 361 ? -32.682 12.266 -8.803 1.00 43.41 361 GLU A CA 1
ATOM 2718 C C . GLU A 1 361 ? -33.073 13.759 -8.736 1.00 43.41 361 GLU A C 1
ATOM 2720 O O . GLU A 1 361 ? -34.084 14.078 -8.117 1.00 43.41 361 GLU A O 1
ATOM 2725 N N . ASP A 1 362 ? -32.271 14.648 -9.331 1.00 44.88 362 ASP A N 1
ATOM 2726 C CA . ASP A 1 362 ? -32.498 16.106 -9.477 1.00 44.88 362 ASP A CA 1
ATOM 2727 C C . ASP A 1 362 ? -31.719 17.060 -8.545 1.00 44.88 362 ASP A C 1
ATOM 2729 O O . ASP A 1 362 ? -32.251 18.054 -8.049 1.00 44.88 362 ASP A O 1
ATOM 2733 N N . TRP A 1 363 ? -30.401 16.866 -8.404 1.00 40.97 363 TRP A N 1
ATOM 2734 C CA . TRP A 1 363 ? -29.516 18.007 -8.113 1.00 40.97 363 TRP A CA 1
ATOM 2735 C C . TRP A 1 363 ? -28.259 18.018 -8.990 1.00 40.97 363 TRP A C 1
ATOM 2737 O O . TRP A 1 363 ? -27.152 17.726 -8.539 1.00 40.97 363 TRP A O 1
ATOM 2747 N N . TYR A 1 364 ? -28.436 18.387 -10.259 1.00 40.06 364 TYR A N 1
ATOM 2748 C CA . TYR A 1 364 ? -27.367 18.968 -11.071 1.00 40.06 364 TYR A CA 1
ATOM 2749 C C . TYR A 1 364 ? -27.543 20.493 -11.051 1.00 40.06 364 TYR A C 1
ATOM 2751 O O . TYR A 1 364 ? -28.552 20.980 -11.554 1.00 40.06 364 TYR A O 1
ATOM 2759 N N . PRO A 1 365 ? -26.615 21.275 -10.472 1.00 41.56 365 PRO A N 1
ATOM 2760 C CA . PRO A 1 365 ? -26.566 22.699 -10.749 1.00 41.56 365 PRO A CA 1
ATOM 2761 C C . PRO A 1 365 ? -25.970 22.871 -12.150 1.00 41.56 365 PRO A C 1
ATOM 2763 O O . PRO A 1 365 ? -24.778 22.643 -12.340 1.00 41.56 365 PRO A O 1
ATOM 2766 N N . GLU A 1 366 ? -26.803 23.248 -13.119 1.00 43.91 366 GLU A N 1
ATOM 2767 C CA . GLU A 1 366 ? -26.405 23.556 -14.504 1.00 43.91 366 GLU A CA 1
ATOM 2768 C C . GLU A 1 366 ? -25.575 24.854 -14.644 1.00 43.91 366 GLU A C 1
ATOM 2770 O O . GLU A 1 366 ? -25.168 25.196 -15.745 1.00 43.91 366 GLU A O 1
ATOM 2775 N N . ASP A 1 367 ? -25.226 25.544 -13.555 1.00 43.19 367 ASP A N 1
ATOM 2776 C CA . ASP A 1 367 ? -24.501 26.824 -13.599 1.00 43.19 367 ASP A CA 1
ATOM 2777 C C . ASP A 1 367 ? -23.019 26.684 -13.197 1.00 43.19 367 ASP A C 1
ATOM 2779 O O . ASP A 1 367 ? -22.557 27.310 -12.238 1.00 43.19 367 ASP A O 1
ATOM 2783 N N . TYR A 1 368 ? -22.260 25.831 -13.893 1.00 46.66 368 TYR A N 1
ATOM 2784 C CA . TYR A 1 368 ? -20.820 25.642 -13.645 1.00 46.66 368 TYR A CA 1
ATOM 2785 C C . TYR A 1 368 ? -19.935 25.980 -14.852 1.00 46.66 368 TYR A C 1
ATOM 2787 O O . TYR A 1 368 ? -18.928 25.323 -15.070 1.00 46.66 368 TYR A O 1
ATOM 2795 N N . ASP A 1 369 ? -20.272 27.039 -15.586 1.00 47.44 369 ASP A N 1
ATOM 2796 C CA . ASP A 1 369 ? -19.407 27.654 -16.599 1.00 47.44 369 ASP A CA 1
ATOM 2797 C C . ASP A 1 369 ? -19.557 29.185 -16.514 1.00 47.44 369 ASP A C 1
ATOM 2799 O O . ASP A 1 369 ? -20.439 29.710 -17.177 1.00 47.44 369 ASP A O 1
ATOM 2803 N N . ASP A 1 370 ? -18.767 29.901 -15.683 1.00 48.34 370 ASP A N 1
ATOM 2804 C CA . ASP A 1 370 ? -18.417 31.314 -16.005 1.00 48.34 370 ASP A CA 1
ATOM 2805 C C . ASP A 1 370 ? -17.386 32.076 -15.134 1.00 48.34 370 ASP A C 1
ATOM 2807 O O . ASP A 1 370 ? -17.222 33.282 -15.303 1.00 48.34 370 ASP A O 1
ATOM 2811 N N . TYR A 1 371 ? -16.638 31.466 -14.209 1.00 47.75 371 TYR A N 1
ATOM 2812 C CA . TYR A 1 371 ? -15.710 32.262 -13.380 1.00 47.75 371 TYR A CA 1
ATOM 2813 C C . TYR A 1 371 ? -14.298 31.704 -13.306 1.00 47.75 371 TYR A C 1
ATOM 2815 O O . TYR A 1 371 ? -13.905 31.244 -12.247 1.00 47.75 371 TYR A O 1
ATOM 2823 N N . TYR A 1 372 ? -13.528 31.816 -14.395 1.00 47.06 372 TYR A N 1
ATOM 2824 C CA . TYR A 1 372 ? -12.065 32.001 -14.357 1.00 47.06 372 TYR A CA 1
ATOM 2825 C C . TYR A 1 372 ? -11.549 32.523 -15.714 1.00 47.06 372 TYR A C 1
ATOM 2827 O O . TYR A 1 372 ? -11.194 31.717 -16.5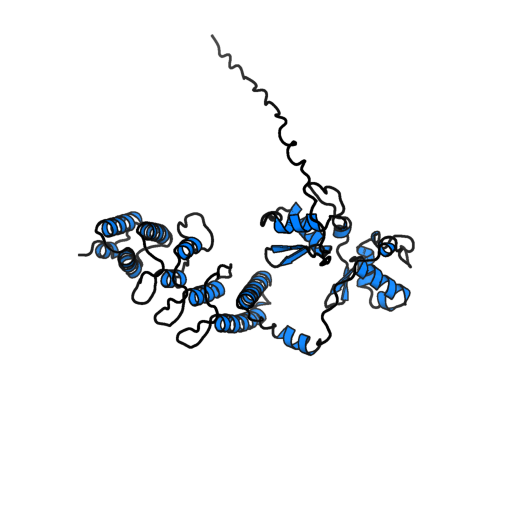62 1.00 47.06 372 TYR A O 1
ATOM 2835 N N . TYR A 1 373 ? -11.517 33.849 -15.920 1.00 45.88 373 TYR A N 1
ATOM 2836 C CA . TYR A 1 373 ? -10.444 34.601 -16.613 1.00 45.88 373 TYR A CA 1
ATOM 2837 C C . TYR A 1 373 ? -10.850 36.083 -16.753 1.00 45.88 373 TYR A C 1
ATOM 2839 O O . TYR A 1 373 ? -11.549 36.468 -17.685 1.00 45.88 373 TYR A O 1
ATOM 2847 N N . THR A 1 374 ? -10.385 36.949 -15.854 1.00 44.25 374 THR A N 1
ATOM 2848 C CA . THR A 1 374 ? -10.166 38.361 -16.202 1.00 44.25 374 THR A CA 1
ATOM 2849 C C . THR A 1 374 ? -8.667 38.529 -16.333 1.00 44.25 374 THR A C 1
ATOM 2851 O O . THR A 1 374 ? -7.949 38.442 -15.339 1.00 44.25 374 THR A O 1
ATOM 2854 N N . GLY A 1 375 ? -8.208 38.655 -17.578 1.00 43.12 375 GLY A N 1
ATOM 2855 C CA . GLY A 1 375 ? -6.818 38.933 -17.893 1.00 43.12 375 GLY A CA 1
ATOM 2856 C C . GLY A 1 375 ? -6.391 40.248 -17.255 1.00 43.12 375 GLY A C 1
ATOM 2857 O O . GLY A 1 375 ? -6.977 41.291 -17.528 1.00 43.12 375 GLY A O 1
ATOM 2858 N N . GLU A 1 376 ? -5.379 40.179 -16.401 1.00 48.34 376 GLU A N 1
ATOM 2859 C CA . GLU A 1 376 ? -4.528 41.326 -16.128 1.00 48.34 376 GLU A CA 1
ATOM 2860 C C . GLU A 1 376 ? -3.480 41.351 -17.244 1.00 48.34 376 GLU A C 1
ATOM 2862 O O . GLU A 1 376 ? -2.623 40.471 -17.350 1.00 48.34 376 GLU A O 1
ATOM 2867 N N . GLU A 1 377 ? -3.641 42.316 -18.146 1.00 47.72 377 GLU A N 1
ATOM 2868 C CA . GLU A 1 377 ? -2.641 42.701 -19.131 1.00 47.72 377 GLU A CA 1
ATOM 2869 C C . GLU A 1 377 ? -1.386 43.163 -18.378 1.00 47.72 377 GLU A C 1
ATOM 2871 O O . GLU A 1 377 ? -1.415 44.141 -17.631 1.00 47.72 377 GLU A O 1
ATOM 2876 N N . TYR A 1 378 ? -0.280 42.441 -18.551 1.00 52.34 378 TYR A N 1
ATOM 2877 C CA . TYR A 1 378 ? 1.035 42.941 -18.178 1.00 52.34 378 TYR A CA 1
ATOM 2878 C C . TYR A 1 378 ? 1.434 44.002 -19.207 1.00 52.34 378 TYR A C 1
ATOM 2880 O O . TYR A 1 378 ? 1.754 43.671 -20.346 1.00 52.34 378 TYR A O 1
ATOM 2888 N N . GLU A 1 379 ? 1.393 45.272 -18.801 1.00 55.44 379 GLU A N 1
ATOM 2889 C CA . GLU A 1 379 ? 2.040 46.367 -19.521 1.00 55.44 379 GLU A CA 1
ATOM 2890 C C . GLU A 1 379 ? 3.553 46.101 -19.577 1.00 55.44 379 GLU A C 1
ATOM 2892 O O . GLU A 1 379 ? 4.266 46.110 -18.571 1.00 55.44 379 GLU A O 1
ATOM 2897 N N . GLU A 1 380 ? 4.021 45.812 -20.786 1.00 57.59 380 GLU A N 1
ATOM 2898 C CA . GLU A 1 380 ? 5.417 45.665 -21.169 1.00 57.59 380 GLU A CA 1
ATOM 2899 C C . GLU A 1 380 ? 6.082 47.053 -21.142 1.00 57.59 380 GLU A C 1
ATOM 2901 O O . GLU A 1 380 ? 5.806 47.915 -21.976 1.00 57.59 380 GLU A O 1
ATOM 2906 N N . TYR A 1 381 ? 6.930 47.306 -20.142 1.00 57.97 381 TYR A N 1
ATOM 2907 C CA . TYR A 1 381 ? 7.796 48.484 -20.124 1.00 57.97 381 TYR A CA 1
ATOM 2908 C C . TYR A 1 381 ? 8.949 48.262 -21.111 1.00 57.97 381 TYR A C 1
ATOM 2910 O O . TYR A 1 381 ? 9.912 47.565 -20.796 1.00 57.97 381 TYR A O 1
ATOM 2918 N N . GLU A 1 382 ? 8.860 48.867 -22.297 1.00 62.31 382 GLU A N 1
ATOM 2919 C CA . GLU A 1 382 ? 10.001 49.012 -23.206 1.00 62.31 382 GLU A CA 1
ATOM 2920 C C . GLU A 1 382 ? 11.041 49.964 -22.586 1.00 62.31 382 GLU A C 1
ATOM 2922 O O . GLU A 1 382 ? 10.846 51.177 -22.470 1.00 62.31 382 GLU A O 1
ATOM 2927 N N . GLU A 1 383 ? 12.160 49.383 -22.158 1.00 66.06 383 GLU A N 1
ATOM 2928 C CA . GLU A 1 383 ? 13.378 50.067 -21.734 1.00 66.06 383 GLU A CA 1
ATOM 2929 C C . GLU A 1 383 ? 14.119 50.575 -22.986 1.00 66.06 383 GLU A C 1
ATOM 2931 O O . GLU A 1 383 ? 14.664 49.799 -23.770 1.00 66.06 383 GLU A O 1
ATOM 2936 N N . TYR A 1 384 ? 14.096 51.892 -23.216 1.00 62.22 384 TYR A N 1
ATOM 2937 C CA . TYR A 1 384 ? 14.888 52.536 -24.267 1.00 62.22 384 TYR A CA 1
ATOM 2938 C C . TYR A 1 384 ? 16.360 52.623 -23.842 1.00 62.22 384 TYR A C 1
ATOM 2940 O O . TYR A 1 384 ? 16.747 53.514 -23.083 1.00 62.22 384 TYR A O 1
ATOM 2948 N N . ASP A 1 385 ? 17.185 51.740 -24.400 1.00 65.94 385 ASP A N 1
ATOM 2949 C CA . ASP A 1 385 ? 18.630 51.933 -24.518 1.00 65.94 385 ASP A CA 1
ATOM 2950 C C . ASP A 1 385 ? 18.915 53.002 -25.590 1.00 65.94 385 ASP A C 1
ATOM 2952 O O . ASP A 1 385 ? 18.936 52.714 -26.788 1.00 65.94 385 ASP A O 1
ATOM 2956 N N . ASP A 1 386 ? 19.146 54.249 -25.169 1.00 67.44 386 ASP A N 1
ATOM 2957 C CA . ASP A 1 386 ? 19.722 55.291 -26.029 1.00 67.44 386 ASP A CA 1
ATOM 2958 C C . ASP A 1 386 ? 21.227 55.418 -25.751 1.00 67.44 386 ASP A C 1
ATOM 2960 O O . ASP A 1 386 ? 21.678 56.033 -24.778 1.00 67.44 386 ASP A O 1
ATOM 2964 N N . ALA A 1 387 ? 22.010 54.772 -26.615 1.00 59.59 387 ALA A N 1
ATOM 2965 C CA . ALA A 1 387 ? 23.461 54.832 -26.645 1.00 59.59 387 ALA A CA 1
ATOM 2966 C C . ALA A 1 387 ? 23.935 55.767 -27.772 1.00 59.59 387 ALA A C 1
ATOM 2968 O O . ALA A 1 387 ? 23.899 55.416 -28.946 1.00 59.59 387 ALA A O 1
ATOM 2969 N N . GLY A 1 388 ? 24.422 56.937 -27.356 1.00 61.28 388 GLY A N 1
ATOM 2970 C CA . GLY A 1 388 ? 25.512 57.748 -27.917 1.00 61.28 388 GLY A CA 1
ATOM 2971 C C . GLY A 1 388 ? 25.818 57.753 -29.423 1.00 61.28 388 GLY A C 1
ATOM 2972 O O . GLY A 1 388 ? 26.306 56.768 -29.977 1.00 61.28 388 GLY A O 1
ATOM 2973 N N . VAL A 1 389 ? 25.781 58.966 -29.994 1.00 54.09 389 VAL A N 1
ATOM 2974 C CA . VAL A 1 389 ? 26.769 59.480 -30.967 1.00 54.09 389 VAL A CA 1
ATOM 2975 C C . VAL A 1 389 ? 27.155 60.905 -30.592 1.00 54.09 389 VAL A C 1
ATOM 2977 O O . VAL A 1 389 ? 26.231 61.712 -30.342 1.00 54.09 389 VAL A O 1
#

Organism: NCBI:txid47790

Nearest PDB structures (foldseek):
  8fre-assembly2_B  TM=5.958E-01  e=1.337E-02  synthetic construct
  1bd8-assembly1_A  TM=6.037E-01  e=2.991E-01  Homo sapiens
  6ldp-assembly2_B  TM=4.180E-01  e=7.752E-01  Homo sapiens
  8q7r-assembly1_H  TM=2.984E-01  e=6.362E+00  Homo sapiens

Sequence (389 aa):
MDTLQELSTAGVSTARLLAAAEAKLEAGTQPAEVFSLVAREDLIGTEGFDALEALLLQHGLHPDSPVGGSYSYLHYRLASEHPPPCRPCEGVQVTLEDLLALGPNPDLRTASGATALHLMVERLLKRCAPPHLAGFSPTAPDATGVTVVQLFKARYAELCRLADGLRSMEGDTGHCDLRAAIRQSLELCGEKAPLPPAATAAAAAAAAAPPADPAAPAPELWTAKMPLGKYGVRRLTELPGSYLGWMCREPGFFESSPQTRELRERLLALGLVRHEAGGLVVVAPDSHAARMPFGKYHEILLALVPADYLAWMCRVDVGFFDGSPVKVELLRHLVQLGRVRQVGNLVVPCMRQLRYGPYDEDWYPEDYDDYYYTGEEYEEYEEYDDAGV

Mean predicted aligned error: 17.9 Å

Foldseek 3Di:
DQPLVVQLPDLDDLVVLQVSLVVCVVVVHQLQVSVQSNVVSVNDDPLSVQVSVVVSVVSPQAQQPDHDPFHRNLRPLLQDPHHADCDDDVSHPDHPVNNVVSPDDQCDAGPQQDGSLNSNLVVCLVPPDDDDDPPHQQCDAGPVRAGVLNVLLVSLVVLLVVVVVVVPDDDCPSVVSRNLRSCVVCVVNVHHHDDRPVVVVVCVVPPDDDPPDQDAQDPVLQQDFCCDDPRNGPRPLPDPLVVVQCCFPPPCSCVVDPSSVVVVVSCVNQLQWDDDPVTIDGLHSCLQCDADCDDPRGRPRLLPPDLVVVQCCQPVDLCSCVVDPSSVVVLSSCVSSVQWDDSPSGIHGPDDPPPDDPDDDDDDPPPPPDDDDDDDDDDDDDDDDDDDD

Solvent-accessible surface area (backbone atoms only — not comparable to full-atom values): 23741 Å² total; per-residue (Å²): 131,61,74,72,65,69,49,67,81,57,92,56,52,58,70,61,53,47,53,54,50,50,55,40,45,76,72,67,47,55,41,39,56,55,48,37,61,50,66,73,62,72,71,60,59,76,76,44,42,36,59,47,52,44,53,32,44,76,70,64,42,50,43,64,36,65,29,77,93,50,26,28,40,46,43,46,42,44,69,41,97,73,46,57,43,81,55,89,48,95,90,52,72,55,33,40,56,63,52,54,71,70,62,51,65,55,83,47,54,34,86,70,31,42,28,53,64,48,38,45,50,60,45,36,73,74,68,68,72,85,94,85,68,88,86,53,70,51,74,56,49,28,67,86,65,54,22,47,57,53,52,51,53,54,48,50,57,48,50,52,56,51,46,74,68,48,78,81,78,71,76,70,59,71,59,49,52,49,52,48,51,53,37,53,53,32,47,75,66,76,38,85,56,83,70,55,77,74,50,52,62,50,50,74,76,52,86,59,78,81,81,74,78,84,69,80,58,57,78,68,63,75,68,35,52,30,90,58,73,99,51,44,80,40,36,60,88,71,55,55,47,70,59,53,43,48,54,50,66,42,86,58,49,45,70,71,41,74,68,34,38,52,48,47,52,52,34,44,49,69,55,50,31,43,84,51,101,89,44,56,42,62,40,65,53,67,38,74,71,31,45,32,90,57,73,99,52,46,73,38,40,56,88,70,56,56,67,68,60,49,39,44,56,44,62,77,34,95,58,62,70,68,67,48,71,70,45,46,52,51,48,51,31,35,41,64,66,55,50,29,44,77,60,85,96,43,53,43,54,52,67,75,84,71,78,78,66,101,75,81,85,88,85,77,80,89,84,80,80,88,89,87,86,82,83,79,79,79,81,79,78,83,79,82,85,83,79,86,134

InterPro domains:
  IPR024530 Putative quorum-sensing-regulated virulence factor [PF12843] (220-253)
  IPR024530 Putative quorum-sensing-regulated virulence factor [PF12843] (290-315)
  IPR036770 Ankyrin repeat-containing domain superfamily [G3DSA:1.25.40.20] (12-162)